Protein AF-A0A9P8BA34-F1 (afdb_monomer)

Structure (mmCIF, N/CA/C/O backbone):
data_AF-A0A9P8BA34-F1
#
_entry.id   AF-A0A9P8BA34-F1
#
loop_
_atom_site.group_PDB
_atom_site.id
_atom_site.type_symbol
_atom_site.label_atom_id
_atom_site.label_alt_id
_atom_site.label_comp_id
_atom_site.label_asym_id
_atom_site.label_entity_id
_atom_site.label_seq_id
_atom_site.pdbx_PDB_ins_code
_atom_site.Cartn_x
_atom_site.Cartn_y
_atom_site.Cartn_z
_atom_site.occupancy
_atom_site.B_iso_or_equiv
_atom_site.auth_seq_id
_atom_site.auth_comp_id
_atom_site.auth_asym_id
_atom_site.auth_atom_id
_atom_site.pdbx_PDB_model_num
ATOM 1 N N . MET A 1 1 ? 40.219 -26.437 -14.413 1.00 28.77 1 MET A N 1
ATOM 2 C CA . MET A 1 1 ? 39.783 -26.658 -15.810 1.00 28.77 1 MET A CA 1
ATOM 3 C C . MET A 1 1 ? 39.386 -25.316 -16.398 1.00 28.77 1 MET A C 1
ATOM 5 O O . MET A 1 1 ? 38.330 -24.797 -16.066 1.00 28.77 1 MET A O 1
ATOM 9 N N . THR A 1 2 ? 40.270 -24.716 -17.185 1.00 22.41 2 THR A N 1
ATOM 10 C CA . THR A 1 2 ? 40.034 -23.470 -17.924 1.00 22.41 2 THR A CA 1
ATOM 11 C C . THR A 1 2 ? 39.303 -23.818 -19.221 1.00 22.41 2 THR A C 1
ATOM 13 O O . THR A 1 2 ? 39.836 -24.557 -20.043 1.00 22.41 2 THR A O 1
ATOM 16 N N . LEU A 1 3 ? 38.067 -23.339 -19.385 1.00 23.92 3 LEU A N 1
ATOM 17 C CA . LEU A 1 3 ? 37.293 -23.471 -20.624 1.00 23.92 3 LEU A CA 1
ATOM 18 C C . LEU A 1 3 ? 37.468 -22.195 -21.455 1.00 23.92 3 LEU A C 1
ATOM 20 O O . LEU A 1 3 ? 37.139 -21.105 -20.991 1.00 23.92 3 LEU A O 1
ATOM 24 N N . SER A 1 4 ? 37.991 -22.342 -22.673 1.00 23.08 4 SER A N 1
ATOM 25 C CA . SER A 1 4 ? 38.065 -21.284 -23.682 1.00 23.08 4 SER A CA 1
ATOM 26 C C . SER A 1 4 ? 36.682 -21.019 -24.285 1.00 23.08 4 SER A C 1
ATOM 28 O O . SER A 1 4 ? 35.972 -21.959 -24.647 1.00 23.08 4 SER A O 1
ATOM 30 N N . ALA A 1 5 ? 36.307 -19.746 -24.416 1.00 30.08 5 ALA A N 1
ATOM 31 C CA . ALA A 1 5 ? 35.055 -19.331 -25.039 1.00 30.08 5 ALA A CA 1
ATOM 32 C C . ALA A 1 5 ? 35.103 -19.506 -26.569 1.00 30.08 5 ALA A C 1
ATOM 34 O O . ALA A 1 5 ? 36.081 -19.128 -27.211 1.00 30.08 5 ALA A O 1
ATOM 35 N N . ASN A 1 6 ? 34.038 -20.081 -27.132 1.00 36.50 6 ASN A N 1
ATOM 36 C CA . ASN A 1 6 ? 33.828 -20.249 -28.570 1.00 36.50 6 ASN A CA 1
ATOM 37 C C . ASN A 1 6 ? 33.177 -18.966 -29.152 1.00 36.50 6 ASN A C 1
ATOM 39 O O . ASN A 1 6 ? 32.099 -18.606 -28.669 1.00 36.50 6 ASN A O 1
ATOM 43 N N . PRO A 1 7 ? 33.785 -18.278 -30.141 1.00 39.78 7 PRO A N 1
ATOM 44 C CA . PRO A 1 7 ? 33.279 -17.012 -30.692 1.00 39.78 7 PRO A CA 1
ATOM 45 C C . PRO A 1 7 ? 31.996 -17.109 -31.539 1.00 39.78 7 PRO A C 1
ATOM 47 O O . PRO A 1 7 ? 31.379 -16.081 -31.798 1.00 39.78 7 PRO A O 1
ATOM 50 N N . ASP A 1 8 ? 31.560 -18.307 -31.946 1.00 39.75 8 ASP A N 1
ATOM 51 C CA . ASP A 1 8 ? 30.526 -18.462 -32.990 1.00 39.75 8 ASP A CA 1
ATOM 52 C C . ASP A 1 8 ? 29.084 -18.634 -32.471 1.00 39.75 8 ASP A C 1
ATOM 54 O O . ASP A 1 8 ? 28.143 -18.858 -33.237 1.00 39.75 8 ASP A O 1
ATOM 58 N N . LEU A 1 9 ? 28.857 -18.527 -31.160 1.00 44.12 9 LEU A N 1
ATOM 59 C CA . LEU A 1 9 ? 27.513 -18.627 -30.585 1.00 44.12 9 LEU A CA 1
ATOM 60 C C . LEU A 1 9 ? 26.846 -17.249 -30.536 1.00 44.12 9 LEU A C 1
ATOM 62 O O . LEU A 1 9 ? 27.005 -16.498 -29.577 1.00 44.12 9 LEU A O 1
ATOM 66 N N . GLY A 1 10 ? 26.046 -16.938 -31.560 1.00 50.00 10 GLY A N 1
ATOM 67 C CA . GLY A 1 10 ? 25.207 -15.738 -31.583 1.00 50.00 10 GLY A CA 1
ATOM 68 C C . GLY A 1 10 ? 24.320 -15.599 -30.334 1.00 50.00 10 GLY A C 1
ATOM 69 O O . GLY A 1 10 ? 23.872 -16.589 -29.744 1.00 50.00 10 GLY A O 1
ATOM 70 N N . TRP A 1 11 ? 24.036 -14.347 -29.959 1.00 40.38 11 TRP A N 1
ATOM 71 C CA . TRP A 1 11 ? 23.271 -13.905 -28.781 1.00 40.38 11 TRP A CA 1
ATOM 72 C C . TRP A 1 11 ? 22.073 -14.789 -28.389 1.00 40.38 11 TRP A C 1
ATOM 74 O O . TRP A 1 11 ? 21.864 -15.085 -27.209 1.00 40.38 11 TRP A O 1
ATOM 84 N N . GLY A 1 12 ? 21.306 -15.263 -29.375 1.00 39.88 12 GLY A N 1
ATOM 85 C CA . GLY A 1 12 ? 20.129 -16.106 -29.161 1.00 39.88 12 GLY A CA 1
ATOM 86 C C . GLY A 1 12 ? 20.423 -17.468 -28.517 1.00 39.88 12 GLY A C 1
ATOM 87 O O . GLY A 1 12 ? 19.627 -17.939 -27.704 1.00 39.88 12 GLY A O 1
ATOM 88 N N . ALA A 1 13 ? 21.568 -18.095 -28.810 1.00 42.22 13 ALA A N 1
ATOM 89 C CA . ALA A 1 13 ? 21.944 -19.388 -28.231 1.00 42.22 13 ALA A CA 1
ATOM 90 C C . ALA A 1 13 ? 22.461 -19.245 -26.788 1.00 42.22 13 ALA A C 1
ATOM 92 O O . ALA A 1 13 ? 22.163 -20.087 -25.935 1.00 42.22 13 ALA A O 1
ATOM 93 N N . MET A 1 14 ? 23.164 -18.146 -26.492 1.00 40.53 14 MET A N 1
ATOM 94 C CA . MET A 1 14 ? 23.692 -17.840 -25.159 1.00 40.53 14 MET A CA 1
ATOM 95 C C . MET A 1 14 ? 22.567 -17.476 -24.176 1.00 40.53 14 MET A C 1
ATOM 97 O O . MET A 1 14 ? 22.487 -18.049 -23.089 1.00 40.53 14 MET A O 1
ATOM 101 N N . ILE A 1 15 ? 21.629 -16.615 -24.593 1.00 43.31 15 ILE A N 1
ATOM 102 C CA . ILE A 1 15 ? 20.454 -16.216 -23.797 1.00 43.31 15 ILE A CA 1
ATOM 103 C C . ILE A 1 15 ? 19.488 -17.399 -23.587 1.00 43.31 15 ILE A C 1
ATOM 105 O O . ILE A 1 15 ? 18.913 -17.542 -22.505 1.00 43.31 15 ILE A O 1
ATOM 109 N N . SER A 1 16 ? 19.324 -18.276 -24.585 1.00 38.94 16 SER A N 1
ATOM 110 C CA . SER A 1 16 ? 18.448 -19.459 -24.509 1.00 38.94 16 SER A CA 1
ATOM 111 C C . SER A 1 16 ? 18.989 -20.549 -23.569 1.00 38.94 16 SER A C 1
ATOM 113 O O . SER A 1 16 ? 18.243 -21.075 -22.739 1.00 38.94 16 SER A O 1
ATOM 115 N N . ASN A 1 17 ? 20.297 -20.838 -23.608 1.00 39.16 17 ASN A N 1
ATOM 116 C CA . ASN A 1 17 ? 20.921 -21.798 -22.686 1.00 39.16 17 ASN A CA 1
ATOM 117 C C . ASN A 1 17 ? 21.010 -21.280 -21.241 1.00 39.16 17 ASN A C 1
ATOM 119 O O . ASN A 1 17 ? 20.914 -22.077 -20.307 1.00 39.16 17 ASN A O 1
ATOM 123 N N . TYR A 1 18 ? 21.118 -19.962 -21.034 1.00 38.72 18 TYR A N 1
ATOM 124 C CA . TYR A 1 18 ? 21.046 -19.365 -19.695 1.00 38.72 18 TYR A CA 1
ATOM 125 C C . TYR A 1 18 ? 19.625 -19.373 -19.123 1.00 38.72 18 TYR A C 1
ATOM 127 O O . TYR A 1 18 ? 19.435 -19.655 -17.943 1.00 38.72 18 TYR A O 1
ATOM 135 N N . ALA A 1 19 ? 18.614 -19.137 -19.963 1.00 38.69 19 ALA A N 1
ATOM 136 C CA . ALA A 1 19 ? 17.211 -19.156 -19.557 1.00 38.69 19 ALA A CA 1
ATOM 137 C C . ALA A 1 19 ? 16.714 -20.544 -19.122 1.00 38.69 19 ALA A C 1
ATOM 139 O O . ALA A 1 19 ? 15.834 -20.628 -18.273 1.00 38.69 19 ALA A O 1
ATOM 140 N N . LYS A 1 20 ? 17.288 -21.626 -19.667 1.00 40.62 20 LYS A N 1
ATOM 141 C CA . LYS A 1 20 ? 16.951 -23.012 -19.296 1.00 40.62 20 LYS A CA 1
ATOM 142 C C . LYS A 1 20 ? 17.458 -23.442 -17.912 1.00 40.62 20 LYS A C 1
ATOM 144 O O . LYS A 1 20 ? 17.040 -24.488 -17.432 1.00 40.62 20 LYS A O 1
ATOM 149 N N . ARG A 1 21 ? 18.355 -22.673 -17.281 1.00 38.53 21 ARG A N 1
ATOM 150 C CA . ARG A 1 21 ? 18.966 -22.987 -15.972 1.00 38.53 21 ARG A CA 1
ATOM 151 C C . ARG A 1 21 ? 18.446 -22.127 -14.815 1.00 38.53 21 ARG A C 1
ATOM 153 O O . ARG A 1 21 ? 18.994 -22.204 -13.719 1.00 38.53 21 ARG A O 1
ATOM 160 N N . LEU A 1 22 ? 17.435 -21.292 -15.049 1.00 38.12 22 LEU A N 1
ATOM 161 C CA . LEU A 1 22 ? 16.905 -20.391 -14.030 1.00 38.12 22 LEU A CA 1
ATOM 162 C C . LEU A 1 22 ? 15.743 -21.038 -13.285 1.00 38.12 22 LEU A C 1
ATOM 164 O O . LEU A 1 22 ? 14.713 -21.361 -13.873 1.00 38.12 22 LEU A O 1
ATOM 168 N N . ASP A 1 23 ? 15.920 -21.163 -11.975 1.00 44.59 23 ASP A N 1
ATOM 169 C CA . ASP A 1 23 ? 14.815 -21.239 -11.034 1.00 44.59 23 ASP A CA 1
ATOM 170 C C . ASP A 1 23 ? 13.947 -19.977 -11.214 1.00 44.59 23 ASP A C 1
ATOM 172 O O . ASP A 1 23 ? 14.474 -18.864 -11.303 1.00 44.59 23 ASP A O 1
ATOM 176 N N . LEU A 1 24 ? 12.628 -20.141 -11.352 1.00 50.41 24 LEU A N 1
ATOM 177 C CA . LEU A 1 24 ? 11.692 -19.157 -11.936 1.00 50.41 24 LEU A CA 1
ATOM 178 C C . LEU A 1 24 ? 11.631 -17.789 -11.216 1.00 50.41 24 LEU A C 1
ATOM 180 O O . LEU A 1 24 ? 10.987 -16.868 -11.719 1.00 50.41 24 LEU A O 1
ATOM 184 N N . LYS A 1 25 ? 12.289 -17.639 -10.061 1.00 57.78 25 LYS A N 1
ATOM 185 C CA . LYS A 1 25 ? 12.230 -16.454 -9.190 1.00 57.78 25 LYS A CA 1
ATOM 186 C C . LYS A 1 25 ? 13.231 -15.346 -9.548 1.00 57.78 25 LYS A C 1
ATOM 188 O O . LYS A 1 25 ? 12.946 -14.178 -9.294 1.00 57.78 25 LYS A O 1
ATOM 193 N N . TYR A 1 26 ? 14.361 -15.669 -10.184 1.00 55.25 26 TYR A N 1
ATOM 194 C CA . TYR A 1 26 ? 15.389 -14.681 -10.543 1.00 55.25 26 TYR A CA 1
ATOM 195 C C . TYR A 1 26 ? 15.747 -14.752 -12.022 1.00 55.25 26 TYR A C 1
ATOM 197 O O . TYR A 1 26 ? 15.998 -15.824 -12.567 1.00 55.25 26 TYR A O 1
ATOM 205 N N . LEU A 1 27 ? 15.840 -13.595 -12.675 1.00 56.25 27 LEU A N 1
ATOM 206 C CA . LEU A 1 27 ? 16.389 -13.497 -14.023 1.00 56.25 27 LEU A CA 1
ATOM 207 C C . LEU A 1 27 ? 17.848 -13.053 -13.913 1.00 56.25 27 LEU A C 1
ATOM 209 O O . LEU A 1 27 ? 18.103 -11.875 -13.674 1.00 56.25 27 LEU A O 1
ATOM 213 N N . LYS A 1 28 ? 18.804 -13.980 -14.084 1.00 53.62 28 LYS A N 1
ATOM 214 C CA . LYS A 1 28 ? 20.223 -13.606 -14.230 1.00 53.62 28 LYS A CA 1
ATOM 215 C C . LYS A 1 28 ? 20.403 -12.826 -15.526 1.00 53.62 28 LYS A C 1
ATOM 217 O O . LYS A 1 28 ? 20.089 -13.340 -16.603 1.00 53.62 28 LYS A O 1
ATOM 222 N N . VAL A 1 29 ? 20.929 -11.615 -15.419 1.00 48.66 29 VAL A N 1
ATOM 223 C CA . VAL A 1 29 ? 21.256 -10.752 -16.552 1.00 48.66 29 VAL A CA 1
ATOM 224 C C . VAL A 1 29 ? 22.764 -10.824 -16.772 1.00 48.66 29 VAL A C 1
ATOM 226 O O . VAL A 1 29 ? 23.511 -9.911 -16.452 1.00 48.66 29 VAL A O 1
ATOM 229 N N . ASN A 1 30 ? 23.239 -11.947 -17.308 1.00 39.75 30 ASN A N 1
ATOM 230 C CA . ASN A 1 30 ? 24.627 -12.045 -17.759 1.00 39.75 30 ASN A CA 1
ATOM 231 C C . ASN A 1 30 ? 24.726 -11.470 -19.172 1.00 39.75 30 ASN A C 1
ATOM 233 O O . ASN A 1 30 ? 24.734 -12.208 -20.155 1.00 39.75 30 ASN A O 1
ATOM 237 N N . ALA A 1 31 ? 24.758 -10.144 -19.270 1.00 41.72 31 ALA A N 1
ATOM 238 C CA . ALA A 1 31 ? 25.057 -9.449 -20.512 1.00 41.72 31 ALA A CA 1
ATOM 239 C C . ALA A 1 31 ? 26.551 -9.098 -20.549 1.00 41.72 31 ALA A C 1
ATOM 241 O O . ALA A 1 31 ? 26.936 -7.955 -20.335 1.00 41.72 31 ALA A O 1
ATOM 242 N N . HIS A 1 32 ? 27.416 -10.070 -20.852 1.00 39.38 32 HIS A N 1
ATOM 243 C CA . HIS A 1 32 ? 28.656 -9.702 -21.532 1.00 39.38 32 HIS A CA 1
ATOM 244 C C . HIS A 1 32 ? 28.268 -9.372 -22.970 1.00 39.38 32 HIS A C 1
ATOM 246 O O . HIS A 1 32 ? 28.111 -10.267 -23.797 1.00 39.38 32 HIS A O 1
ATOM 252 N N . LEU A 1 33 ? 28.043 -8.086 -23.241 1.00 42.47 33 LEU A N 1
ATOM 253 C CA . LEU A 1 33 ? 27.976 -7.598 -24.611 1.00 42.47 33 LEU A CA 1
ATOM 254 C C . LEU A 1 33 ? 29.324 -7.957 -25.266 1.00 42.47 33 LEU A C 1
ATOM 256 O O . LEU A 1 33 ? 30.366 -7.582 -24.715 1.00 42.47 33 LEU A O 1
ATOM 260 N N . PRO A 1 34 ? 29.354 -8.702 -26.390 1.00 39.25 34 PRO A N 1
ATOM 261 C CA . PRO A 1 34 ? 30.565 -8.805 -27.177 1.00 39.25 34 PRO A CA 1
ATOM 262 C C . PRO A 1 34 ? 31.025 -7.383 -27.523 1.00 39.25 34 PRO A C 1
ATOM 264 O O . PRO A 1 34 ? 30.183 -6.482 -27.636 1.00 39.25 34 PRO A O 1
ATOM 267 N N . PRO A 1 35 ? 32.339 -7.152 -27.673 1.00 40.66 35 PRO A N 1
ATOM 268 C CA . PRO A 1 35 ? 32.826 -5.877 -28.171 1.00 40.66 35 PRO A CA 1
ATOM 269 C C . PRO A 1 35 ? 32.077 -5.549 -29.466 1.00 40.66 35 PRO A C 1
ATOM 271 O O . PRO A 1 35 ? 32.076 -6.343 -30.405 1.00 40.66 35 PRO A O 1
ATOM 274 N N . LEU A 1 36 ? 31.377 -4.412 -29.464 1.00 43.22 36 LEU A N 1
ATOM 275 C CA . LEU A 1 36 ? 30.788 -3.847 -30.671 1.00 43.22 36 LEU A CA 1
ATOM 276 C C . LEU A 1 36 ? 31.902 -3.744 -31.716 1.00 43.22 36 LEU A C 1
ATOM 278 O O . LEU A 1 36 ? 33.016 -3.327 -31.390 1.00 43.22 36 LEU A O 1
ATOM 282 N N . ASP A 1 37 ? 31.593 -4.160 -32.941 1.00 44.62 37 ASP A N 1
ATOM 283 C CA . ASP A 1 37 ? 32.470 -4.017 -34.100 1.00 44.62 37 ASP A CA 1
ATOM 284 C C . ASP A 1 37 ? 33.029 -2.575 -34.112 1.00 44.62 37 ASP A C 1
ATOM 286 O O . ASP A 1 37 ? 32.231 -1.637 -33.999 1.00 44.62 37 ASP A O 1
ATOM 290 N N . PRO A 1 38 ? 34.359 -2.347 -34.160 1.00 39.47 38 PRO A N 1
ATOM 291 C CA . PRO A 1 38 ? 34.991 -1.044 -33.899 1.00 39.47 38 PRO A CA 1
ATOM 292 C C . PRO A 1 38 ? 34.693 0.056 -34.935 1.00 39.47 38 PRO A C 1
ATOM 294 O O . PRO A 1 38 ? 35.377 1.081 -34.972 1.00 39.47 38 PRO A O 1
ATOM 297 N N . HIS A 1 39 ? 33.670 -0.107 -35.771 1.00 42.91 39 HIS A N 1
ATOM 298 C CA . HIS A 1 39 ? 33.209 0.949 -36.654 1.00 42.91 39 HIS A CA 1
ATOM 299 C C . HIS A 1 39 ? 32.566 2.098 -35.848 1.00 42.91 39 HIS A C 1
ATOM 301 O O . HIS A 1 39 ? 31.612 1.879 -35.093 1.00 42.91 39 HIS A O 1
ATOM 307 N N . PRO A 1 40 ? 33.060 3.347 -35.987 1.00 44.66 40 PRO A N 1
ATOM 308 C CA . PRO A 1 40 ? 32.499 4.480 -35.265 1.00 44.66 40 PRO A CA 1
ATOM 309 C C . PRO A 1 40 ? 31.057 4.781 -35.708 1.00 44.66 40 PRO A C 1
ATOM 311 O O . PRO A 1 40 ? 30.747 4.609 -36.890 1.00 44.66 40 PRO A O 1
ATOM 314 N N . PRO A 1 41 ? 30.201 5.315 -34.810 1.00 46.56 41 PRO A N 1
ATOM 315 C CA . PRO A 1 41 ? 30.527 5.838 -33.485 1.00 46.56 41 PRO A CA 1
ATOM 316 C C . PRO A 1 41 ? 29.749 5.125 -32.365 1.00 46.56 41 PRO A C 1
ATOM 318 O O . PRO A 1 41 ? 29.131 5.785 -31.531 1.00 46.56 41 PRO A O 1
ATOM 321 N N . TYR A 1 42 ? 29.736 3.793 -32.312 1.00 48.28 42 TYR A N 1
ATOM 322 C CA . TYR A 1 42 ? 29.099 3.115 -31.181 1.00 48.28 42 TYR A CA 1
ATOM 323 C C . TYR A 1 42 ? 30.108 2.977 -30.037 1.00 48.28 42 TYR A C 1
ATOM 325 O O . TYR A 1 42 ? 30.928 2.062 -30.009 1.00 48.28 42 TYR A O 1
ATOM 333 N N . ARG A 1 43 ? 30.079 3.932 -29.093 1.00 51.25 43 ARG A N 1
ATOM 334 C CA . ARG A 1 43 ? 30.756 3.779 -27.794 1.00 51.25 43 ARG A CA 1
ATOM 335 C C . ARG A 1 43 ? 30.327 2.446 -27.182 1.00 51.25 43 ARG A C 1
ATOM 337 O O . ARG A 1 43 ? 29.171 2.056 -27.313 1.00 51.25 43 ARG A O 1
ATOM 344 N N . LYS A 1 44 ? 31.243 1.759 -26.499 1.00 50.81 44 LYS A N 1
ATOM 345 C CA . LYS A 1 44 ? 30.916 0.575 -25.703 1.00 50.81 44 LYS A CA 1
ATOM 346 C C . LYS A 1 44 ? 29.849 0.977 -24.678 1.00 50.81 44 LYS A C 1
ATOM 348 O O . LYS A 1 44 ? 30.141 1.710 -23.739 1.00 50.81 44 LYS A O 1
ATOM 353 N N . PHE A 1 45 ? 28.606 0.584 -24.931 1.00 54.34 45 PHE A N 1
ATOM 354 C CA . PHE A 1 45 ? 27.496 0.848 -24.030 1.00 54.34 45 PHE A CA 1
ATOM 355 C C . PHE A 1 45 ? 27.521 -0.230 -22.960 1.00 54.34 45 PHE A C 1
ATOM 357 O O . PHE A 1 45 ? 27.000 -1.319 -23.181 1.00 54.34 45 PHE A O 1
ATOM 364 N N . ASP A 1 46 ? 28.131 0.058 -21.816 1.00 59.09 46 ASP A N 1
ATOM 365 C CA . ASP A 1 46 ? 27.898 -0.756 -20.631 1.00 59.09 46 ASP A CA 1
ATOM 366 C C . ASP A 1 46 ? 26.477 -0.435 -20.155 1.00 59.09 46 ASP A C 1
ATOM 368 O O . ASP A 1 46 ? 26.200 0.562 -19.491 1.00 59.09 46 ASP A O 1
ATOM 372 N N . LEU A 1 47 ? 25.531 -1.254 -20.616 1.00 65.25 47 LEU A N 1
ATOM 373 C CA . LEU A 1 47 ? 24.243 -1.386 -19.962 1.00 65.25 47 LEU A CA 1
ATOM 374 C C . LEU A 1 47 ? 24.575 -1.883 -18.552 1.00 65.25 47 LEU A C 1
ATOM 376 O O . LEU A 1 47 ? 24.838 -3.075 -18.402 1.00 65.25 47 LEU A O 1
ATOM 380 N N . ASP A 1 48 ? 24.621 -0.983 -17.563 1.00 67.06 48 ASP A N 1
ATOM 381 C CA . ASP A 1 48 ? 24.798 -1.280 -16.130 1.00 67.06 48 ASP A CA 1
ATOM 382 C C . ASP A 1 48 ? 23.597 -2.092 -15.610 1.00 67.06 48 ASP A C 1
ATOM 384 O O . ASP A 1 48 ? 22.781 -1.662 -14.791 1.00 67.06 48 ASP A O 1
ATOM 388 N N . LEU A 1 49 ? 23.433 -3.287 -16.171 1.00 69.62 49 LEU A N 1
ATOM 389 C CA . LEU A 1 49 ? 22.376 -4.211 -15.848 1.00 69.62 49 LEU A CA 1
ATOM 390 C C . LEU A 1 49 ? 22.742 -4.872 -14.528 1.00 69.62 49 LEU A C 1
ATOM 392 O O . LEU A 1 49 ? 23.851 -5.397 -14.385 1.00 69.62 49 LEU A O 1
ATOM 396 N N . PRO A 1 50 ? 21.814 -4.900 -13.564 1.00 73.50 50 PRO A N 1
ATOM 397 C CA . PRO A 1 50 ? 22.048 -5.653 -12.349 1.00 73.50 50 PRO A CA 1
ATOM 398 C C . PRO A 1 50 ? 22.254 -7.134 -12.714 1.00 73.50 50 PRO A C 1
ATOM 400 O O . PRO A 1 50 ? 21.523 -7.658 -13.556 1.00 73.50 50 PRO A O 1
ATOM 403 N N . PRO A 1 51 ? 23.197 -7.841 -12.068 1.00 74.12 51 PRO A N 1
ATOM 404 C CA . PRO A 1 51 ? 23.565 -9.215 -12.431 1.00 74.12 51 PRO A CA 1
ATOM 405 C C . PRO A 1 51 ? 22.393 -10.200 -12.316 1.00 74.12 51 PRO A C 1
ATOM 407 O O . PRO A 1 51 ? 22.355 -11.221 -13.007 1.00 74.12 51 PRO A O 1
ATOM 410 N N . ALA A 1 52 ? 21.401 -9.890 -11.482 1.00 82.81 52 ALA A N 1
ATOM 411 C CA . ALA A 1 52 ? 20.079 -10.482 -11.576 1.00 82.81 52 ALA A CA 1
ATOM 412 C C . ALA A 1 52 ? 19.003 -9.496 -11.119 1.00 82.81 52 ALA A C 1
ATOM 414 O O . ALA A 1 52 ? 19.274 -8.553 -10.374 1.00 82.81 52 ALA A O 1
ATOM 415 N N . ILE A 1 53 ? 17.772 -9.759 -11.551 1.00 87.94 53 ILE A N 1
ATOM 416 C CA . ILE A 1 53 ? 16.569 -9.088 -11.059 1.00 87.94 53 ILE A CA 1
ATOM 417 C C . ILE A 1 53 ? 15.630 -10.113 -10.418 1.00 87.94 53 ILE A C 1
ATOM 419 O O . ILE A 1 53 ? 15.442 -11.209 -10.959 1.00 87.94 53 ILE A O 1
ATOM 423 N N . LEU A 1 54 ? 15.014 -9.747 -9.291 1.00 90.44 54 LEU A N 1
ATOM 424 C CA . LEU A 1 54 ? 13.870 -10.473 -8.742 1.00 90.44 54 LEU A CA 1
ATOM 425 C C . LEU A 1 54 ? 12.681 -10.313 -9.698 1.00 90.44 54 LEU A C 1
ATOM 427 O O . LEU A 1 54 ? 12.240 -9.194 -9.984 1.00 90.44 54 LEU A O 1
ATOM 431 N N . VAL A 1 55 ? 12.164 -11.430 -10.210 1.00 93.38 55 VAL A N 1
ATOM 432 C CA . VAL A 1 55 ? 10.992 -11.423 -11.089 1.00 93.38 55 VAL A CA 1
ATOM 433 C C . VAL A 1 55 ? 9.740 -11.450 -10.224 1.00 93.38 55 VAL A C 1
ATOM 435 O O . VAL A 1 55 ? 9.315 -12.499 -9.747 1.00 93.38 55 VAL A O 1
ATOM 438 N N . ARG A 1 56 ? 9.136 -10.276 -10.036 1.00 94.19 56 ARG A N 1
ATOM 439 C CA . ARG A 1 56 ? 7.876 -10.137 -9.299 1.00 94.19 56 ARG A CA 1
ATOM 440 C C . ARG A 1 56 ? 6.722 -10.780 -10.065 1.00 94.19 56 ARG A C 1
ATOM 442 O O . ARG A 1 56 ? 6.696 -10.736 -11.298 1.00 94.19 56 ARG A O 1
ATOM 449 N N . GLN A 1 57 ? 5.716 -11.286 -9.350 1.00 92.19 57 GLN A N 1
ATOM 450 C CA . GLN A 1 57 ? 4.534 -11.920 -9.962 1.00 92.19 57 GLN A CA 1
ATOM 451 C C . GLN A 1 57 ? 3.769 -10.980 -10.911 1.00 92.19 57 GLN A C 1
ATOM 453 O O . GLN A 1 57 ? 3.130 -11.430 -11.863 1.00 92.19 57 GLN A O 1
ATOM 458 N N . VAL A 1 58 ? 3.861 -9.667 -10.682 1.00 92.56 58 VAL A N 1
ATOM 459 C CA . VAL A 1 58 ? 3.216 -8.644 -11.513 1.00 92.56 58 VAL A CA 1
ATOM 460 C C . VAL A 1 58 ? 3.939 -8.414 -12.852 1.00 92.56 58 VAL A C 1
ATOM 462 O O . VAL A 1 58 ? 3.299 -8.023 -13.826 1.00 92.56 58 VAL A O 1
ATOM 465 N N . TYR A 1 59 ? 5.246 -8.695 -12.964 1.00 96.06 59 TYR A N 1
ATOM 466 C CA . TYR A 1 59 ? 6.009 -8.390 -14.187 1.00 96.06 59 TYR A CA 1
ATOM 467 C C . TYR A 1 59 ? 5.520 -9.163 -15.421 1.00 96.06 59 TYR A C 1
ATOM 469 O O . TYR A 1 59 ? 5.293 -8.518 -16.450 1.00 96.06 59 TYR A O 1
ATOM 477 N N . PRO A 1 60 ? 5.300 -10.497 -15.361 1.00 96.12 60 PRO A N 1
ATOM 478 C CA . PRO A 1 60 ? 4.725 -11.230 -16.485 1.00 96.12 60 PRO A CA 1
ATOM 479 C C . PRO A 1 60 ? 3.356 -10.682 -16.898 1.00 96.12 60 PRO A C 1
ATOM 481 O O . PRO A 1 60 ? 3.107 -10.519 -18.089 1.00 96.12 60 PRO A O 1
ATOM 484 N N . LYS A 1 61 ? 2.493 -10.330 -15.932 1.00 94.81 61 LYS A N 1
ATOM 485 C CA . LYS A 1 61 ? 1.147 -9.799 -16.206 1.00 94.81 61 LYS A CA 1
ATOM 486 C C . LYS A 1 61 ? 1.211 -8.489 -17.002 1.00 94.81 61 LYS A C 1
ATOM 488 O O . LYS A 1 61 ? 0.560 -8.371 -18.040 1.00 94.81 61 LYS A O 1
ATOM 493 N N . ILE A 1 62 ? 2.040 -7.537 -16.558 1.00 95.12 62 ILE A N 1
ATOM 494 C CA . ILE A 1 62 ? 2.223 -6.244 -17.241 1.00 95.12 62 ILE A CA 1
ATOM 495 C C . ILE A 1 62 ? 2.804 -6.459 -18.643 1.00 95.12 62 ILE A C 1
ATOM 497 O O . ILE A 1 62 ? 2.331 -5.862 -19.612 1.00 95.12 62 ILE A O 1
ATOM 501 N N . TYR A 1 63 ? 3.819 -7.322 -18.769 1.00 97.31 63 TYR A N 1
ATOM 502 C CA . TYR A 1 63 ? 4.468 -7.588 -20.051 1.00 97.31 63 TYR A CA 1
ATOM 503 C C . TYR A 1 63 ? 3.512 -8.229 -21.062 1.00 97.31 63 TYR A C 1
ATOM 505 O O . TYR A 1 63 ? 3.412 -7.751 -22.191 1.00 97.31 63 TYR A O 1
ATOM 513 N N . GLU A 1 64 ? 2.764 -9.261 -20.664 1.00 96.25 64 GLU A N 1
ATOM 514 C CA . GLU A 1 64 ? 1.785 -9.907 -21.543 1.00 96.25 64 GLU A CA 1
ATOM 515 C C . GLU A 1 64 ? 0.660 -8.940 -21.938 1.00 96.25 64 GLU A C 1
ATOM 517 O O . GLU A 1 64 ? 0.228 -8.938 -23.094 1.00 96.25 64 GLU A O 1
ATOM 522 N N . HIS A 1 65 ? 0.236 -8.043 -21.038 1.00 94.19 65 HIS A N 1
ATOM 523 C CA . HIS A 1 65 ? -0.698 -6.969 -21.383 1.00 94.19 65 HIS A CA 1
ATOM 524 C C . HIS A 1 65 ? -0.119 -6.019 -22.442 1.00 94.19 65 HIS A C 1
ATOM 526 O O . HIS A 1 65 ? -0.776 -5.740 -23.454 1.00 94.19 65 HIS A O 1
ATOM 532 N N . ALA A 1 66 ? 1.110 -5.536 -22.235 1.00 95.19 66 ALA A N 1
ATOM 533 C CA . ALA A 1 66 ? 1.793 -4.643 -23.167 1.00 95.19 66 ALA A CA 1
ATOM 534 C C . ALA A 1 66 ? 1.986 -5.310 -24.537 1.00 95.19 66 ALA A C 1
ATOM 536 O O . ALA A 1 66 ? 1.632 -4.727 -25.558 1.00 95.19 66 ALA A O 1
ATOM 537 N N . LYS A 1 67 ? 2.451 -6.564 -24.565 1.00 96.12 67 LYS A N 1
ATOM 538 C CA . LYS A 1 67 ? 2.650 -7.365 -25.780 1.00 96.12 67 LYS A CA 1
ATOM 539 C C . LYS A 1 67 ? 1.341 -7.614 -26.526 1.00 96.12 67 LYS A C 1
ATOM 541 O O . LYS A 1 67 ? 1.263 -7.358 -27.726 1.00 96.12 67 LYS A O 1
ATOM 546 N N . LYS A 1 68 ? 0.288 -8.068 -25.837 1.00 94.75 68 LYS A N 1
ATOM 547 C CA . LYS A 1 68 ? -1.038 -8.297 -26.439 1.00 94.75 68 LYS A CA 1
ATOM 548 C C . LYS A 1 68 ? -1.606 -7.015 -27.039 1.00 94.75 68 LYS A C 1
ATOM 550 O O . LYS A 1 68 ? -2.211 -7.065 -28.108 1.00 94.75 68 LYS A O 1
ATOM 555 N N . THR A 1 69 ? -1.418 -5.882 -26.365 1.00 91.94 69 THR A N 1
ATOM 556 C CA . THR A 1 69 ? -1.882 -4.582 -26.862 1.00 91.94 69 THR A CA 1
ATOM 557 C C . THR A 1 69 ? -1.042 -4.124 -28.050 1.00 91.94 69 THR A C 1
ATOM 559 O O . THR A 1 69 ? -1.614 -3.781 -29.074 1.00 91.94 69 THR A O 1
ATOM 562 N N . PHE A 1 70 ? 0.286 -4.234 -27.978 1.00 93.50 70 PHE A N 1
ATOM 563 C CA . PHE A 1 70 ? 1.211 -3.950 -29.079 1.00 93.50 70 PHE A CA 1
ATOM 564 C C . PHE A 1 70 ? 0.877 -4.736 -30.356 1.00 93.50 70 PHE A C 1
ATOM 566 O O . PHE A 1 70 ? 0.812 -4.154 -31.434 1.00 93.50 70 PHE A O 1
ATOM 573 N N . LEU A 1 71 ? 0.599 -6.039 -30.247 1.00 92.44 71 LEU A N 1
ATOM 574 C CA . LEU A 1 71 ? 0.254 -6.880 -31.401 1.00 92.44 71 LEU A CA 1
ATOM 575 C C . LEU A 1 71 ? -1.088 -6.499 -32.048 1.00 92.44 71 LEU A C 1
ATOM 577 O O . LEU A 1 71 ? -1.291 -6.760 -33.233 1.00 92.44 71 LEU A O 1
ATOM 581 N N . LYS A 1 72 ? -1.995 -5.886 -31.280 1.00 91.69 72 LYS A N 1
ATOM 582 C CA . LYS A 1 72 ? -3.317 -5.429 -31.737 1.00 91.69 72 LYS A CA 1
ATOM 583 C C . LYS A 1 72 ? -3.368 -3.934 -32.060 1.00 91.69 72 LYS A C 1
ATOM 585 O O . LYS A 1 72 ? -4.403 -3.462 -32.523 1.00 91.69 72 LYS A O 1
ATOM 590 N N . ALA A 1 73 ? -2.306 -3.190 -31.764 1.00 85.56 73 ALA A N 1
ATOM 591 C CA . ALA A 1 73 ? -2.310 -1.741 -31.826 1.00 85.56 73 ALA A CA 1
ATOM 592 C C . ALA A 1 73 ? -2.464 -1.251 -33.269 1.00 85.56 73 ALA A C 1
ATOM 594 O O . ALA A 1 73 ? -1.740 -1.684 -34.169 1.00 85.56 73 ALA A O 1
ATOM 595 N N . ASP A 1 74 ? -3.363 -0.287 -33.471 1.00 83.06 74 ASP A N 1
ATOM 596 C CA . ASP A 1 74 ? -3.288 0.577 -34.642 1.00 83.06 74 ASP A CA 1
ATOM 597 C C . ASP A 1 74 ? -2.212 1.631 -34.381 1.00 83.06 74 ASP A C 1
ATOM 599 O O . ASP A 1 74 ? -2.410 2.613 -33.662 1.00 83.06 74 ASP A O 1
ATOM 603 N N . PHE A 1 75 ? -1.040 1.387 -34.953 1.00 76.50 75 PHE A N 1
ATOM 604 C CA . PHE A 1 75 ? 0.145 2.226 -34.826 1.00 76.50 75 PHE A CA 1
ATOM 605 C C . PHE A 1 75 ? -0.077 3.656 -35.343 1.00 76.50 75 PHE A C 1
ATOM 607 O O . PHE A 1 75 ? 0.622 4.567 -34.905 1.00 76.50 75 PHE A O 1
ATOM 614 N N . ASN A 1 76 ? -1.087 3.890 -36.189 1.00 76.50 76 ASN A N 1
ATOM 615 C CA 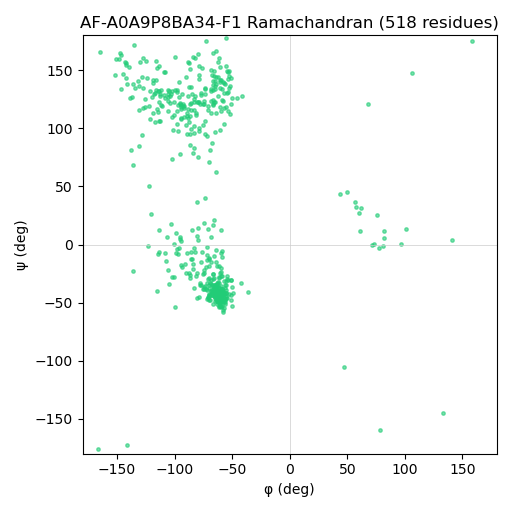. ASN A 1 76 ? -1.442 5.238 -36.634 1.00 76.50 76 ASN A CA 1
ATOM 616 C C . ASN A 1 76 ? -2.153 6.059 -35.550 1.00 76.50 76 ASN A C 1
ATOM 618 O O . ASN A 1 76 ? -2.103 7.286 -35.584 1.00 76.50 76 ASN A O 1
ATOM 622 N N . ALA A 1 77 ? -2.802 5.403 -34.584 1.00 76.94 77 ALA A N 1
ATOM 623 C CA . ALA A 1 77 ? -3.582 6.075 -33.547 1.00 76.94 77 ALA A CA 1
ATOM 624 C C . ALA A 1 77 ? -2.743 6.532 -32.341 1.00 76.94 77 ALA A C 1
ATOM 626 O O . ALA A 1 77 ? -3.245 7.305 -31.526 1.00 76.94 77 ALA A O 1
ATOM 627 N N . GLY A 1 78 ? -1.493 6.061 -32.227 1.00 79.69 78 GLY A N 1
ATOM 628 C CA . GLY A 1 78 ? -0.658 6.238 -31.039 1.00 79.69 78 GLY A CA 1
ATOM 629 C C . GLY A 1 78 ? -1.213 5.452 -29.847 1.00 79.69 78 GLY A C 1
ATOM 630 O O . GLY A 1 78 ? -2.356 5.643 -29.437 1.00 79.69 78 GLY A O 1
ATOM 631 N N . GLN A 1 79 ? -0.419 4.535 -29.296 1.00 90.12 79 GLN A N 1
ATOM 632 C CA . GLN A 1 79 ? -0.807 3.741 -28.130 1.00 90.12 79 GLN A CA 1
ATOM 633 C C . GLN A 1 79 ? 0.370 3.588 -27.169 1.00 90.12 79 GLN A C 1
ATOM 635 O O . GLN A 1 79 ? 1.533 3.600 -27.575 1.00 90.12 79 GLN A O 1
ATOM 640 N N . GLY A 1 80 ? 0.067 3.408 -25.888 1.00 92.12 80 GLY A N 1
ATOM 641 C CA . GLY A 1 80 ? 1.086 3.123 -24.892 1.00 92.12 80 GLY A CA 1
ATOM 642 C C . GLY A 1 80 ? 0.528 2.632 -23.566 1.00 92.12 80 GLY A C 1
ATOM 643 O O . GLY A 1 80 ? -0.679 2.433 -23.407 1.00 92.12 80 GLY A O 1
ATOM 644 N N . LEU A 1 81 ? 1.437 2.446 -22.621 1.00 93.88 81 LEU A N 1
ATOM 645 C CA . LEU A 1 81 ? 1.211 1.996 -21.263 1.00 93.88 81 LEU A CA 1
ATOM 646 C C . LEU A 1 81 ? 2.085 2.816 -20.312 1.00 93.88 81 LEU A C 1
ATOM 648 O O . LEU A 1 81 ? 3.303 2.878 -20.472 1.00 93.88 81 LEU A O 1
ATOM 652 N N . VAL A 1 82 ? 1.466 3.414 -19.303 1.00 93.12 82 VAL A N 1
ATOM 653 C CA . VAL A 1 82 ? 2.143 4.034 -18.167 1.00 93.12 82 VAL A CA 1
ATOM 654 C C . VAL A 1 82 ? 2.081 3.061 -16.997 1.00 93.12 82 VAL A C 1
ATOM 656 O O . VAL A 1 82 ? 1.015 2.808 -16.441 1.00 93.12 82 VAL A O 1
ATOM 659 N N . VAL A 1 83 ? 3.227 2.516 -16.615 1.00 93.88 83 VAL A N 1
ATOM 660 C CA . VAL A 1 83 ? 3.397 1.682 -15.429 1.00 93.88 83 VAL A CA 1
ATOM 661 C C . VAL A 1 83 ? 3.708 2.591 -14.243 1.00 93.88 83 VAL A C 1
ATOM 663 O O . VAL A 1 83 ? 4.779 3.186 -14.149 1.00 93.88 83 VAL A O 1
ATOM 666 N N . LEU A 1 84 ? 2.741 2.720 -13.347 1.00 91.88 84 LEU A N 1
ATOM 667 C CA . LEU A 1 84 ? 2.771 3.559 -12.158 1.00 91.88 84 LEU A CA 1
ATOM 668 C C . LEU A 1 84 ? 3.109 2.738 -10.912 1.00 91.88 84 LEU A C 1
ATOM 670 O O . LEU A 1 84 ? 2.965 1.520 -10.882 1.00 91.88 84 LEU A O 1
ATOM 674 N N . GLY A 1 85 ? 3.532 3.417 -9.849 1.00 89.06 85 GLY A N 1
ATOM 675 C CA . GLY A 1 85 ? 3.698 2.812 -8.529 1.00 89.06 85 GLY A CA 1
ATOM 676 C C . GLY A 1 85 ? 4.656 3.598 -7.642 1.00 89.06 85 GLY A C 1
ATOM 677 O O . GLY A 1 85 ? 5.310 4.546 -8.093 1.00 89.06 85 GLY A O 1
ATOM 678 N N . GLN A 1 86 ? 4.781 3.169 -6.390 1.00 87.12 86 GLN A N 1
ATOM 679 C CA . GLN A 1 86 ? 5.598 3.838 -5.376 1.00 87.12 86 GLN A CA 1
ATOM 680 C C . GLN A 1 86 ? 7.094 3.905 -5.756 1.00 87.12 86 GLN A C 1
ATOM 682 O O . GLN A 1 86 ? 7.592 3.074 -6.534 1.00 87.12 86 GLN A O 1
ATOM 687 N N . PRO A 1 87 ? 7.854 4.900 -5.267 1.00 87.81 87 PRO A N 1
ATOM 688 C CA . PRO A 1 87 ? 9.307 4.924 -5.426 1.00 87.81 87 PRO A CA 1
ATOM 689 C C . PRO A 1 87 ? 9.952 3.628 -4.910 1.00 87.81 87 PRO A C 1
ATOM 691 O O . PRO A 1 87 ? 9.671 3.180 -3.807 1.00 87.81 87 PRO A O 1
ATOM 694 N N . GLY A 1 88 ? 10.817 3.006 -5.717 1.00 89.94 88 GLY A N 1
ATOM 695 C CA . GLY A 1 88 ? 11.484 1.750 -5.347 1.00 89.94 88 GLY A CA 1
ATOM 696 C C . GLY A 1 88 ? 10.671 0.465 -5.532 1.00 89.94 88 GLY A C 1
ATOM 697 O O . GLY A 1 88 ? 11.228 -0.605 -5.351 1.00 89.94 88 GLY A O 1
ATOM 698 N N . ILE A 1 89 ? 9.410 0.527 -5.979 1.00 92.38 89 ILE A N 1
ATOM 699 C CA . ILE A 1 89 ? 8.532 -0.654 -6.149 1.00 92.38 89 ILE A CA 1
ATOM 700 C C . ILE A 1 89 ? 9.009 -1.681 -7.207 1.00 92.38 89 ILE A C 1
ATOM 702 O O . ILE A 1 89 ? 8.387 -2.729 -7.375 1.00 92.38 89 ILE A O 1
ATOM 706 N N . GLY A 1 90 ? 10.096 -1.403 -7.937 1.00 93.62 90 GLY A N 1
ATOM 707 C CA . GLY A 1 90 ? 10.634 -2.281 -8.988 1.00 93.62 90 GLY A CA 1
ATOM 708 C C . GLY A 1 90 ? 10.281 -1.880 -10.426 1.00 93.62 90 GLY A C 1
ATOM 709 O O . GLY A 1 90 ? 10.498 -2.653 -11.347 1.00 93.62 90 GLY A O 1
ATOM 710 N N . LYS A 1 91 ? 9.778 -0.663 -10.653 1.00 94.06 91 LYS A N 1
ATOM 711 C CA . LYS A 1 91 ? 9.445 -0.123 -11.989 1.00 94.06 91 LYS A CA 1
ATOM 712 C C . LYS A 1 91 ? 10.572 -0.256 -13.025 1.00 94.06 91 LYS A C 1
ATOM 714 O O . LYS A 1 91 ? 10.367 -0.826 -14.091 1.00 94.06 91 LYS A O 1
ATOM 719 N N . THR A 1 92 ? 11.774 0.211 -12.699 1.00 92.81 92 THR A N 1
ATOM 720 C CA . THR A 1 92 ? 12.940 0.106 -13.592 1.00 92.81 92 THR A CA 1
ATOM 721 C C . THR A 1 92 ? 13.361 -1.358 -13.794 1.00 92.81 92 THR A C 1
ATOM 723 O O . THR A 1 92 ? 13.675 -1.766 -14.908 1.00 92.81 92 THR A O 1
ATOM 726 N N . ALA A 1 93 ? 13.269 -2.195 -12.751 1.00 93.38 93 ALA A N 1
ATOM 727 C CA . ALA A 1 93 ? 13.517 -3.636 -12.861 1.00 93.38 93 ALA A CA 1
ATOM 728 C C . ALA A 1 93 ? 12.501 -4.339 -13.782 1.00 93.38 93 ALA A C 1
ATOM 730 O O . ALA A 1 93 ? 12.879 -5.225 -14.549 1.00 93.38 93 ALA A O 1
ATOM 731 N N . PHE A 1 94 ? 11.236 -3.905 -13.775 1.00 95.44 94 PHE A N 1
ATOM 732 C CA . PHE A 1 94 ? 10.237 -4.346 -14.745 1.00 95.44 94 PHE A CA 1
ATOM 733 C C . PHE A 1 94 ? 10.639 -3.988 -16.183 1.00 95.44 94 PHE A C 1
ATOM 735 O O . PHE A 1 94 ? 10.491 -4.828 -17.067 1.00 95.44 94 PHE A O 1
ATOM 742 N N . LEU A 1 95 ? 11.182 -2.792 -16.439 1.00 95.00 95 LEU A N 1
ATOM 743 C CA . LEU A 1 95 ? 11.645 -2.428 -17.785 1.00 95.00 95 LEU A CA 1
ATOM 744 C C . LEU A 1 95 ? 12.774 -3.353 -18.263 1.00 95.00 95 LEU A C 1
ATOM 746 O O . LEU A 1 95 ? 12.727 -3.822 -19.399 1.00 95.00 95 LEU A O 1
ATOM 750 N N . TYR A 1 96 ? 13.732 -3.698 -17.396 1.00 93.56 96 TYR A N 1
ATOM 751 C CA . TYR A 1 96 ? 14.769 -4.685 -17.724 1.00 93.56 96 TYR A CA 1
ATOM 752 C C . TYR A 1 96 ? 14.185 -6.072 -18.013 1.00 93.56 96 TYR A C 1
ATOM 754 O O . TYR A 1 96 ? 14.555 -6.712 -19.000 1.00 93.56 96 TYR A O 1
ATOM 762 N N . TYR A 1 97 ? 13.232 -6.523 -17.194 1.00 95.06 97 TYR A N 1
ATOM 763 C CA . TYR A 1 97 ? 12.492 -7.758 -17.450 1.00 95.06 97 TYR A CA 1
ATOM 764 C C . TYR A 1 97 ? 11.805 -7.722 -18.826 1.00 95.06 97 TYR A C 1
ATOM 766 O O . TYR A 1 97 ? 11.958 -8.652 -19.621 1.00 95.06 97 TYR A O 1
ATOM 774 N N . ALA A 1 98 ? 11.087 -6.638 -19.128 1.00 96.06 98 ALA A N 1
ATOM 775 C CA . ALA A 1 98 ? 10.341 -6.460 -20.368 1.00 96.06 98 ALA A CA 1
ATOM 776 C C . ALA A 1 98 ? 11.257 -6.410 -21.600 1.00 96.06 98 ALA A C 1
ATOM 778 O O . ALA A 1 98 ? 10.929 -7.025 -22.615 1.00 96.06 98 ALA A O 1
ATOM 779 N N . LEU A 1 99 ? 12.422 -5.758 -21.495 1.00 94.19 99 LEU A N 1
ATOM 780 C CA . LEU A 1 99 ?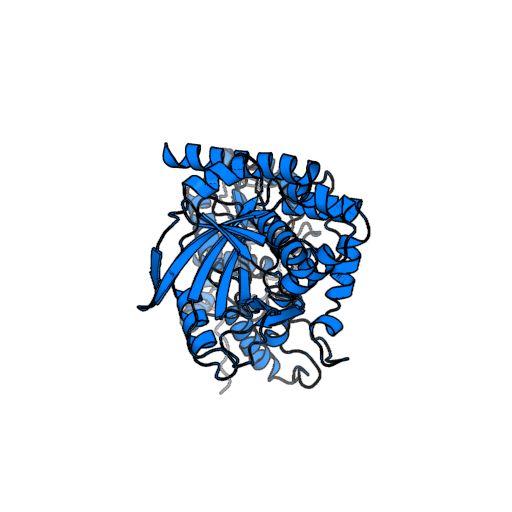 13.460 -5.762 -22.526 1.00 94.19 99 LEU A CA 1
ATOM 781 C C . LEU A 1 99 ? 13.905 -7.195 -22.836 1.00 94.19 99 LEU A C 1
ATOM 783 O O . LEU A 1 99 ? 13.787 -7.640 -23.975 1.00 94.19 99 LEU A O 1
ATOM 787 N N . VAL A 1 100 ? 14.348 -7.953 -21.826 1.00 92.88 100 VAL A N 1
ATOM 788 C CA . VAL A 1 100 ? 14.832 -9.331 -22.030 1.00 92.88 100 VAL A CA 1
ATOM 789 C C . VAL A 1 100 ? 13.740 -10.231 -22.614 1.00 92.88 100 VAL A C 1
ATOM 791 O O . VAL A 1 100 ? 14.019 -11.063 -23.480 1.00 92.88 100 VAL A O 1
ATOM 794 N N . ARG A 1 101 ? 12.488 -10.080 -22.166 1.00 95.31 101 ARG A N 1
ATOM 795 C CA . ARG A 1 101 ? 11.348 -10.834 -22.706 1.00 95.31 101 ARG A CA 1
ATOM 796 C C . ARG A 1 101 ? 11.054 -10.473 -24.161 1.00 95.31 101 ARG A C 1
ATOM 798 O O . ARG A 1 101 ? 10.902 -11.380 -24.970 1.00 95.31 101 ARG A O 1
ATOM 805 N N . ALA A 1 102 ? 11.059 -9.190 -24.513 1.00 95.50 102 ALA A N 1
ATOM 806 C CA . ALA A 1 102 ? 10.842 -8.740 -25.887 1.00 95.50 102 ALA A CA 1
ATOM 807 C C . ALA A 1 102 ? 11.922 -9.242 -26.852 1.00 95.50 102 ALA A C 1
ATOM 809 O O . ALA A 1 102 ? 11.580 -9.713 -27.935 1.00 95.50 102 ALA A O 1
ATOM 810 N N . LEU A 1 103 ? 13.191 -9.243 -26.435 1.00 93.12 103 LEU A N 1
ATOM 811 C CA . LEU A 1 103 ? 14.283 -9.811 -27.232 1.00 93.12 103 LEU A CA 1
ATOM 812 C C . LEU A 1 103 ? 14.114 -11.326 -27.437 1.00 93.12 103 LEU A C 1
ATOM 814 O O . LEU A 1 103 ? 14.301 -11.825 -28.545 1.00 93.12 103 LEU A O 1
ATOM 818 N N . LYS A 1 104 ? 13.699 -12.068 -26.399 1.00 92.25 104 LYS A N 1
ATOM 819 C CA . LYS A 1 104 ? 13.384 -13.507 -26.518 1.00 92.25 104 LYS A CA 1
ATOM 820 C C . LYS A 1 104 ? 12.217 -13.773 -27.465 1.00 92.25 104 LYS A C 1
ATOM 822 O O . LYS A 1 104 ? 12.266 -14.724 -28.241 1.00 92.25 104 LYS A O 1
ATOM 827 N N . ASP A 1 105 ? 11.208 -12.914 -27.419 1.00 94.88 105 ASP A N 1
ATOM 828 C CA . ASP A 1 105 ? 10.023 -12.984 -28.270 1.00 94.88 105 ASP A CA 1
ATOM 829 C C . ASP A 1 105 ? 10.260 -12.414 -29.678 1.00 94.88 105 ASP A C 1
ATOM 831 O O . ASP A 1 105 ? 9.328 -12.361 -30.481 1.00 94.88 105 ASP A O 1
ATOM 835 N N . ARG A 1 106 ? 11.500 -12.010 -29.992 1.00 95.06 106 ARG A N 1
ATOM 836 C CA . ARG A 1 106 ? 11.906 -11.441 -31.282 1.00 95.06 106 ARG A CA 1
ATOM 837 C C . ARG A 1 106 ? 11.121 -10.189 -31.683 1.00 95.06 106 ARG A C 1
ATOM 839 O O . ARG A 1 106 ? 10.880 -9.931 -32.862 1.00 95.06 106 ARG A O 1
ATOM 846 N N . ILE A 1 107 ? 10.708 -9.402 -30.694 1.00 94.94 107 ILE A N 1
ATOM 847 C CA . ILE A 1 107 ? 10.017 -8.131 -30.901 1.00 94.94 107 ILE A CA 1
ATOM 848 C C . ILE A 1 107 ? 11.080 -7.033 -31.020 1.00 94.94 107 ILE A C 1
ATOM 850 O O . ILE A 1 107 ? 11.912 -6.932 -30.122 1.00 94.94 107 ILE A O 1
ATOM 854 N N . PRO A 1 108 ? 11.067 -6.190 -32.070 1.00 94.38 108 PRO A N 1
ATOM 855 C CA . PRO A 1 108 ? 11.946 -5.027 -32.137 1.00 94.38 108 PRO A CA 1
ATOM 856 C C . PRO A 1 108 ? 11.711 -4.092 -30.947 1.00 94.38 108 PRO A C 1
ATOM 858 O O . PRO A 1 108 ? 10.564 -3.759 -30.624 1.00 94.38 108 PRO A O 1
ATOM 861 N N . VAL A 1 109 ? 12.795 -3.647 -30.312 1.00 94.00 109 VAL A N 1
ATOM 862 C CA . VAL A 1 109 ? 12.741 -2.825 -29.097 1.00 94.00 109 VAL A CA 1
ATOM 863 C C . VAL A 1 109 ? 13.504 -1.527 -29.279 1.00 94.00 109 VAL A C 1
ATOM 865 O O . VAL A 1 109 ? 14.564 -1.485 -29.890 1.00 94.00 109 VAL A O 1
ATOM 868 N N . MET A 1 110 ? 12.984 -0.459 -28.694 1.00 92.75 110 MET A N 1
ATOM 869 C CA . MET A 1 110 ? 13.727 0.749 -28.391 1.00 92.75 110 MET A CA 1
ATOM 870 C C . MET A 1 110 ? 13.921 0.865 -26.884 1.00 92.75 110 MET A C 1
ATOM 872 O O . MET A 1 110 ? 12.960 0.783 -26.122 1.00 92.75 110 MET A O 1
ATOM 876 N N . TRP A 1 111 ? 15.159 1.070 -26.462 1.00 91.12 111 TRP A N 1
ATOM 877 C CA . TRP A 1 111 ? 15.543 1.219 -25.067 1.00 91.12 111 TRP A CA 1
ATOM 878 C C . TRP A 1 111 ? 16.180 2.588 -24.847 1.00 91.12 111 TRP A C 1
ATOM 880 O O . TRP A 1 111 ? 17.121 2.944 -25.553 1.00 91.12 111 TRP A O 1
ATOM 890 N N . CYS A 1 112 ? 15.688 3.352 -23.876 1.00 86.94 112 CYS A N 1
ATOM 891 C CA . CYS A 1 112 ? 16.302 4.616 -23.476 1.00 86.94 112 CYS A CA 1
ATOM 892 C C . CYS A 1 112 ? 17.229 4.391 -22.278 1.00 86.94 112 CYS A C 1
ATOM 894 O O . CYS A 1 112 ? 16.789 3.888 -21.247 1.00 86.94 112 CYS A O 1
ATOM 896 N N . LEU A 1 113 ? 18.509 4.744 -22.429 1.00 70.62 113 LEU A N 1
ATOM 897 C CA . LEU A 1 113 ? 19.544 4.478 -21.424 1.00 70.62 113 LEU A CA 1
ATOM 898 C C . LEU A 1 113 ? 19.458 5.421 -20.221 1.00 70.62 113 LEU A C 1
ATOM 900 O O . LEU A 1 113 ? 19.663 4.989 -19.090 1.00 70.62 113 LEU A O 1
ATOM 904 N N . ALA A 1 114 ? 19.135 6.693 -20.453 1.00 72.50 114 ALA A N 1
ATOM 905 C CA . ALA A 1 114 ? 18.950 7.670 -19.392 1.00 72.50 114 ALA A CA 1
ATOM 906 C C . ALA A 1 114 ? 17.960 8.764 -19.802 1.00 72.50 114 ALA A C 1
ATOM 908 O O . ALA A 1 114 ? 17.931 9.209 -20.948 1.00 72.50 114 ALA A O 1
ATOM 909 N N . ALA A 1 115 ? 17.205 9.249 -18.814 1.00 64.19 115 ALA A N 1
ATOM 910 C CA . ALA A 1 115 ? 16.176 10.282 -18.941 1.00 64.19 115 ALA A CA 1
ATOM 911 C C . ALA A 1 115 ? 16.632 11.566 -19.662 1.00 64.19 115 ALA A C 1
ATOM 913 O O . ALA A 1 115 ? 15.832 12.250 -20.299 1.00 64.19 115 ALA A O 1
ATOM 914 N N . HIS A 1 116 ? 17.917 11.908 -19.547 1.00 65.94 116 HIS A N 1
ATOM 915 C CA . HIS A 1 116 ? 18.468 13.183 -20.016 1.00 65.94 116 HIS A CA 1
ATOM 916 C C . HIS A 1 116 ? 19.351 13.053 -21.257 1.00 65.94 116 HIS A C 1
ATOM 918 O O . HIS A 1 116 ? 19.750 14.061 -21.840 1.00 65.94 116 HIS A O 1
ATOM 924 N N . THR A 1 117 ? 19.649 11.829 -21.684 1.00 68.19 117 THR A N 1
ATOM 925 C CA . THR A 1 117 ? 20.456 11.583 -22.876 1.00 68.19 117 THR A CA 1
ATOM 926 C C . THR A 1 117 ? 19.538 11.341 -24.063 1.00 68.19 117 THR A C 1
ATOM 928 O O . THR A 1 117 ? 18.557 10.611 -23.954 1.00 68.19 117 THR A O 1
ATOM 931 N N . SER A 1 118 ? 19.883 11.879 -25.232 1.00 68.00 118 SER A N 1
ATOM 932 C CA . SER A 1 118 ? 19.250 11.465 -26.498 1.00 68.00 118 SER A CA 1
ATOM 933 C C . SER A 1 118 ? 19.744 10.082 -26.963 1.00 68.00 118 SER A C 1
ATOM 935 O O . SER A 1 118 ? 19.600 9.733 -28.131 1.00 68.00 118 SER A O 1
ATOM 937 N N . ASP A 1 119 ? 20.333 9.307 -26.049 1.00 78.25 119 ASP A N 1
ATOM 938 C CA . ASP A 1 119 ? 20.939 8.014 -26.313 1.00 78.25 119 ASP A CA 1
ATOM 939 C C . ASP A 1 119 ? 19.875 6.929 -26.136 1.00 78.25 119 ASP A C 1
ATOM 941 O O . ASP A 1 119 ? 19.484 6.545 -25.026 1.00 78.25 119 ASP A O 1
ATOM 945 N N . TRP A 1 120 ? 19.373 6.448 -27.269 1.00 84.12 120 TRP A N 1
ATOM 946 C CA . TRP A 1 120 ? 18.511 5.279 -27.343 1.00 84.12 120 TRP A CA 1
ATOM 947 C C . TRP A 1 120 ? 19.196 4.171 -28.133 1.00 84.12 120 TRP A C 1
ATOM 949 O O . TRP A 1 120 ? 19.833 4.402 -29.161 1.00 84.12 120 TRP A O 1
ATOM 959 N N . LEU A 1 121 ? 19.010 2.943 -27.667 1.00 88.50 121 LEU A N 1
ATOM 960 C CA . LEU A 1 121 ? 19.404 1.740 -28.379 1.00 88.50 121 LEU A CA 1
ATOM 961 C C . LEU A 1 121 ? 18.183 1.177 -29.092 1.00 88.50 121 LEU A C 1
ATOM 963 O O . LEU A 1 121 ? 17.105 1.059 -28.506 1.00 88.50 121 LEU A O 1
ATOM 967 N N . GLN A 1 122 ? 18.348 0.827 -30.361 1.00 90.81 122 GLN A N 1
ATOM 968 C CA . GLN A 1 122 ? 17.347 0.078 -31.102 1.00 90.81 122 GLN A CA 1
ATOM 969 C C . GLN A 1 122 ? 17.844 -1.354 -31.256 1.00 90.81 122 GLN A C 1
ATOM 971 O O . GLN A 1 122 ? 18.945 -1.573 -31.743 1.00 90.81 122 GLN A O 1
ATOM 976 N N . PHE A 1 123 ? 17.020 -2.314 -30.863 1.00 91.94 123 PHE A N 1
ATOM 977 C CA . PHE A 1 123 ? 17.235 -3.730 -31.103 1.00 91.94 123 PHE A CA 1
ATOM 978 C C . PHE A 1 123 ? 16.290 -4.191 -32.210 1.00 91.94 123 PHE A C 1
ATOM 980 O O . PHE A 1 123 ? 15.093 -3.881 -32.184 1.00 91.94 123 PHE A O 1
ATOM 987 N N . ASP A 1 124 ? 16.817 -4.913 -33.194 1.00 89.56 124 ASP A N 1
ATOM 988 C CA . ASP A 1 124 ? 15.984 -5.606 -34.174 1.00 89.56 124 ASP A CA 1
ATOM 989 C C . ASP A 1 124 ? 15.289 -6.833 -33.543 1.00 89.56 124 ASP A C 1
ATOM 991 O O . ASP A 1 124 ? 15.516 -7.187 -32.384 1.00 89.56 124 ASP A O 1
ATOM 995 N N . GLY A 1 125 ? 14.422 -7.505 -34.303 1.00 87.50 125 GLY A N 1
ATOM 996 C CA . GLY A 1 125 ? 13.764 -8.732 -33.835 1.00 87.50 125 GLY A CA 1
ATOM 997 C C . GLY A 1 125 ? 14.725 -9.909 -33.608 1.00 87.50 125 GLY A C 1
ATOM 998 O O . GLY A 1 125 ? 14.332 -10.919 -33.042 1.00 87.50 125 GLY A O 1
ATOM 999 N N . ASN A 1 126 ? 15.988 -9.808 -34.017 1.00 89.25 126 ASN A N 1
ATOM 1000 C CA . ASN A 1 126 ? 17.010 -10.820 -33.751 1.00 89.25 126 ASN A CA 1
ATOM 1001 C C . ASN A 1 126 ? 17.853 -10.480 -32.510 1.00 89.25 126 ASN A C 1
ATOM 1003 O O . ASN A 1 126 ? 18.697 -11.279 -32.108 1.00 89.25 126 ASN A O 1
ATOM 1007 N N . GLY A 1 127 ? 17.606 -9.322 -31.891 1.00 86.50 127 GLY A N 1
ATOM 1008 C CA . GLY A 1 127 ? 18.334 -8.812 -30.738 1.00 86.50 127 GLY A CA 1
ATOM 1009 C C . GLY A 1 127 ? 19.651 -8.116 -31.075 1.00 86.50 127 GLY A C 1
ATOM 1010 O O . GLY A 1 127 ? 20.416 -7.818 -30.161 1.00 86.50 127 GLY A O 1
ATOM 1011 N N . ASN A 1 128 ? 19.917 -7.824 -32.350 1.00 88.88 128 ASN A N 1
ATOM 1012 C CA . ASN A 1 128 ? 21.082 -7.041 -32.744 1.00 88.88 128 ASN A CA 1
ATOM 1013 C C . ASN A 1 128 ? 20.819 -5.557 -32.510 1.00 88.88 128 ASN A C 1
ATOM 1015 O O . ASN A 1 128 ? 19.720 -5.065 -32.780 1.00 88.88 128 ASN A O 1
ATOM 1019 N N . VAL A 1 129 ? 21.848 -4.830 -32.075 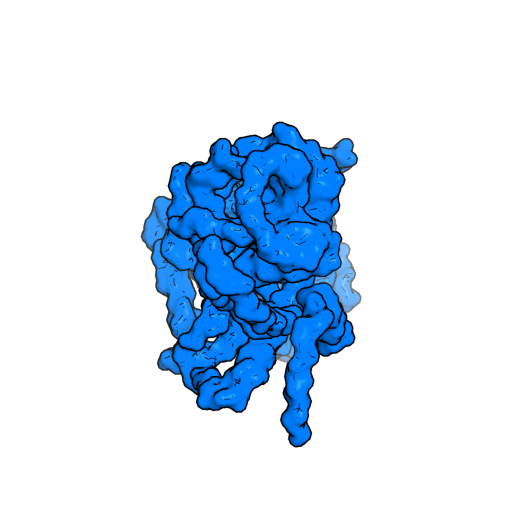1.00 88.12 129 VAL A N 1
ATOM 1020 C CA . VAL A 1 129 ? 21.805 -3.367 -32.050 1.00 88.12 129 VAL A CA 1
ATOM 1021 C C . VAL A 1 129 ? 21.754 -2.870 -33.494 1.00 88.12 129 VAL A C 1
ATOM 1023 O O . VAL A 1 129 ? 22.647 -3.148 -34.290 1.00 88.12 129 VAL A O 1
ATOM 1026 N N . ALA A 1 130 ? 20.693 -2.150 -33.831 1.00 86.31 130 ALA A N 1
ATOM 1027 C CA . ALA A 1 130 ? 20.462 -1.573 -35.142 1.00 86.31 130 ALA A CA 1
ATOM 1028 C C . ALA A 1 130 ? 20.617 -0.045 -35.084 1.00 86.31 130 ALA A C 1
ATOM 1030 O O . ALA A 1 130 ? 20.267 0.572 -34.070 1.00 86.31 130 ALA A O 1
ATOM 1031 N N . PRO A 1 131 ? 21.081 0.599 -36.172 1.00 83.50 131 PRO A N 1
ATOM 1032 C CA . PRO A 1 131 ? 21.035 2.049 -36.274 1.00 83.50 131 PRO A CA 1
ATOM 1033 C C . PRO A 1 131 ? 19.593 2.531 -36.122 1.00 83.50 131 PRO A C 1
ATOM 1035 O O . PRO A 1 131 ? 18.649 1.942 -36.667 1.00 83.50 131 PRO A O 1
ATOM 1038 N N . TYR A 1 132 ? 19.417 3.632 -35.391 1.00 81.56 132 TYR A N 1
ATOM 1039 C CA . TYR A 1 132 ? 18.108 4.253 -35.273 1.00 81.56 132 TYR A CA 1
ATOM 1040 C C . TYR A 1 132 ? 17.587 4.605 -36.665 1.00 81.56 132 TYR A C 1
ATOM 1042 O O . TYR A 1 132 ? 18.169 5.419 -37.379 1.00 81.56 132 TYR A O 1
ATOM 1050 N N . THR A 1 133 ? 16.468 3.993 -37.039 1.00 77.19 133 THR A N 1
ATOM 1051 C CA . THR A 1 133 ? 15.799 4.291 -38.302 1.00 77.19 133 THR A CA 1
ATOM 1052 C C . THR A 1 133 ? 14.451 4.925 -37.968 1.00 77.19 133 THR A C 1
ATOM 1054 O O . THR A 1 133 ? 13.596 4.241 -37.394 1.00 77.19 133 THR A O 1
ATOM 1057 N N . PRO A 1 134 ? 14.211 6.209 -38.299 1.00 70.88 134 PRO A N 1
ATOM 1058 C CA . PRO A 1 134 ? 12.927 6.883 -38.086 1.00 70.88 134 PRO A CA 1
ATOM 1059 C C . PRO A 1 134 ? 11.856 6.400 -39.084 1.00 70.88 134 PRO A C 1
ATOM 1061 O O . PRO A 1 134 ? 11.076 7.185 -39.619 1.00 70.88 134 PRO A O 1
ATOM 1064 N N . SER A 1 135 ? 11.818 5.098 -39.373 1.00 73.62 135 SER A N 1
ATOM 1065 C CA . SER A 1 135 ? 10.836 4.531 -40.284 1.00 73.62 135 SER A CA 1
ATOM 1066 C C . SER A 1 135 ? 9.486 4.409 -39.593 1.00 73.62 135 SER A C 1
ATOM 1068 O O . SER A 1 135 ? 9.368 3.788 -38.535 1.00 73.62 135 SER A O 1
ATOM 1070 N N . ARG A 1 136 ? 8.443 4.937 -40.242 1.00 69.62 136 ARG A N 1
ATOM 1071 C CA . ARG A 1 136 ? 7.061 4.759 -39.790 1.00 69.62 136 ARG A CA 1
ATOM 1072 C C . ARG A 1 136 ? 6.555 3.319 -39.921 1.00 69.62 136 ARG A C 1
ATOM 1074 O O . ARG A 1 136 ? 5.540 2.984 -39.325 1.00 69.62 136 ARG A O 1
ATOM 1081 N N . SER A 1 137 ? 7.244 2.472 -40.686 1.00 75.19 137 SER A N 1
ATOM 1082 C CA . SER A 1 137 ? 6.839 1.078 -40.892 1.00 75.19 137 SER A CA 1
ATOM 1083 C C . SER A 1 137 ? 7.312 0.130 -39.789 1.00 75.19 137 SER A C 1
ATOM 1085 O O . SER A 1 137 ? 6.783 -0.977 -39.677 1.00 75.19 137 SER A O 1
ATOM 1087 N N . LEU A 1 138 ? 8.287 0.535 -38.967 1.00 79.56 138 LEU A N 1
ATOM 1088 C CA . LEU A 1 138 ? 8.861 -0.352 -37.962 1.00 79.56 138 LEU A CA 1
ATOM 1089 C C . LEU A 1 138 ? 8.001 -0.368 -36.694 1.00 79.56 138 LEU A C 1
ATOM 1091 O O . LEU A 1 138 ? 8.087 0.523 -35.851 1.00 79.56 138 LEU A O 1
ATOM 1095 N N . ARG A 1 139 ? 7.212 -1.432 -36.535 1.00 88.75 139 ARG A N 1
ATOM 1096 C CA . ARG A 1 139 ? 6.487 -1.718 -35.293 1.00 88.75 139 ARG A CA 1
ATOM 1097 C C . ARG A 1 139 ? 7.478 -2.147 -34.216 1.00 88.75 139 ARG A C 1
ATOM 1099 O O . ARG A 1 139 ? 8.148 -3.167 -34.369 1.00 88.75 139 ARG A O 1
ATOM 1106 N N . ARG A 1 140 ? 7.546 -1.392 -33.122 1.00 91.94 140 ARG A N 1
ATOM 1107 C CA . ARG A 1 140 ? 8.431 -1.688 -31.988 1.00 91.94 140 ARG A CA 1
ATOM 1108 C C . ARG A 1 140 ? 7.794 -1.381 -30.639 1.00 91.94 140 ARG A C 1
ATOM 1110 O O . ARG A 1 140 ? 6.909 -0.524 -30.544 1.00 91.94 140 ARG A O 1
ATOM 1117 N N . LEU A 1 141 ? 8.279 -2.077 -29.616 1.00 94.69 141 LEU A N 1
ATOM 1118 C CA . LEU A 1 141 ? 8.067 -1.725 -28.215 1.00 94.69 141 LEU A CA 1
ATOM 1119 C C . LEU A 1 141 ? 9.129 -0.714 -27.796 1.00 94.69 141 LEU A C 1
ATOM 1121 O O . LEU A 1 141 ? 10.303 -0.908 -28.094 1.00 94.69 141 LEU A O 1
ATOM 1125 N N . SER A 1 142 ? 8.737 0.337 -27.090 1.00 93.75 142 SER A N 1
ATOM 1126 C CA . SER A 1 142 ? 9.682 1.348 -26.620 1.00 93.75 142 SER A CA 1
ATOM 1127 C C . SER A 1 142 ? 9.609 1.478 -25.102 1.00 93.75 142 SER A C 1
ATOM 1129 O O . SER A 1 142 ? 8.549 1.810 -24.581 1.00 93.75 142 SER A O 1
ATOM 1131 N N . PHE A 1 143 ? 10.710 1.218 -24.399 1.00 94.31 143 PHE A N 1
ATOM 1132 C CA . PHE A 1 143 ? 10.777 1.218 -22.934 1.00 94.31 143 PHE A CA 1
ATOM 1133 C C . PHE A 1 143 ? 11.457 2.487 -22.403 1.00 94.31 143 PHE A C 1
ATOM 1135 O O . PHE A 1 143 ? 12.574 2.808 -22.818 1.00 94.31 143 PHE A O 1
ATOM 1142 N N . PHE A 1 144 ? 10.798 3.182 -21.468 1.00 92.19 144 PHE A N 1
ATOM 1143 C CA . PHE A 1 144 ? 11.285 4.433 -20.868 1.00 92.19 144 PHE A CA 1
ATOM 1144 C C . PHE A 1 144 ? 11.093 4.457 -19.357 1.00 92.19 144 PHE A C 1
ATOM 1146 O O . PHE A 1 144 ? 10.017 4.125 -18.872 1.00 92.19 144 PHE A O 1
ATOM 1153 N N . ASP A 1 145 ? 12.086 4.944 -18.619 1.00 89.69 145 ASP A N 1
ATOM 1154 C CA . ASP A 1 145 ? 11.863 5.442 -17.251 1.00 89.69 145 ASP A CA 1
ATOM 1155 C C . ASP A 1 145 ? 11.304 6.882 -17.326 1.00 89.69 145 ASP A C 1
ATOM 1157 O O . ASP A 1 145 ? 10.253 7.233 -16.787 1.00 89.69 145 ASP A O 1
ATOM 1161 N N . GLU A 1 146 ? 11.920 7.711 -18.170 1.00 87.69 146 GLU A N 1
ATOM 1162 C CA . GLU A 1 146 ? 11.469 9.067 -18.475 1.00 87.69 146 GLU A CA 1
ATOM 1163 C C . GLU A 1 146 ? 11.433 9.271 -19.988 1.00 87.69 146 GLU A C 1
ATOM 1165 O O . GLU A 1 146 ? 12.338 8.833 -20.698 1.00 87.69 146 GLU A O 1
ATOM 1170 N N . ILE A 1 147 ? 10.369 9.899 -20.493 1.00 83.38 147 ILE A N 1
ATOM 1171 C CA . ILE A 1 147 ? 10.239 10.160 -21.927 1.00 83.38 147 ILE A CA 1
ATOM 1172 C C . ILE A 1 147 ? 10.941 11.476 -22.259 1.00 83.38 147 ILE A C 1
ATOM 1174 O O . ILE A 1 147 ? 10.525 12.519 -21.748 1.00 83.38 147 ILE A O 1
ATOM 1178 N N . PRO A 1 148 ? 11.946 11.473 -23.154 1.00 79.88 148 PRO A N 1
ATOM 1179 C CA . PRO A 1 148 ? 12.577 12.706 -23.597 1.00 79.88 148 PRO A CA 1
ATOM 1180 C C . PRO A 1 148 ? 11.544 13.656 -24.229 1.00 79.88 148 PRO A C 1
ATOM 1182 O O . PRO A 1 148 ? 10.731 13.202 -25.041 1.00 79.88 148 PRO A O 1
ATOM 1185 N N . PRO A 1 149 ? 11.598 14.979 -23.980 1.00 74.06 149 PRO A N 1
ATOM 1186 C CA . PRO A 1 149 ? 10.630 15.937 -24.532 1.00 74.06 149 PRO A CA 1
ATOM 1187 C C . PRO A 1 149 ? 10.487 15.891 -26.062 1.00 74.06 149 PRO A C 1
ATOM 1189 O O . PRO A 1 149 ? 9.437 16.217 -26.607 1.00 74.06 149 PRO A O 1
ATOM 1192 N N . ARG A 1 150 ? 11.546 15.475 -26.771 1.00 73.12 150 ARG A N 1
ATOM 1193 C CA . ARG A 1 150 ? 11.582 15.367 -28.240 1.00 73.12 150 ARG A CA 1
ATOM 1194 C C . ARG A 1 150 ? 11.111 14.015 -28.778 1.00 73.12 150 ARG A C 1
ATOM 1196 O O . ARG A 1 150 ? 10.976 13.869 -29.990 1.00 73.12 150 ARG A O 1
ATOM 1203 N N . TYR A 1 151 ? 10.858 13.035 -27.912 1.00 73.69 151 TYR A N 1
ATOM 1204 C CA . TYR A 1 151 ? 10.499 11.679 -28.321 1.00 73.69 151 TYR A CA 1
ATOM 1205 C C . TYR A 1 151 ? 9.179 11.651 -29.096 1.00 73.69 151 TYR A C 1
ATOM 1207 O O . TYR A 1 151 ? 9.092 11.075 -30.176 1.00 73.69 151 TYR A O 1
ATOM 1215 N N . THR A 1 152 ? 8.162 12.342 -28.579 1.00 68.62 152 THR A N 1
ATOM 1216 C CA . THR A 1 152 ? 6.796 12.304 -29.121 1.00 68.62 152 THR A CA 1
ATOM 1217 C C . THR A 1 152 ? 6.643 12.986 -30.477 1.00 68.62 152 THR A C 1
ATOM 1219 O O . THR A 1 152 ? 5.658 12.735 -31.169 1.00 68.62 152 THR A O 1
ATOM 1222 N N . SER A 1 153 ? 7.589 13.847 -30.864 1.00 69.75 153 SER A N 1
ATOM 1223 C CA . SER A 1 153 ? 7.557 14.582 -32.131 1.00 69.75 153 SER A CA 1
ATOM 1224 C C . SER A 1 153 ? 8.444 13.974 -33.217 1.00 69.75 153 SER A C 1
ATOM 1226 O O . SER A 1 153 ? 8.143 14.137 -34.398 1.00 69.75 153 SER A O 1
ATOM 1228 N N . THR A 1 154 ? 9.522 13.274 -32.848 1.00 66.19 154 THR A N 1
ATOM 1229 C CA . THR A 1 154 ? 10.521 12.772 -33.812 1.00 66.19 154 THR A CA 1
ATOM 1230 C C . THR A 1 154 ? 10.449 11.273 -34.067 1.00 66.19 154 THR A C 1
ATOM 1232 O O . THR A 1 154 ? 10.930 10.808 -35.103 1.00 66.19 154 THR A O 1
ATOM 1235 N N . ILE A 1 155 ? 9.866 10.501 -33.151 1.00 62.16 155 ILE A N 1
ATOM 1236 C CA . ILE A 1 155 ? 9.974 9.048 -33.194 1.00 62.16 155 ILE A CA 1
ATOM 1237 C C . ILE A 1 155 ? 8.663 8.453 -33.705 1.00 62.16 155 ILE A C 1
ATOM 1239 O O . ILE A 1 155 ? 7.588 8.725 -33.179 1.00 62.16 155 ILE A O 1
ATOM 1243 N N . GLY A 1 156 ? 8.776 7.694 -34.804 1.00 67.69 156 GLY A N 1
ATOM 1244 C CA . GLY A 1 156 ? 7.667 7.058 -35.517 1.00 67.69 156 GLY A CA 1
ATOM 1245 C C . GLY A 1 156 ? 6.796 6.150 -34.637 1.00 67.69 156 GLY A C 1
ATOM 1246 O O . GLY A 1 156 ? 7.071 5.954 -33.454 1.00 67.69 156 GLY A O 1
ATOM 1247 N N . PRO A 1 157 ? 5.737 5.571 -35.212 1.00 69.81 157 PRO A N 1
ATOM 1248 C CA . PRO A 1 157 ? 4.708 4.902 -34.453 1.00 69.81 157 PRO A CA 1
ATOM 1249 C C . PRO A 1 157 ? 5.273 3.661 -33.748 1.00 69.81 157 PRO A C 1
ATOM 1251 O O . PRO A 1 157 ? 5.827 2.752 -34.363 1.00 69.81 157 PRO A O 1
ATOM 1254 N N . GLY A 1 158 ? 5.131 3.634 -32.431 1.00 85.62 158 GLY A N 1
ATOM 1255 C CA . GLY A 1 158 ? 5.545 2.536 -31.569 1.00 85.62 158 GLY A CA 1
ATOM 1256 C C . GLY A 1 158 ? 4.603 2.436 -30.379 1.00 85.62 158 GLY A C 1
ATOM 1257 O O . GLY A 1 158 ? 3.832 3.360 -30.115 1.00 85.62 158 GLY A O 1
ATOM 1258 N N . TYR A 1 159 ? 4.656 1.310 -29.674 1.00 92.94 159 TYR A N 1
ATOM 1259 C CA . TYR A 1 159 ? 3.916 1.150 -28.427 1.00 92.94 159 TYR A CA 1
ATOM 1260 C C . TYR A 1 159 ? 4.839 1.496 -27.262 1.00 92.94 159 TYR A C 1
ATOM 1262 O O . TYR A 1 159 ? 5.802 0.779 -26.976 1.00 92.94 159 TYR A O 1
ATOM 1270 N N . ILE A 1 160 ? 4.566 2.636 -26.635 1.00 93.56 160 ILE A N 1
ATOM 1271 C CA . ILE A 1 160 ? 5.393 3.195 -25.566 1.00 93.56 160 ILE A CA 1
ATOM 1272 C C . ILE A 1 160 ? 5.021 2.521 -24.249 1.00 93.56 160 ILE A C 1
ATOM 1274 O O . ILE A 1 160 ? 3.859 2.532 -23.866 1.00 93.56 160 ILE A O 1
ATOM 1278 N N . VAL A 1 161 ? 5.998 1.988 -23.529 1.00 95.44 161 VAL A N 1
ATOM 1279 C CA . VAL A 1 161 ? 5.855 1.509 -22.155 1.00 95.44 161 VAL A CA 1
ATOM 1280 C C . VAL A 1 161 ? 6.759 2.367 -21.279 1.00 95.44 161 VAL A C 1
ATOM 1282 O O . VAL A 1 161 ? 7.981 2.223 -21.307 1.00 95.44 161 VAL A O 1
ATOM 1285 N N . GLN A 1 162 ? 6.161 3.277 -20.515 1.00 94.88 162 GLN A N 1
ATOM 1286 C CA . GLN A 1 162 ? 6.893 4.108 -19.565 1.00 94.88 162 GLN A CA 1
ATOM 1287 C C . GLN A 1 162 ? 6.691 3.582 -18.151 1.00 94.88 162 GLN A C 1
ATOM 1289 O O . GLN A 1 162 ? 5.550 3.398 -17.740 1.00 94.88 162 GLN A O 1
ATOM 1294 N N . ALA A 1 163 ? 7.756 3.421 -17.376 1.00 94.56 163 ALA A N 1
ATOM 1295 C CA . ALA A 1 163 ? 7.646 3.252 -15.938 1.00 94.56 163 ALA A CA 1
ATOM 1296 C C . ALA A 1 163 ? 7.813 4.615 -15.258 1.00 94.56 163 ALA A C 1
ATOM 1298 O O . ALA A 1 163 ? 8.901 5.161 -15.236 1.00 94.56 163 ALA A O 1
ATOM 1299 N N . ALA A 1 164 ? 6.737 5.184 -14.717 1.00 91.00 164 ALA A N 1
ATOM 1300 C CA . ALA A 1 164 ? 6.742 6.538 -14.170 1.00 91.00 164 ALA A CA 1
ATOM 1301 C C . ALA A 1 164 ? 6.481 6.549 -12.658 1.00 91.00 164 ALA A C 1
ATOM 1303 O O . ALA A 1 164 ? 5.803 5.679 -12.102 1.00 91.00 164 ALA A O 1
ATOM 1304 N N . SER A 1 165 ? 7.007 7.559 -11.958 1.00 87.06 165 SER A N 1
ATOM 1305 C CA . SER A 1 165 ? 6.517 7.878 -10.613 1.00 87.06 165 SER A CA 1
ATOM 1306 C C . SER A 1 165 ? 5.054 8.334 -10.681 1.00 87.06 165 SER A C 1
ATOM 1308 O O . SER A 1 165 ? 4.536 8.670 -11.743 1.00 87.06 165 SER A O 1
ATOM 1310 N N . LEU A 1 166 ? 4.380 8.393 -9.533 1.00 82.06 166 LEU A N 1
ATOM 1311 C CA . LEU A 1 166 ? 2.988 8.854 -9.434 1.00 82.06 166 LEU A CA 1
ATOM 1312 C C . LEU A 1 166 ? 2.814 10.362 -9.716 1.00 82.06 166 LEU A C 1
ATOM 1314 O O . LEU A 1 166 ? 1.720 10.891 -9.548 1.00 82.06 166 LEU A O 1
ATOM 1318 N N . GLN A 1 167 ? 3.875 11.057 -10.139 1.00 82.81 167 GLN A N 1
ATOM 1319 C CA . GLN A 1 167 ? 3.858 12.476 -10.495 1.00 82.81 167 GLN A CA 1
ATOM 1320 C C . GLN A 1 167 ? 3.323 12.644 -11.915 1.00 82.81 167 GLN A C 1
ATOM 1322 O O . GLN A 1 167 ? 3.964 12.244 -12.892 1.00 82.81 167 GLN A O 1
ATOM 1327 N N . ARG A 1 168 ? 2.135 13.236 -12.029 1.00 80.44 168 ARG A N 1
ATOM 1328 C CA . ARG A 1 168 ? 1.362 13.279 -13.269 1.00 80.44 168 ARG A CA 1
ATOM 1329 C C . ARG A 1 168 ? 2.069 14.054 -14.380 1.00 80.44 168 ARG A C 1
ATOM 1331 O O . ARG A 1 168 ? 2.020 13.632 -15.539 1.00 80.44 168 ARG A O 1
ATOM 1338 N N . GLN A 1 169 ? 2.781 15.125 -14.037 1.00 83.00 169 GLN A N 1
ATOM 1339 C CA . GLN A 1 169 ? 3.557 15.944 -14.975 1.00 83.00 169 GLN A CA 1
ATOM 1340 C C . GLN A 1 169 ? 4.549 15.135 -15.826 1.00 83.00 169 GLN A C 1
ATOM 1342 O O . GLN A 1 169 ? 4.778 15.481 -16.984 1.00 83.00 169 GLN A O 1
ATOM 1347 N N . LYS A 1 170 ? 5.088 14.026 -15.299 1.00 84.88 170 LYS A N 1
ATOM 1348 C CA . LYS A 1 170 ? 6.092 13.210 -16.002 1.00 84.88 170 LYS A CA 1
ATOM 1349 C C . LYS A 1 170 ? 5.541 12.386 -17.163 1.00 84.88 170 LYS A C 1
ATOM 1351 O O . LYS A 1 170 ? 6.316 11.925 -17.998 1.00 84.88 170 LYS A O 1
ATOM 1356 N N . TYR A 1 171 ? 4.229 12.157 -17.208 1.00 87.81 171 TYR A N 1
ATOM 1357 C CA . TYR A 1 171 ? 3.636 11.265 -18.206 1.00 87.81 171 TYR A CA 1
ATOM 1358 C C . TYR A 1 171 ? 2.361 11.797 -18.858 1.00 87.81 171 TYR A C 1
ATOM 1360 O O . TYR A 1 171 ? 2.040 11.390 -19.969 1.00 87.81 171 TYR A O 1
ATOM 1368 N N . GLN A 1 172 ? 1.624 12.721 -18.234 1.00 87.25 172 GLN A N 1
ATOM 1369 C CA . GLN A 1 172 ? 0.296 13.125 -18.711 1.00 87.25 172 GLN A CA 1
ATOM 1370 C C . GLN A 1 172 ? 0.292 13.686 -20.133 1.00 87.25 172 GLN A C 1
ATOM 1372 O O . GLN A 1 172 ? -0.639 13.396 -20.884 1.00 87.25 172 GLN A O 1
ATOM 1377 N N . GLY A 1 173 ? 1.303 14.479 -20.502 1.00 88.75 173 GLY A N 1
ATOM 1378 C CA . GLY A 1 173 ? 1.366 15.118 -21.818 1.00 88.75 173 GLY A CA 1
ATOM 1379 C C . GLY A 1 173 ? 1.335 14.092 -22.950 1.00 88.75 173 GLY A C 1
ATOM 1380 O O . GLY A 1 173 ? 0.416 14.090 -23.772 1.00 88.75 173 GLY A O 1
ATOM 1381 N N . TRP A 1 174 ? 2.295 13.166 -22.947 1.00 89.25 174 TRP A N 1
ATOM 1382 C CA . TRP A 1 174 ? 2.358 12.124 -23.968 1.00 89.25 174 TRP A CA 1
ATOM 1383 C C . TRP A 1 174 ? 1.279 11.055 -23.755 1.00 89.25 174 TRP A C 1
ATOM 1385 O O . TRP A 1 174 ? 0.698 10.592 -24.729 1.00 89.25 174 TRP A O 1
ATOM 1395 N N . ALA A 1 175 ? 0.944 10.695 -22.511 1.00 89.62 175 ALA A N 1
ATOM 1396 C CA . ALA A 1 175 ? -0.078 9.688 -22.241 1.00 89.62 175 ALA A CA 1
ATOM 1397 C C . ALA A 1 175 ? -1.432 10.109 -22.829 1.00 89.62 175 ALA A C 1
ATOM 1399 O O . ALA A 1 175 ? -2.121 9.299 -23.445 1.00 89.62 175 ALA A O 1
ATOM 1400 N N . LYS A 1 176 ? -1.778 11.400 -22.736 1.00 88.06 176 LYS A N 1
ATOM 1401 C CA . LYS A 1 176 ? -2.965 11.965 -23.389 1.00 88.06 176 LYS A CA 1
ATOM 1402 C C . LYS A 1 176 ? -2.861 11.902 -24.915 1.00 88.06 176 LYS A C 1
ATOM 1404 O O . LYS A 1 176 ? -3.828 11.505 -25.563 1.00 88.06 176 LYS A O 1
ATOM 1409 N N . GLN A 1 177 ? -1.713 12.283 -25.478 1.00 87.00 177 GLN A N 1
ATOM 1410 C CA . GLN A 1 177 ? -1.473 12.289 -26.926 1.00 87.00 177 GLN A CA 1
ATOM 1411 C C . GLN A 1 177 ? -1.549 10.880 -27.538 1.00 87.00 177 GLN A C 1
ATOM 1413 O O . GLN A 1 177 ? -2.127 10.710 -28.605 1.00 87.00 177 GLN A O 1
ATOM 1418 N N . PHE A 1 178 ? -1.017 9.874 -26.843 1.00 87.12 178 PHE A N 1
ATOM 1419 C CA . PHE A 1 178 ? -0.920 8.483 -27.297 1.00 87.12 178 PHE A CA 1
ATOM 1420 C C . PHE A 1 178 ? -1.972 7.571 -26.656 1.00 87.12 178 PHE A C 1
ATOM 1422 O O . PHE A 1 178 ? -1.784 6.358 -26.630 1.00 87.12 178 PHE A O 1
ATOM 1429 N N . ARG A 1 179 ? -3.049 8.137 -26.087 1.00 88.62 179 ARG A N 1
ATOM 1430 C CA . ARG A 1 179 ? -4.149 7.389 -25.441 1.00 88.62 179 ARG A CA 1
ATOM 1431 C C . ARG A 1 179 ? -3.634 6.249 -24.551 1.00 88.62 179 ARG A C 1
ATOM 1433 O O . ARG A 1 179 ? -4.120 5.118 -24.625 1.00 88.62 179 ARG A O 1
ATOM 1440 N N . ALA A 1 180 ? -2.588 6.534 -23.779 1.00 89.44 180 ALA A N 1
ATOM 1441 C CA . ALA A 1 180 ? -1.887 5.517 -23.026 1.00 89.44 180 ALA A CA 1
ATOM 1442 C C . ALA A 1 180 ? -2.808 4.929 -21.958 1.00 89.44 180 ALA A C 1
ATOM 1444 O O . ALA A 1 180 ? -3.592 5.631 -21.317 1.00 89.44 180 ALA A O 1
ATOM 1445 N N . ARG A 1 181 ? -2.701 3.618 -21.779 1.00 90.38 181 ARG A N 1
ATOM 1446 C CA . ARG A 1 181 ? -3.316 2.908 -20.662 1.00 90.38 181 ARG A CA 1
ATOM 1447 C C . ARG A 1 181 ? -2.455 3.079 -19.424 1.00 90.38 181 ARG A C 1
ATOM 1449 O O . ARG A 1 181 ? -1.282 3.428 -19.525 1.00 90.38 181 ARG A O 1
ATOM 1456 N N . TYR A 1 182 ? -3.020 2.783 -18.267 1.00 89.56 182 TYR A N 1
ATOM 1457 C CA . TYR A 1 182 ? -2.313 2.850 -16.999 1.00 89.56 182 TYR A CA 1
ATOM 1458 C C . TYR A 1 182 ? -2.284 1.472 -16.362 1.00 89.56 182 TYR A C 1
ATOM 1460 O O . TYR A 1 182 ? -3.265 0.737 -16.430 1.00 89.56 182 TYR A O 1
ATOM 1468 N N . TRP A 1 183 ? -1.162 1.140 -15.738 1.00 91.12 183 TRP A N 1
ATOM 1469 C CA . TRP A 1 183 ? -1.025 -0.033 -14.892 1.00 91.12 183 TRP A CA 1
ATOM 1470 C C . TRP A 1 183 ? -0.393 0.390 -13.577 1.00 91.12 183 TRP A C 1
ATOM 1472 O O . TRP A 1 183 ? 0.757 0.820 -13.560 1.00 91.12 183 TRP A O 1
ATOM 1482 N N . VAL A 1 184 ? -1.114 0.266 -12.470 1.00 89.62 184 VAL A N 1
ATOM 1483 C CA . VAL A 1 184 ? -0.558 0.527 -11.140 1.00 89.62 184 VAL A CA 1
ATOM 1484 C C . VAL A 1 184 ? 0.065 -0.765 -10.621 1.00 89.62 184 VAL A C 1
ATOM 1486 O O . VAL A 1 184 ? -0.619 -1.771 -10.470 1.00 89.62 184 VAL A O 1
ATOM 1489 N N . MET A 1 185 ? 1.379 -0.768 -10.398 1.00 90.69 185 MET A N 1
ATOM 1490 C CA . MET A 1 185 ? 2.077 -1.931 -9.856 1.00 90.69 185 MET A CA 1
ATOM 1491 C C . MET A 1 185 ? 1.616 -2.233 -8.433 1.00 90.69 185 MET A C 1
ATOM 1493 O O . MET A 1 185 ? 1.553 -1.336 -7.594 1.00 90.69 185 MET A O 1
ATOM 1497 N N . GLU A 1 186 ? 1.390 -3.515 -8.162 1.00 89.50 186 GLU A N 1
ATOM 1498 C CA . GLU A 1 186 ? 1.122 -4.030 -6.823 1.00 89.50 186 GLU A CA 1
ATOM 1499 C C . GLU A 1 186 ? 2.306 -3.735 -5.878 1.00 89.50 186 GLU A C 1
ATOM 1501 O O . GLU A 1 186 ? 3.486 -3.814 -6.266 1.00 89.50 186 GLU A O 1
ATOM 1506 N N . ASN A 1 187 ? 1.985 -3.398 -4.627 1.00 90.50 187 ASN A N 1
ATOM 1507 C CA . ASN A 1 187 ? 2.957 -3.213 -3.548 1.00 90.50 187 ASN A CA 1
ATOM 1508 C C . ASN A 1 187 ? 3.733 -4.509 -3.273 1.00 90.50 187 ASN A C 1
ATOM 1510 O O . ASN A 1 187 ? 3.309 -5.588 -3.678 1.00 90.50 187 ASN A O 1
ATOM 1514 N N . TRP A 1 188 ? 4.897 -4.400 -2.630 1.00 92.56 188 TRP A N 1
ATOM 1515 C CA . TRP A 1 188 ? 5.678 -5.579 -2.252 1.00 92.56 188 TRP A CA 1
ATOM 1516 C C . TRP A 1 188 ? 4.942 -6.406 -1.198 1.00 92.56 188 TRP A C 1
ATOM 1518 O O . TRP A 1 188 ? 4.388 -5.848 -0.252 1.00 92.56 188 TRP A O 1
ATOM 1528 N N . SER A 1 189 ? 4.959 -7.726 -1.350 1.00 91.94 189 SER A N 1
ATOM 1529 C CA . SER A 1 189 ? 4.549 -8.652 -0.287 1.00 91.94 189 SER A CA 1
ATOM 1530 C C . SER A 1 189 ? 5.703 -8.929 0.684 1.00 91.94 189 SER A C 1
ATOM 1532 O O . SER A 1 189 ? 6.869 -8.715 0.342 1.00 91.94 189 SER A O 1
ATOM 1534 N N . ALA A 1 190 ? 5.387 -9.433 1.880 1.00 91.00 190 ALA A N 1
ATOM 1535 C CA . ALA A 1 190 ? 6.401 -9.881 2.837 1.00 91.00 190 ALA A CA 1
ATOM 1536 C C . ALA A 1 190 ? 7.305 -10.969 2.223 1.00 91.00 190 ALA A C 1
ATOM 1538 O O . ALA A 1 190 ? 8.526 -10.859 2.285 1.00 91.00 190 ALA A O 1
ATOM 1539 N N . ASP A 1 191 ? 6.717 -11.928 1.501 1.00 92.12 191 ASP A N 1
ATOM 1540 C CA . ASP A 1 191 ? 7.451 -12.981 0.790 1.00 92.12 191 ASP A CA 1
ATOM 1541 C C . ASP A 1 191 ? 8.432 -12.420 -0.256 1.00 92.12 191 ASP A C 1
ATOM 1543 O O . ASP A 1 191 ? 9.538 -12.933 -0.426 1.00 92.12 191 ASP A O 1
ATOM 1547 N N . GLU A 1 192 ? 8.054 -11.358 -0.979 1.00 93.56 192 GLU A N 1
ATOM 1548 C CA . GLU A 1 192 ? 8.959 -10.691 -1.926 1.00 93.56 192 GLU A CA 1
ATOM 1549 C C . GLU A 1 192 ? 10.136 -10.018 -1.208 1.00 93.56 192 GLU A C 1
ATOM 1551 O O . GLU A 1 192 ? 11.263 -10.063 -1.710 1.00 93.56 192 GLU A O 1
ATOM 1556 N N . VAL A 1 193 ? 9.897 -9.427 -0.031 1.00 94.00 193 VAL A N 1
ATOM 1557 C CA . VAL A 1 193 ? 10.959 -8.851 0.809 1.00 94.00 193 VAL A CA 1
ATOM 1558 C C . VAL A 1 193 ? 11.903 -9.940 1.317 1.00 94.00 193 VAL A C 1
ATOM 1560 O O . VAL A 1 193 ? 13.123 -9.767 1.246 1.00 94.00 193 VAL A O 1
ATOM 1563 N N . ASP A 1 194 ? 11.372 -11.080 1.755 1.00 91.62 194 ASP A N 1
ATOM 1564 C CA . ASP A 1 194 ? 12.156 -12.244 2.177 1.00 91.62 194 ASP A CA 1
ATOM 1565 C C . ASP A 1 194 ? 13.052 -12.771 1.065 1.00 91.62 194 ASP A C 1
ATOM 1567 O O . ASP A 1 194 ? 14.255 -12.962 1.266 1.00 91.62 194 ASP A O 1
ATOM 1571 N N . LEU A 1 195 ? 12.486 -12.952 -0.128 1.00 90.06 195 LEU A N 1
ATOM 1572 C CA . LEU A 1 195 ? 13.227 -13.432 -1.286 1.00 90.06 195 LEU A CA 1
ATOM 1573 C C . LEU A 1 195 ? 14.375 -12.482 -1.644 1.00 90.06 195 LEU A C 1
ATOM 1575 O O . LEU A 1 195 ? 15.526 -12.918 -1.705 1.00 90.06 195 LEU A O 1
ATOM 1579 N N . GLU A 1 196 ? 14.096 -11.190 -1.819 1.00 90.44 196 GLU A N 1
ATOM 1580 C CA . GLU A 1 196 ? 15.127 -10.193 -2.143 1.00 90.44 196 GLU A CA 1
ATOM 1581 C C . GLU A 1 196 ? 16.215 -10.117 -1.057 1.00 90.44 196 GLU A C 1
ATOM 1583 O O . GLU A 1 196 ? 17.396 -9.954 -1.371 1.00 90.44 196 GLU A O 1
ATOM 1588 N N . THR A 1 197 ? 15.846 -10.291 0.217 1.00 89.81 197 THR A N 1
ATOM 1589 C CA . THR A 1 197 ? 16.800 -10.334 1.338 1.00 89.81 197 THR A CA 1
ATOM 1590 C C . THR A 1 197 ? 17.763 -11.513 1.197 1.00 89.81 197 THR A C 1
ATOM 1592 O O . THR A 1 197 ? 18.980 -11.321 1.252 1.00 89.81 197 THR A O 1
ATOM 1595 N N . GLN A 1 198 ? 17.238 -12.719 0.955 1.00 87.94 198 GLN A N 1
ATOM 1596 C CA . GLN A 1 198 ? 18.049 -13.922 0.730 1.00 87.94 198 GLN A CA 1
ATOM 1597 C C . GLN A 1 198 ? 18.975 -13.748 -0.478 1.00 87.94 198 GLN A C 1
ATOM 1599 O O . GLN A 1 198 ? 20.157 -14.090 -0.421 1.00 87.94 198 GLN A O 1
ATOM 1604 N N . TYR A 1 199 ? 18.469 -13.161 -1.565 1.00 85.25 199 TYR A N 1
ATOM 1605 C CA . TYR A 1 199 ? 19.271 -12.898 -2.756 1.00 85.25 199 TYR A CA 1
ATOM 1606 C C . TYR A 1 199 ? 20.430 -11.939 -2.482 1.00 85.25 199 TYR A C 1
ATOM 1608 O O . TYR A 1 199 ? 21.562 -12.216 -2.883 1.00 85.25 199 TYR A O 1
ATOM 1616 N N . ARG A 1 200 ? 20.182 -10.840 -1.759 1.00 86.06 200 ARG A N 1
ATOM 1617 C CA . ARG A 1 200 ? 21.234 -9.884 -1.384 1.00 86.06 200 ARG A CA 1
ATOM 1618 C C . ARG A 1 200 ? 22.309 -10.536 -0.528 1.00 86.06 200 ARG A C 1
ATOM 1620 O O . ARG A 1 200 ? 23.479 -10.332 -0.820 1.00 86.06 200 ARG A O 1
ATOM 1627 N N . GLN A 1 201 ? 21.927 -11.364 0.446 1.00 83.94 201 GLN A N 1
ATOM 1628 C CA . GLN A 1 201 ? 22.875 -12.097 1.295 1.00 83.94 201 GLN A CA 1
ATOM 1629 C C . GLN A 1 201 ? 23.797 -13.017 0.479 1.00 83.94 201 GLN A C 1
ATOM 1631 O O . GLN A 1 201 ? 25.009 -13.037 0.712 1.00 83.94 201 GLN A O 1
ATOM 1636 N N . ILE A 1 202 ? 23.242 -13.726 -0.513 1.00 80.69 202 ILE A N 1
ATOM 1637 C CA . ILE A 1 202 ? 24.004 -14.581 -1.439 1.00 80.69 202 ILE A CA 1
ATOM 1638 C C . ILE A 1 202 ? 24.920 -13.737 -2.340 1.00 80.69 202 ILE A C 1
ATOM 1640 O O . ILE A 1 202 ? 26.065 -14.104 -2.592 1.00 80.69 202 ILE A O 1
ATOM 1644 N N . ALA A 1 203 ? 24.444 -12.588 -2.828 1.00 79.31 203 ALA A N 1
ATOM 1645 C CA . ALA A 1 203 ? 25.237 -11.706 -3.683 1.00 79.31 203 ALA A CA 1
ATOM 1646 C C . ALA A 1 203 ? 26.417 -11.063 -2.930 1.00 79.31 203 ALA A C 1
ATOM 1648 O O . ALA A 1 203 ? 27.492 -10.882 -3.503 1.00 79.31 203 ALA A O 1
ATOM 1649 N N . THR A 1 204 ? 26.243 -10.754 -1.641 1.00 75.94 204 THR A N 1
ATOM 1650 C CA . THR A 1 204 ? 27.273 -10.133 -0.795 1.00 75.94 204 THR A CA 1
ATOM 1651 C C . THR A 1 204 ? 28.242 -11.115 -0.143 1.00 75.94 204 THR A C 1
ATOM 1653 O O . THR A 1 204 ? 29.244 -10.682 0.427 1.00 75.94 204 THR A O 1
ATOM 1656 N N . SER A 1 205 ? 28.013 -12.430 -0.266 1.00 62.94 205 SER A N 1
ATOM 1657 C CA . SER A 1 205 ? 28.919 -13.470 0.262 1.00 62.94 205 SER A CA 1
ATOM 1658 C C . SER A 1 205 ? 30.344 -13.389 -0.316 1.00 62.94 205 SER A C 1
ATOM 1660 O O . SER A 1 205 ? 31.255 -14.029 0.196 1.00 62.94 205 SER A O 1
ATOM 1662 N N . ASN A 1 206 ? 30.548 -12.568 -1.352 1.00 63.50 206 ASN A N 1
ATOM 1663 C CA . ASN A 1 206 ? 31.842 -12.260 -1.955 1.00 63.50 206 ASN A CA 1
ATOM 1664 C C . ASN A 1 206 ? 32.635 -11.129 -1.258 1.00 63.50 206 ASN A C 1
ATOM 1666 O O . ASN A 1 206 ? 33.627 -10.679 -1.826 1.00 63.50 206 ASN A O 1
ATOM 1670 N N . GLY A 1 207 ? 32.261 -10.680 -0.048 1.00 53.00 207 GLY A N 1
ATOM 1671 C CA . GLY A 1 207 ? 33.215 -9.972 0.828 1.00 53.00 207 GLY A CA 1
ATOM 1672 C C . GLY A 1 207 ? 32.721 -8.775 1.644 1.00 53.00 207 GLY A C 1
ATOM 1673 O O . GLY A 1 207 ? 33.536 -8.168 2.331 1.00 53.00 207 GLY A O 1
ATOM 1674 N N . SER A 1 208 ? 31.434 -8.429 1.626 1.00 58.59 208 SER A N 1
ATOM 1675 C CA . SER A 1 208 ? 30.893 -7.389 2.515 1.00 58.59 208 SER A CA 1
ATOM 1676 C C . SER A 1 208 ? 29.677 -7.939 3.248 1.00 58.59 208 SER A C 1
ATOM 1678 O O . SER A 1 208 ? 28.573 -7.931 2.706 1.00 58.59 208 SER A O 1
ATOM 1680 N N . GLU A 1 209 ? 29.872 -8.463 4.459 1.00 65.44 209 GLU A N 1
ATOM 1681 C CA . GLU A 1 209 ? 28.758 -8.792 5.350 1.00 65.44 209 GLU A CA 1
ATOM 1682 C C . GLU A 1 209 ? 27.905 -7.521 5.481 1.00 65.44 209 GLU A C 1
ATOM 1684 O O . GLU A 1 209 ? 28.397 -6.488 5.932 1.00 65.44 209 GLU A O 1
ATOM 1689 N N . ILE A 1 210 ? 26.661 -7.544 4.991 1.00 65.44 210 ILE A N 1
ATOM 1690 C CA . ILE A 1 210 ? 25.762 -6.412 5.207 1.00 65.44 210 ILE A CA 1
ATOM 1691 C C . ILE A 1 210 ? 25.547 -6.360 6.719 1.00 65.44 210 ILE A C 1
ATOM 1693 O O . ILE A 1 210 ? 24.984 -7.301 7.282 1.00 65.44 210 ILE A O 1
ATOM 1697 N N . GLU A 1 211 ? 26.041 -5.310 7.377 1.00 69.69 211 GLU A N 1
ATOM 1698 C CA . GLU A 1 211 ? 25.989 -5.153 8.833 1.00 69.69 211 GLU A CA 1
ATOM 1699 C C . GLU A 1 211 ? 24.554 -4.887 9.317 1.00 69.69 211 GLU A C 1
ATOM 1701 O O . GLU A 1 211 ? 24.205 -3.811 9.793 1.00 69.69 211 GLU A O 1
ATOM 1706 N N . TRP A 1 212 ? 23.698 -5.906 9.246 1.00 79.31 212 TRP A N 1
ATOM 1707 C CA . TRP A 1 212 ? 22.382 -5.897 9.881 1.00 79.31 212 TRP A CA 1
ATOM 1708 C C . TRP A 1 212 ? 22.467 -6.121 11.395 1.00 79.31 212 TRP A C 1
ATOM 1710 O O . TRP A 1 212 ? 21.461 -6.001 12.082 1.00 79.31 212 TRP A O 1
ATOM 1720 N N . ARG A 1 213 ? 23.652 -6.420 11.954 1.00 83.00 213 ARG A N 1
ATOM 1721 C CA . ARG A 1 213 ? 23.817 -6.705 13.394 1.00 83.00 213 ARG A CA 1
ATOM 1722 C C . ARG A 1 213 ? 23.315 -5.565 14.285 1.00 83.00 213 ARG A C 1
ATOM 1724 O O . ARG A 1 213 ? 22.746 -5.832 15.336 1.00 83.00 213 ARG A O 1
ATOM 1731 N N . ASN A 1 214 ? 23.480 -4.322 13.833 1.00 89.75 214 ASN A N 1
ATOM 1732 C CA . ASN A 1 214 ? 23.051 -3.120 14.552 1.00 89.75 214 ASN A CA 1
ATOM 1733 C C . ASN A 1 214 ? 21.919 -2.366 13.834 1.00 89.75 214 ASN A C 1
ATOM 1735 O O . ASN A 1 214 ? 21.634 -1.222 14.185 1.00 89.75 214 ASN A O 1
ATOM 1739 N N . ALA A 1 215 ? 21.285 -2.973 12.826 1.00 94.00 215 ALA A N 1
ATOM 1740 C CA . ALA A 1 215 ? 20.250 -2.348 12.008 1.00 94.00 215 ALA A CA 1
ATOM 1741 C C . ALA A 1 215 ? 18.979 -3.205 11.946 1.00 94.00 215 ALA A C 1
ATOM 1743 O O . ALA A 1 215 ? 19.004 -4.398 12.241 1.00 94.00 215 ALA A O 1
ATOM 1744 N N . TYR A 1 216 ? 17.850 -2.599 11.586 1.00 94.62 216 TYR A N 1
ATOM 1745 C CA . TYR A 1 216 ? 16.620 -3.346 11.323 1.00 94.62 216 TYR A CA 1
ATOM 1746 C C . TYR A 1 216 ? 16.768 -4.185 10.058 1.00 94.62 216 TYR A C 1
ATOM 1748 O O . TYR A 1 216 ? 17.185 -3.671 9.022 1.00 94.62 216 TYR A O 1
ATOM 1756 N N . THR A 1 217 ? 16.397 -5.458 10.134 1.00 94.12 217 THR A N 1
ATOM 1757 C CA . THR A 1 217 ? 16.260 -6.320 8.956 1.00 94.12 217 THR A CA 1
ATOM 1758 C C . THR A 1 217 ? 15.172 -5.780 8.018 1.00 94.12 217 THR A C 1
ATOM 1760 O O . THR A 1 217 ? 14.253 -5.089 8.475 1.00 94.12 217 THR A O 1
ATOM 1763 N N . PRO A 1 218 ? 15.203 -6.114 6.715 1.0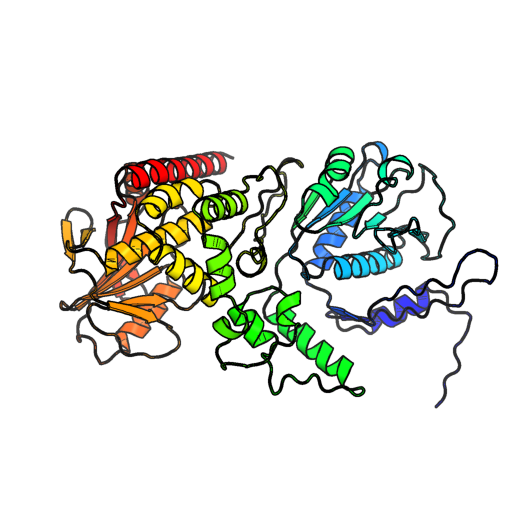0 94.56 218 PRO A N 1
ATOM 1764 C CA . PRO A 1 218 ? 14.144 -5.713 5.791 1.00 94.56 218 PRO A CA 1
ATOM 1765 C C . PRO A 1 218 ? 12.735 -6.135 6.225 1.00 94.56 218 PRO A C 1
ATOM 1767 O O . PRO A 1 218 ? 11.779 -5.410 5.966 1.00 94.56 218 PRO A O 1
ATOM 1770 N N . GLN A 1 219 ? 12.605 -7.261 6.926 1.00 94.06 219 GLN A N 1
ATOM 1771 C CA . GLN A 1 219 ? 11.352 -7.777 7.477 1.00 94.06 219 GLN A CA 1
ATOM 1772 C C . GLN A 1 219 ? 10.860 -6.942 8.660 1.00 94.06 219 GLN A C 1
ATOM 1774 O O . GLN A 1 219 ? 9.693 -6.551 8.694 1.00 94.06 219 GLN A O 1
ATOM 1779 N N . GLU A 1 220 ? 11.751 -6.628 9.609 1.00 94.06 220 GLU A N 1
ATOM 1780 C CA . GLU A 1 220 ? 11.439 -5.727 10.727 1.00 94.06 220 GLU A CA 1
ATOM 1781 C C . GLU A 1 220 ? 11.024 -4.344 10.204 1.00 94.06 220 GLU A C 1
ATOM 1783 O O . GLU A 1 220 ? 10.048 -3.765 10.681 1.00 94.06 220 GLU A O 1
ATOM 1788 N N . ALA A 1 221 ? 11.721 -3.836 9.183 1.00 94.44 221 ALA A N 1
ATOM 1789 C CA . ALA A 1 221 ? 11.353 -2.597 8.513 1.00 94.44 221 ALA A CA 1
ATOM 1790 C C . ALA A 1 221 ? 9.962 -2.715 7.866 1.00 94.44 221 ALA A C 1
ATOM 1792 O O . ALA A 1 221 ? 9.082 -1.909 8.163 1.00 94.44 221 ALA A O 1
ATOM 1793 N N . PHE A 1 222 ? 9.722 -3.739 7.043 1.00 93.56 222 PHE A N 1
ATOM 1794 C CA . PHE A 1 222 ? 8.447 -3.949 6.349 1.00 93.56 222 PHE A CA 1
ATOM 1795 C C . PHE A 1 222 ? 7.250 -4.004 7.305 1.00 93.56 222 PHE A C 1
ATOM 1797 O O . PHE A 1 222 ? 6.218 -3.389 7.034 1.00 93.56 222 PHE A O 1
ATOM 1804 N N . ALA A 1 223 ? 7.390 -4.673 8.453 1.00 90.31 223 ALA A N 1
ATOM 1805 C CA . ALA A 1 223 ? 6.338 -4.751 9.467 1.00 90.31 223 ALA A CA 1
ATOM 1806 C C . ALA A 1 223 ? 5.926 -3.370 10.018 1.00 90.31 223 ALA A C 1
ATOM 1808 O O . ALA A 1 223 ? 4.784 -3.174 10.436 1.00 90.31 223 ALA A O 1
ATOM 1809 N N . VAL A 1 224 ? 6.843 -2.400 9.997 1.00 90.88 224 VAL A N 1
ATOM 1810 C CA . VAL A 1 224 ? 6.665 -1.073 10.598 1.00 90.88 224 VAL A CA 1
ATOM 1811 C C . VAL A 1 224 ? 6.279 -0.040 9.545 1.00 90.88 224 VAL A C 1
ATOM 1813 O O . VAL A 1 224 ? 5.252 0.627 9.679 1.00 90.88 224 VAL A O 1
ATOM 1816 N N . ILE A 1 225 ? 7.068 0.072 8.476 1.00 90.62 225 ILE A N 1
ATOM 1817 C CA . ILE A 1 225 ? 6.915 1.096 7.432 1.00 90.62 225 ILE A CA 1
ATOM 1818 C C . ILE A 1 225 ? 6.158 0.603 6.190 1.00 90.62 225 ILE A C 1
ATOM 1820 O O . ILE A 1 225 ? 5.920 1.376 5.262 1.00 90.62 225 ILE A O 1
ATOM 1824 N N . GLY A 1 226 ? 5.787 -0.673 6.140 1.00 89.88 226 GLY A N 1
ATOM 1825 C CA . GLY A 1 226 ? 5.022 -1.251 5.043 1.00 89.88 226 GLY A CA 1
ATOM 1826 C C . GLY A 1 226 ? 5.862 -1.569 3.801 1.00 89.88 226 GLY A C 1
ATOM 1827 O O . GLY A 1 226 ? 7.086 -1.670 3.868 1.00 89.88 226 GLY A O 1
ATOM 1828 N N . PRO A 1 227 ? 5.226 -1.705 2.626 1.00 90.81 227 PRO A N 1
ATOM 1829 C CA . PRO A 1 227 ? 5.801 -2.237 1.400 1.00 90.81 227 PRO A CA 1
ATOM 1830 C C . PRO A 1 227 ? 6.638 -1.213 0.624 1.00 90.81 227 PRO A C 1
ATOM 1832 O O . PRO A 1 227 ? 6.654 -1.187 -0.610 1.00 90.81 227 PRO A O 1
ATOM 1835 N N . SER A 1 228 ? 7.362 -0.359 1.345 1.00 90.19 228 SER A N 1
ATOM 1836 C CA . SER A 1 228 ? 8.340 0.561 0.778 1.00 90.19 228 SER A CA 1
ATOM 1837 C C . SER A 1 228 ? 9.664 -0.169 0.583 1.00 90.19 228 SER A C 1
ATOM 1839 O O . SER A 1 228 ? 10.562 -0.071 1.417 1.00 90.19 228 SER A O 1
ATOM 1841 N N . ALA A 1 229 ? 9.808 -0.901 -0.526 1.00 88.88 229 ALA A N 1
ATOM 1842 C CA . ALA A 1 229 ? 11.021 -1.676 -0.810 1.00 88.88 229 ALA A CA 1
ATOM 1843 C C . ALA A 1 229 ? 12.300 -0.832 -0.671 1.00 88.88 229 ALA A C 1
ATOM 1845 O O . ALA A 1 229 ? 13.252 -1.245 -0.017 1.00 88.88 229 ALA A O 1
ATOM 1846 N N . ARG A 1 230 ? 12.293 0.407 -1.189 1.00 89.62 230 ARG A N 1
ATOM 1847 C CA . ARG A 1 230 ? 13.428 1.336 -1.052 1.00 89.62 230 ARG A CA 1
ATOM 1848 C C . ARG A 1 230 ? 13.861 1.516 0.402 1.00 89.62 230 ARG A C 1
ATOM 1850 O O . ARG A 1 230 ? 15.055 1.567 0.654 1.00 89.62 230 ARG A O 1
ATOM 1857 N N . ARG A 1 231 ? 12.909 1.654 1.324 1.00 90.50 231 ARG A N 1
ATOM 1858 C CA . ARG A 1 231 ? 13.199 1.886 2.740 1.00 90.50 231 ARG A CA 1
ATOM 1859 C C . ARG A 1 231 ? 13.418 0.594 3.524 1.00 90.50 231 ARG A C 1
ATOM 1861 O O . ARG A 1 231 ? 14.174 0.622 4.480 1.00 90.50 231 ARG A O 1
ATOM 1868 N N . CYS A 1 232 ? 12.802 -0.518 3.122 1.00 93.06 232 CYS A N 1
ATOM 1869 C CA . CYS A 1 232 ? 13.042 -1.820 3.751 1.00 93.06 232 CYS A CA 1
ATOM 1870 C C . CYS A 1 232 ? 14.486 -2.287 3.529 1.00 93.06 232 CYS A C 1
ATOM 1872 O O . CYS A 1 232 ? 15.083 -2.887 4.412 1.00 93.06 232 CYS A O 1
ATOM 1874 N N . PHE A 1 233 ? 15.070 -1.978 2.368 1.00 91.50 233 PHE A N 1
ATOM 1875 C CA . PHE A 1 233 ? 16.456 -2.329 2.043 1.00 91.50 233 PHE A CA 1
ATOM 1876 C C . PHE A 1 233 ? 17.472 -1.211 2.326 1.00 91.50 233 PHE A C 1
ATOM 1878 O O . PHE A 1 233 ? 18.636 -1.362 1.961 1.00 91.50 233 PHE A O 1
ATOM 1885 N N . ASP A 1 234 ? 17.050 -0.107 2.951 1.00 90.94 234 ASP A N 1
ATOM 1886 C CA . ASP A 1 234 ? 17.928 0.964 3.437 1.00 90.94 234 ASP A CA 1
ATOM 1887 C C . ASP A 1 234 ? 18.348 0.630 4.88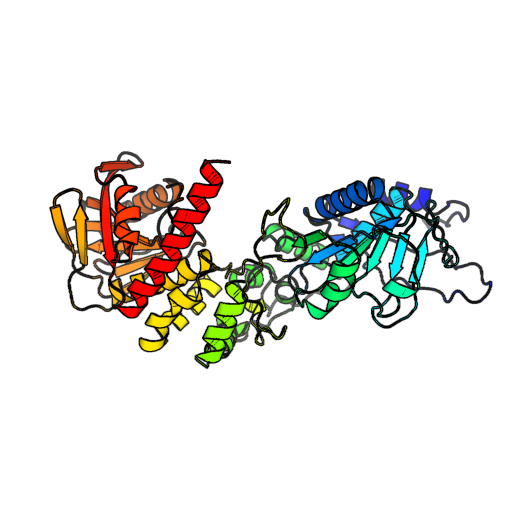0 1.00 90.94 234 ASP A C 1
ATOM 1889 O O . ASP A 1 234 ? 17.482 0.646 5.759 1.00 90.94 234 ASP A O 1
ATOM 1893 N N . PRO A 1 235 ? 19.621 0.281 5.158 1.00 89.81 235 PRO A N 1
ATOM 1894 C CA . PRO A 1 235 ? 20.044 -0.105 6.499 1.00 89.81 235 PRO A CA 1
ATOM 1895 C C . PRO A 1 235 ? 19.801 1.013 7.513 1.00 89.81 235 PRO A C 1
ATOM 1897 O O . PRO A 1 235 ? 20.409 2.082 7.447 1.00 89.81 235 PRO A O 1
ATOM 1900 N N . ARG A 1 236 ? 18.906 0.763 8.476 1.00 92.75 236 ARG A N 1
ATOM 1901 C CA . ARG A 1 236 ? 18.572 1.719 9.538 1.00 92.75 236 ARG A CA 1
ATOM 1902 C C . ARG A 1 236 ? 19.074 1.233 10.890 1.00 92.75 236 ARG A C 1
ATOM 1904 O O . ARG A 1 236 ? 18.622 0.173 11.321 1.00 92.75 236 ARG A O 1
ATOM 1911 N N . PRO A 1 237 ? 19.969 1.976 11.564 1.00 93.62 237 PRO A N 1
ATOM 1912 C CA . PRO A 1 237 ? 20.497 1.565 12.856 1.00 93.62 237 PRO A CA 1
ATOM 1913 C C . PRO A 1 237 ? 19.405 1.548 13.934 1.00 93.62 237 PRO A C 1
ATOM 1915 O O . PRO A 1 237 ? 18.517 2.401 13.940 1.00 93.62 237 PRO A O 1
ATOM 1918 N N . LYS A 1 238 ? 19.500 0.594 14.865 1.00 95.62 238 LYS A N 1
ATOM 1919 C CA . LYS A 1 238 ? 18.628 0.478 16.044 1.00 95.62 238 LYS A CA 1
ATOM 1920 C C . LYS A 1 238 ? 19.082 1.470 17.126 1.00 95.62 238 LYS A C 1
ATOM 1922 O O . LYS A 1 238 ? 19.744 1.077 18.081 1.00 95.62 238 LYS A O 1
ATOM 1927 N N . LEU A 1 239 ? 18.791 2.762 16.950 1.00 94.50 239 LEU A N 1
ATOM 1928 C CA . LEU A 1 239 ? 19.247 3.825 17.862 1.00 94.50 239 LEU A CA 1
ATOM 1929 C C . LEU A 1 239 ? 18.546 3.755 19.223 1.00 94.50 239 LEU A C 1
ATOM 1931 O O . LEU A 1 239 ? 19.192 3.877 20.260 1.00 94.50 239 LEU A O 1
ATOM 1935 N N . THR A 1 240 ? 17.228 3.554 19.211 1.00 94.12 240 THR A N 1
ATOM 1936 C CA . THR A 1 240 ? 16.402 3.438 20.424 1.00 94.12 240 THR A CA 1
ATOM 1937 C C . THR A 1 240 ? 15.922 2.010 20.674 1.00 94.12 240 THR A C 1
ATOM 1939 O O . THR A 1 240 ? 15.424 1.705 21.755 1.00 94.12 240 THR A O 1
ATOM 1942 N N . GLY A 1 241 ? 16.032 1.138 19.665 1.00 92.69 241 GLY A N 1
ATOM 1943 C CA . GLY A 1 241 ? 15.417 -0.192 19.663 1.00 92.69 241 GLY A CA 1
ATOM 1944 C C . GLY A 1 241 ? 13.912 -0.171 19.366 1.00 92.69 241 GLY A C 1
ATOM 1945 O O . GLY A 1 241 ? 13.302 -1.233 19.254 1.00 92.69 241 GLY A O 1
ATOM 1946 N N . ASN A 1 242 ? 13.309 1.013 19.203 1.00 92.69 242 ASN A N 1
ATOM 1947 C CA . ASN A 1 242 ? 11.937 1.185 18.748 1.00 92.69 242 ASN A CA 1
ATOM 1948 C C . ASN A 1 242 ? 11.934 1.587 17.268 1.00 92.69 242 ASN A C 1
ATOM 1950 O O . ASN A 1 242 ? 12.259 2.720 16.914 1.00 92.69 242 ASN A O 1
ATOM 1954 N N . ALA A 1 243 ? 11.499 0.672 16.403 1.00 91.62 243 ALA A N 1
ATOM 1955 C CA . ALA A 1 243 ? 11.488 0.900 14.964 1.00 91.62 243 ALA A CA 1
ATOM 1956 C C . ALA A 1 243 ? 10.626 2.107 14.560 1.00 91.62 243 ALA A C 1
ATOM 1958 O O . ALA A 1 243 ? 11.015 2.880 13.693 1.00 91.62 243 ALA A O 1
ATOM 1959 N N . VAL A 1 244 ? 9.475 2.328 15.199 1.00 90.06 244 VAL A N 1
ATOM 1960 C CA . VAL A 1 244 ? 8.609 3.475 14.877 1.00 90.06 244 VAL A CA 1
ATOM 1961 C C . VAL A 1 244 ? 9.351 4.801 15.079 1.00 90.06 244 VAL A C 1
ATOM 1963 O O . VAL A 1 244 ? 9.285 5.677 14.209 1.00 90.06 244 VAL A O 1
ATOM 1966 N N . ALA A 1 245 ? 10.092 4.912 16.185 1.00 91.56 245 ALA A N 1
ATOM 1967 C CA . ALA A 1 245 ? 10.911 6.077 16.501 1.00 91.56 245 ALA A CA 1
ATOM 1968 C C . ALA A 1 245 ? 12.128 6.184 15.566 1.00 91.56 245 ALA A C 1
ATOM 1970 O O . ALA A 1 245 ? 12.351 7.232 14.963 1.00 91.56 245 ALA A O 1
ATOM 1971 N N . ASP A 1 246 ? 12.867 5.090 15.368 1.00 93.38 246 ASP A N 1
ATOM 1972 C CA . ASP A 1 246 ? 14.096 5.073 14.563 1.00 93.38 246 ASP A CA 1
ATOM 1973 C C . ASP A 1 246 ? 13.834 5.333 13.062 1.00 93.38 246 ASP A C 1
ATOM 1975 O O . ASP A 1 246 ? 14.667 5.919 12.365 1.00 93.38 246 ASP A O 1
ATOM 1979 N N . PHE A 1 247 ? 12.658 4.951 12.546 1.00 90.38 247 PHE A N 1
ATOM 1980 C CA . PHE A 1 247 ? 12.214 5.287 11.186 1.00 90.38 247 PHE A CA 1
ATOM 1981 C C . PHE A 1 247 ? 11.583 6.689 11.075 1.00 90.38 247 PHE A C 1
ATOM 1983 O O . PHE A 1 247 ? 11.229 7.100 9.961 1.00 90.38 247 PHE A O 1
ATOM 1990 N N . GLY A 1 248 ? 11.447 7.420 12.188 1.00 89.56 248 GLY A N 1
ATOM 1991 C CA . GLY A 1 248 ? 10.893 8.774 12.240 1.00 89.56 248 GLY A CA 1
ATOM 1992 C C . GLY A 1 248 ? 9.435 8.851 11.785 1.00 89.56 248 GLY A C 1
ATOM 1993 O O . GLY A 1 248 ? 9.032 9.844 11.172 1.00 89.56 248 GLY A O 1
ATOM 1994 N N . LEU A 1 249 ? 8.647 7.791 11.999 1.00 85.56 249 LEU A N 1
ATOM 1995 C CA . LEU A 1 249 ? 7.266 7.740 11.512 1.00 85.56 249 LEU A CA 1
ATOM 1996 C C . LEU A 1 249 ? 6.364 8.745 12.233 1.00 85.56 249 LEU A C 1
ATOM 1998 O O . LEU A 1 249 ? 5.533 9.383 11.588 1.00 85.56 249 LEU A O 1
ATOM 2002 N N . GLU A 1 250 ? 6.552 8.920 13.541 1.00 84.38 250 GLU A N 1
ATOM 2003 C CA . GLU A 1 250 ? 5.805 9.902 14.336 1.00 84.38 250 GLU A CA 1
ATOM 2004 C C . GLU A 1 250 ? 6.075 11.328 13.854 1.00 84.38 250 GLU A C 1
ATOM 2006 O O . GLU A 1 250 ? 5.130 12.050 13.546 1.00 84.38 250 GLU A O 1
ATOM 2011 N N . ASP A 1 251 ? 7.345 11.696 13.668 1.00 85.38 251 ASP A N 1
ATOM 2012 C CA . ASP A 1 251 ? 7.749 12.993 13.111 1.00 85.38 251 ASP A CA 1
ATOM 2013 C C . ASP A 1 251 ? 7.205 13.215 11.698 1.00 85.38 251 ASP A C 1
ATOM 2015 O O . ASP A 1 251 ? 6.830 14.330 11.326 1.00 85.38 251 ASP A O 1
ATOM 2019 N N . THR A 1 252 ? 7.196 12.161 10.880 1.00 83.19 252 THR A N 1
ATOM 2020 C CA . THR A 1 252 ? 6.682 12.216 9.509 1.00 83.19 252 THR A CA 1
ATOM 2021 C C . THR A 1 252 ? 5.187 12.498 9.519 1.00 83.19 252 THR A C 1
ATOM 2023 O O . THR A 1 252 ? 4.734 13.430 8.859 1.00 83.19 252 THR A O 1
ATOM 2026 N N . ILE A 1 253 ? 4.420 11.762 10.324 1.00 79.12 253 ILE A N 1
ATOM 2027 C CA . ILE A 1 253 ? 2.984 11.997 10.487 1.00 79.12 253 ILE A CA 1
ATOM 2028 C C . ILE A 1 253 ? 2.730 13.357 11.125 1.00 79.12 253 ILE A C 1
ATOM 2030 O O . ILE A 1 253 ? 1.837 14.077 10.692 1.00 79.12 253 ILE A O 1
ATOM 2034 N N . GLU A 1 254 ? 3.526 13.777 12.102 1.00 79.56 254 GLU A N 1
ATOM 2035 C CA . GLU A 1 254 ? 3.384 15.110 12.658 1.00 79.56 254 GLU A CA 1
ATOM 2036 C C . GLU A 1 254 ? 3.517 16.165 11.561 1.00 79.56 254 GLU A C 1
ATOM 2038 O O . GLU A 1 254 ? 2.627 17.000 11.438 1.00 79.56 254 GLU A O 1
ATOM 2043 N N . LYS A 1 255 ? 4.559 16.086 10.723 1.00 79.50 255 LYS A N 1
ATOM 2044 C CA . LYS A 1 255 ? 4.757 16.988 9.577 1.00 79.50 255 LYS A CA 1
ATOM 2045 C C . LYS A 1 255 ? 3.601 16.937 8.577 1.00 79.50 255 LYS A C 1
ATOM 2047 O O . LYS A 1 255 ? 3.212 17.989 8.086 1.00 79.50 255 LYS A O 1
ATOM 2052 N N . LEU A 1 256 ? 3.032 15.757 8.320 1.00 72.75 256 LEU A N 1
ATOM 2053 C CA . LEU A 1 256 ? 1.872 15.581 7.435 1.00 72.75 256 LEU A CA 1
ATOM 2054 C C . LEU A 1 256 ? 0.582 16.213 7.978 1.00 72.75 256 LEU A C 1
ATOM 2056 O O . LEU A 1 256 ? -0.303 16.541 7.198 1.00 72.75 256 LEU A O 1
ATOM 2060 N N . PHE A 1 257 ? 0.462 16.375 9.296 1.00 72.31 257 PHE A N 1
ATOM 2061 C CA . PHE A 1 257 ? -0.745 16.871 9.965 1.00 72.31 257 PHE A CA 1
ATOM 2062 C C . PHE A 1 257 ? -0.468 18.155 10.777 1.00 72.31 257 PHE A C 1
ATOM 2064 O O . PHE A 1 257 ? -1.152 18.422 11.766 1.00 72.31 257 PHE A O 1
ATOM 2071 N N . ARG A 1 258 ? 0.553 18.946 10.401 1.00 70.00 258 ARG A N 1
ATOM 2072 C CA . ARG A 1 258 ? 0.963 20.170 11.123 1.00 70.00 258 ARG A CA 1
ATOM 2073 C C . ARG A 1 258 ? -0.064 21.290 11.017 1.00 70.00 258 ARG A C 1
ATOM 2075 O O . ARG A 1 258 ? -0.297 21.990 11.999 1.00 70.00 258 ARG A O 1
ATOM 2082 N N . THR A 1 259 ? -0.670 21.469 9.848 1.00 62.66 259 THR A N 1
ATOM 2083 C CA . THR A 1 259 ? -1.662 22.521 9.605 1.00 62.66 259 THR A CA 1
ATOM 2084 C C . THR A 1 259 ? -2.970 21.952 9.066 1.00 62.66 259 THR A C 1
ATOM 2086 O O . THR A 1 259 ? -3.009 20.883 8.462 1.00 62.66 259 THR A O 1
ATOM 2089 N N . VAL A 1 260 ? -4.067 22.698 9.230 1.00 56.53 260 VAL A N 1
ATOM 2090 C CA . VAL A 1 260 ? -5.364 22.362 8.610 1.00 56.53 260 VAL A CA 1
ATOM 2091 C C . VAL A 1 260 ? -5.241 22.257 7.083 1.00 56.53 260 VAL A C 1
ATOM 2093 O O . VAL A 1 260 ? -5.929 21.443 6.472 1.00 56.53 260 VAL A O 1
ATOM 2096 N N . LEU A 1 261 ? -4.339 23.034 6.472 1.00 60.94 261 LEU A N 1
ATOM 2097 C CA . LEU A 1 261 ? -4.022 22.952 5.045 1.00 60.94 261 LEU A CA 1
ATOM 2098 C C . LEU A 1 261 ? -3.303 21.645 4.693 1.00 60.94 261 LEU A C 1
ATOM 2100 O O . LEU A 1 261 ? -3.643 21.044 3.680 1.00 60.94 261 LEU A O 1
ATOM 2104 N N . ASP A 1 262 ? -2.379 21.166 5.531 1.00 66.00 262 ASP A N 1
ATOM 2105 C CA . ASP A 1 262 ? -1.707 19.875 5.320 1.00 66.00 262 ASP A CA 1
ATOM 2106 C C . ASP A 1 262 ? -2.703 18.723 5.428 1.00 66.00 262 ASP A C 1
ATOM 2108 O O . ASP A 1 262 ? -2.715 17.831 4.586 1.00 66.00 262 ASP A O 1
ATOM 2112 N N . VAL A 1 263 ? -3.621 18.802 6.395 1.00 62.38 263 VAL A N 1
ATOM 2113 C CA . VAL A 1 263 ? -4.731 17.857 6.532 1.00 62.38 263 VAL A CA 1
ATOM 2114 C C . VAL A 1 263 ? -5.606 17.890 5.279 1.00 62.38 263 VAL A C 1
ATOM 2116 O O . VAL A 1 263 ? -5.833 16.851 4.672 1.00 62.38 263 VAL A O 1
ATOM 2119 N N . GLN A 1 264 ? -6.034 19.067 4.815 1.00 61.06 264 GLN A N 1
ATOM 2120 C CA . GLN A 1 264 ? -6.807 19.198 3.574 1.00 61.06 264 GLN A CA 1
ATOM 2121 C C . GLN A 1 264 ? -6.058 18.684 2.340 1.00 61.06 264 GLN A C 1
ATOM 2123 O O . GLN A 1 264 ? -6.683 18.054 1.491 1.00 61.06 264 GLN A O 1
ATOM 2128 N N . LEU A 1 265 ? -4.748 18.914 2.233 1.00 64.94 265 LEU A N 1
ATOM 2129 C CA . LEU A 1 265 ? -3.915 18.447 1.125 1.00 64.94 265 LEU A CA 1
ATOM 2130 C C . LEU A 1 265 ? -3.746 16.927 1.153 1.00 64.94 265 LEU A C 1
ATOM 2132 O O . LEU A 1 265 ? -3.956 16.275 0.134 1.00 64.94 265 LEU A O 1
ATOM 2136 N N . VAL A 1 266 ? -3.424 16.351 2.315 1.00 64.06 266 VAL A N 1
ATOM 2137 C CA . VAL A 1 266 ? -3.394 14.897 2.528 1.00 64.06 266 VAL A CA 1
ATOM 2138 C C . VAL A 1 266 ? -4.743 14.313 2.143 1.00 64.06 266 VAL A C 1
ATOM 2140 O O . VAL A 1 266 ? -4.806 13.345 1.398 1.00 64.06 266 VAL A O 1
ATOM 2143 N N . ILE A 1 267 ? -5.836 14.948 2.546 1.00 59.72 267 ILE A N 1
ATOM 2144 C CA . ILE A 1 267 ? -7.165 14.474 2.205 1.00 59.72 267 ILE A CA 1
ATOM 2145 C C . ILE A 1 267 ? -7.461 14.597 0.702 1.00 59.72 267 ILE A C 1
ATOM 2147 O O . ILE A 1 267 ? -7.977 13.647 0.115 1.00 59.72 267 ILE A O 1
ATOM 2151 N N . GLN A 1 268 ? -7.113 15.707 0.047 1.00 62.00 268 GLN A N 1
ATOM 2152 C CA . GLN A 1 268 ? -7.231 15.847 -1.410 1.00 62.00 268 GLN A CA 1
ATOM 2153 C C . GLN A 1 268 ? -6.459 14.735 -2.127 1.00 62.00 268 GLN A C 1
ATOM 2155 O O . GLN A 1 268 ? -7.024 14.068 -2.988 1.00 62.00 268 GLN A O 1
ATOM 2160 N N . LEU A 1 269 ? -5.214 14.484 -1.714 1.00 59.06 269 LEU A N 1
ATOM 2161 C CA . LEU A 1 269 ? -4.357 13.438 -2.272 1.00 59.06 269 LEU A CA 1
ATOM 2162 C C . LEU A 1 269 ? -4.940 12.043 -2.087 1.00 59.06 269 LEU A C 1
ATOM 2164 O O . LEU A 1 269 ? -4.939 11.254 -3.031 1.00 59.06 269 LEU A O 1
ATOM 2168 N N . LEU A 1 270 ? -5.441 11.747 -0.887 1.00 55.09 270 LEU A N 1
ATOM 2169 C CA . LEU A 1 270 ? -6.072 10.470 -0.602 1.00 55.09 270 LEU A CA 1
ATOM 2170 C C . LEU A 1 270 ? -7.284 10.303 -1.504 1.00 55.09 270 LEU A C 1
ATOM 2172 O O . LEU A 1 270 ? -7.324 9.368 -2.284 1.00 55.09 270 LEU A O 1
ATOM 2176 N N . THR A 1 271 ? -8.194 11.271 -1.509 1.00 51.47 271 THR A N 1
ATOM 2177 C CA . THR A 1 271 ? -9.484 11.221 -2.207 1.00 51.47 271 THR A CA 1
ATOM 2178 C C . THR A 1 271 ? -9.431 11.295 -3.734 1.00 51.47 271 THR A C 1
ATOM 2180 O O . THR A 1 271 ? -10.454 11.543 -4.379 1.00 51.47 271 THR A O 1
ATOM 2183 N N . GLY A 1 272 ? -8.257 11.126 -4.343 1.00 51.56 272 GLY A N 1
ATOM 2184 C CA . GLY A 1 272 ? -8.068 11.286 -5.782 1.00 51.56 272 GLY A CA 1
ATOM 2185 C C . GLY A 1 272 ? -8.392 12.698 -6.280 1.00 51.56 272 GLY A C 1
ATOM 2186 O O . GLY A 1 272 ? -8.489 12.912 -7.490 1.00 51.56 272 GLY A O 1
ATOM 2187 N N . GLY A 1 273 ? -8.564 13.660 -5.366 1.00 51.25 273 GLY A N 1
ATOM 2188 C CA . GLY A 1 273 ? -8.491 15.066 -5.696 1.00 51.25 273 GLY A CA 1
ATOM 2189 C C . GLY A 1 273 ? -7.104 15.300 -6.266 1.00 51.25 273 GLY A C 1
ATOM 2190 O O . GLY A 1 273 ? -6.103 14.929 -5.665 1.00 51.25 273 GLY A O 1
ATOM 2191 N N . HIS A 1 274 ? -7.035 15.848 -7.470 1.00 52.38 274 HIS A N 1
ATOM 2192 C CA . HIS A 1 274 ? -5.771 16.314 -8.007 1.00 52.38 274 HIS A CA 1
ATOM 2193 C C . HIS A 1 274 ? -5.514 17.669 -7.348 1.00 52.38 274 HIS A C 1
ATOM 2195 O O . HIS A 1 274 ? -6.102 18.648 -7.824 1.00 52.38 274 HIS A O 1
ATOM 2201 N N . PRO A 1 275 ? -4.704 17.791 -6.270 1.00 48.19 275 PRO A N 1
ATOM 2202 C CA . PRO A 1 275 ? -4.184 19.108 -5.958 1.00 48.19 275 PRO A CA 1
ATOM 2203 C C . PRO A 1 275 ? -3.562 19.629 -7.250 1.00 48.19 275 PRO A C 1
ATOM 2205 O O . PRO A 1 275 ? -2.922 18.881 -7.994 1.00 48.19 275 PRO A O 1
ATOM 2208 N N . ALA A 1 276 ? -3.814 20.897 -7.561 1.00 46.12 276 ALA A N 1
ATOM 2209 C CA . ALA A 1 276 ? -3.395 21.497 -8.824 1.00 46.12 276 ALA A CA 1
ATOM 2210 C C . ALA A 1 276 ? -1.866 21.440 -9.043 1.00 46.12 276 ALA A C 1
ATOM 2212 O O . ALA A 1 276 ? -1.405 21.770 -10.129 1.00 46.12 276 ALA A O 1
ATOM 2213 N N . ASN A 1 277 ? -1.098 20.973 -8.048 1.00 48.53 277 ASN A N 1
ATOM 2214 C CA . ASN A 1 277 ? 0.328 20.703 -8.102 1.00 48.53 277 ASN A CA 1
ATOM 2215 C C . ASN A 1 277 ? 0.672 19.337 -7.470 1.00 48.53 277 ASN A C 1
ATOM 2217 O O . ASN A 1 277 ? 0.225 19.021 -6.370 1.00 48.53 277 ASN A O 1
ATOM 2221 N N . ASP A 1 278 ? 1.528 18.573 -8.160 1.00 54.06 278 ASP A N 1
ATOM 2222 C CA . ASP A 1 278 ? 2.053 17.229 -7.838 1.00 54.06 278 ASP A CA 1
ATOM 2223 C C . ASP A 1 278 ? 2.954 17.158 -6.574 1.00 54.06 278 ASP A C 1
ATOM 2225 O O . ASP A 1 278 ? 3.775 16.247 -6.424 1.00 54.06 278 ASP A O 1
ATOM 2229 N N . THR A 1 279 ? 2.862 18.114 -5.650 1.00 62.78 279 THR A N 1
ATOM 2230 C CA . THR A 1 279 ? 3.653 18.106 -4.415 1.00 62.78 279 THR A CA 1
ATOM 2231 C C . THR A 1 279 ? 2.939 17.294 -3.347 1.00 62.78 279 THR A C 1
ATOM 2233 O O . THR A 1 279 ? 2.223 17.839 -2.508 1.00 62.78 279 THR A O 1
ATOM 2236 N N . TYR A 1 280 ? 3.157 15.978 -3.368 1.00 68.25 280 TYR A N 1
ATOM 2237 C CA . TYR A 1 280 ? 2.973 15.176 -2.162 1.00 68.25 280 TYR A CA 1
ATOM 2238 C C . TYR A 1 280 ? 3.809 15.813 -1.041 1.00 68.25 280 TYR A C 1
ATOM 2240 O O . TYR A 1 280 ? 4.989 16.108 -1.274 1.00 68.25 280 TYR A O 1
ATOM 2248 N N . PRO A 1 281 ? 3.243 16.039 0.156 1.00 72.44 281 PRO A N 1
ATOM 2249 C CA . PRO A 1 281 ? 4.027 16.485 1.291 1.00 72.44 281 PRO A CA 1
ATOM 2250 C C . PRO A 1 281 ? 5.227 15.552 1.517 1.00 72.44 281 PRO A C 1
ATOM 2252 O O . PRO A 1 281 ? 5.107 14.336 1.301 1.00 72.44 281 PRO A O 1
ATOM 2255 N N . PRO A 1 282 ? 6.380 16.076 1.961 1.00 76.00 282 PRO A N 1
ATOM 2256 C CA . PRO A 1 282 ? 7.510 15.242 2.344 1.00 76.00 282 PRO A CA 1
ATOM 2257 C C . PRO A 1 282 ? 7.071 14.134 3.309 1.00 76.00 282 PRO A C 1
ATOM 2259 O O . PRO A 1 282 ? 6.431 14.399 4.323 1.00 76.00 282 PRO A O 1
ATOM 2262 N N . GLY A 1 283 ? 7.396 12.890 2.961 1.00 79.50 283 GLY A N 1
ATOM 2263 C CA . GLY A 1 283 ? 7.053 11.705 3.746 1.00 79.50 283 GLY A CA 1
ATOM 2264 C C . GLY A 1 283 ? 5.636 11.151 3.554 1.00 79.50 283 GLY A C 1
ATOM 2265 O O . GLY A 1 283 ? 5.273 10.171 4.192 1.00 79.50 283 GLY A O 1
ATOM 2266 N N . PHE A 1 284 ? 4.831 11.684 2.629 1.00 80.75 284 PHE A N 1
ATOM 2267 C CA . PHE A 1 284 ? 3.510 11.113 2.322 1.00 80.75 284 PHE A CA 1
ATOM 2268 C C . PHE A 1 284 ? 3.587 9.625 1.928 1.00 80.75 284 PHE A C 1
ATOM 2270 O O . PHE A 1 284 ? 2.854 8.794 2.460 1.00 80.75 284 PHE A O 1
ATOM 2277 N N . HIS A 1 285 ? 4.532 9.275 1.051 1.00 81.00 285 HIS A N 1
ATOM 2278 C CA . HIS A 1 285 ? 4.767 7.898 0.596 1.00 81.00 285 HIS A CA 1
ATOM 2279 C C . HIS A 1 285 ? 5.405 6.983 1.657 1.00 81.00 285 HIS A C 1
ATOM 2281 O O . HIS A 1 285 ? 5.612 5.801 1.393 1.00 81.00 285 HIS A O 1
ATOM 2287 N N . ASP A 1 286 ? 5.719 7.514 2.840 1.00 81.62 286 ASP A N 1
ATOM 2288 C CA . ASP A 1 286 ? 6.177 6.716 3.979 1.00 81.62 286 ASP A CA 1
ATOM 2289 C C . ASP A 1 286 ? 5.016 6.122 4.775 1.00 81.62 286 ASP A C 1
ATOM 2291 O O . ASP A 1 286 ? 5.201 5.159 5.518 1.00 81.62 286 ASP A O 1
ATOM 2295 N N . ILE A 1 287 ? 3.828 6.713 4.630 1.00 80.88 287 ILE A N 1
ATOM 2296 C CA . ILE A 1 287 ? 2.625 6.350 5.377 1.00 80.88 287 ILE A CA 1
ATOM 2297 C C . ILE A 1 287 ? 1.552 5.803 4.442 1.00 80.88 287 ILE A C 1
ATOM 2299 O O . ILE A 1 287 ? 0.880 4.838 4.788 1.00 80.88 287 ILE A O 1
ATOM 2303 N N . PHE A 1 288 ? 1.394 6.404 3.262 1.00 81.31 288 PHE A N 1
ATOM 2304 C CA . PHE A 1 288 ? 0.298 6.108 2.351 1.00 81.31 288 PHE A CA 1
ATOM 2305 C C . PHE A 1 288 ? 0.784 5.418 1.077 1.00 81.31 288 PHE A C 1
ATOM 2307 O O . PHE A 1 288 ? 1.555 5.967 0.279 1.00 81.31 288 PHE A O 1
ATOM 2314 N N . PHE A 1 289 ? 0.265 4.214 0.855 1.00 81.44 289 PHE A N 1
ATOM 2315 C CA . PHE A 1 289 ? 0.615 3.356 -0.270 1.00 81.44 289 PHE A CA 1
ATOM 2316 C C . PHE A 1 289 ? -0.522 3.298 -1.267 1.00 81.44 289 PHE A C 1
ATOM 2318 O O . PHE A 1 289 ? -1.681 3.386 -0.883 1.00 81.44 289 PHE A O 1
ATOM 2325 N N . VAL A 1 290 ? -0.188 3.150 -2.551 1.00 79.06 290 VAL A N 1
ATOM 2326 C CA . VAL A 1 290 ? -1.227 3.047 -3.576 1.00 79.06 290 VAL A CA 1
ATOM 2327 C C . VAL A 1 290 ? -1.748 1.615 -3.580 1.00 79.06 290 VAL A C 1
ATOM 2329 O O . VAL A 1 290 ? -0.961 0.688 -3.765 1.00 79.06 290 VAL A O 1
ATOM 2332 N N . GLY A 1 291 ? -3.048 1.446 -3.370 1.00 69.06 291 GLY A N 1
ATOM 2333 C CA . GLY A 1 291 ? -3.773 0.198 -3.555 1.00 69.06 291 GLY A CA 1
ATOM 2334 C C . GLY A 1 291 ? -4.084 -0.058 -5.030 1.00 69.06 291 GLY A C 1
ATOM 2335 O O . GLY A 1 291 ? -4.181 0.867 -5.842 1.00 69.06 291 GLY A O 1
ATOM 2336 N N . HIS A 1 292 ? -4.228 -1.332 -5.388 1.00 62.50 292 HIS A N 1
ATOM 2337 C CA . HIS A 1 292 ? -4.602 -1.717 -6.743 1.00 62.50 292 HIS A CA 1
ATOM 2338 C C . HIS A 1 292 ? -6.033 -1.248 -7.035 1.00 62.50 292 HIS A C 1
ATOM 2340 O O . HIS A 1 292 ? -6.964 -1.599 -6.314 1.00 62.50 292 HIS A O 1
ATOM 2346 N N . VAL A 1 293 ? -6.217 -0.470 -8.102 1.00 58.50 293 VAL A N 1
ATOM 2347 C CA . VAL A 1 293 ? -7.550 -0.149 -8.616 1.00 58.50 293 VAL A CA 1
ATOM 2348 C C . VAL A 1 293 ? -7.780 -1.040 -9.823 1.00 58.50 293 VAL A C 1
ATOM 2350 O O . VAL A 1 293 ? -7.268 -0.772 -10.910 1.00 58.50 293 VAL A O 1
ATOM 2353 N N . GLU A 1 294 ? -8.502 -2.143 -9.613 1.00 48.88 294 GLU A N 1
ATOM 2354 C CA . GLU A 1 294 ? -9.035 -2.942 -10.716 1.00 48.88 294 GLU A CA 1
ATOM 2355 C C . GLU A 1 294 ? -10.045 -2.082 -11.467 1.00 48.88 294 GLU A C 1
ATOM 2357 O O . GLU A 1 294 ? -11.192 -1.917 -11.068 1.00 48.88 294 GLU A O 1
ATOM 2362 N N . ALA A 1 295 ? -9.582 -1.468 -12.543 1.00 49.69 295 ALA A N 1
ATOM 2363 C CA . ALA A 1 295 ? -10.422 -0.686 -13.419 1.00 49.69 295 ALA A CA 1
ATOM 2364 C C . ALA A 1 295 ? -10.075 -1.023 -14.864 1.00 49.69 295 ALA A C 1
ATOM 2366 O O . ALA A 1 295 ? -9.522 -0.211 -15.611 1.00 49.69 295 ALA A O 1
ATOM 2367 N N . GLU A 1 296 ? -10.404 -2.246 -15.275 1.00 47.47 296 GLU A N 1
ATOM 2368 C CA . GLU A 1 296 ? -10.575 -2.502 -16.699 1.00 47.47 296 GLU A CA 1
ATOM 2369 C C . GLU A 1 296 ? -11.713 -1.602 -17.209 1.00 47.47 296 GLU A C 1
ATOM 2371 O O . GLU A 1 296 ? -12.845 -1.683 -16.745 1.00 47.47 296 GLU A O 1
ATOM 2376 N N . GLY A 1 297 ? -11.410 -0.697 -18.144 1.00 49.25 297 GLY A N 1
ATOM 2377 C CA . GLY A 1 297 ? -12.428 0.102 -18.836 1.00 49.25 297 GLY A CA 1
ATOM 2378 C C . GLY A 1 297 ? -12.698 1.510 -18.297 1.00 49.25 297 GLY A C 1
ATOM 2379 O O . GLY A 1 297 ? -13.502 2.214 -18.909 1.00 49.25 297 GLY A O 1
ATOM 2380 N N . LEU A 1 298 ? -12.016 1.986 -17.244 1.00 50.03 298 LEU A N 1
ATOM 2381 C CA . LEU A 1 298 ? -12.101 3.415 -16.916 1.00 50.03 298 LEU A CA 1
ATOM 2382 C C . LEU A 1 298 ? -11.496 4.258 -18.058 1.00 50.03 298 LEU A C 1
ATOM 2384 O O . LEU A 1 298 ? -10.452 3.894 -18.614 1.00 50.03 298 LEU A O 1
ATOM 2388 N N . PRO A 1 299 ? -12.128 5.387 -18.434 1.00 52.66 299 PRO A N 1
ATOM 2389 C CA . PRO A 1 299 ? -11.585 6.273 -19.453 1.00 52.66 299 PRO A CA 1
ATOM 2390 C C . PRO A 1 299 ? -10.173 6.716 -19.057 1.00 52.66 299 PRO A C 1
ATOM 2392 O O . PRO A 1 299 ? -9.922 7.061 -17.902 1.00 52.66 299 PRO A O 1
ATOM 2395 N N . ALA A 1 300 ? -9.261 6.740 -20.036 1.00 52.41 300 ALA A N 1
ATOM 2396 C CA . ALA A 1 300 ? -7.817 6.980 -19.894 1.00 52.41 300 ALA A CA 1
ATOM 2397 C C . ALA A 1 300 ? -7.416 8.338 -19.268 1.00 52.41 300 ALA A C 1
ATOM 2399 O O . ALA A 1 300 ? -6.265 8.748 -19.347 1.00 52.41 300 ALA A O 1
ATOM 2400 N N . TYR A 1 301 ? -8.340 9.085 -18.670 1.00 53.03 301 TYR A N 1
ATOM 2401 C CA . TYR A 1 301 ? -8.092 10.419 -18.135 1.00 53.03 301 TYR A CA 1
ATOM 2402 C C . TYR A 1 301 ? -8.220 10.506 -16.606 1.00 53.03 301 TYR A C 1
ATOM 2404 O O . TYR A 1 301 ? -7.795 11.519 -16.043 1.00 53.03 301 TYR A O 1
ATOM 2412 N N . HIS A 1 302 ? -8.702 9.448 -15.934 1.00 56.31 302 HIS A N 1
ATOM 2413 C CA . HIS A 1 302 ? -8.904 9.423 -14.480 1.00 56.31 302 HIS A CA 1
ATOM 2414 C C . HIS A 1 302 ? -8.448 8.097 -13.859 1.00 56.31 302 HIS A C 1
ATOM 2416 O O . HIS A 1 302 ? -9.249 7.209 -13.581 1.00 56.31 302 HIS A O 1
ATOM 2422 N N . VAL A 1 303 ? -7.142 7.965 -13.616 1.00 57.31 303 VAL A N 1
ATOM 2423 C CA . VAL A 1 303 ? -6.659 6.947 -12.675 1.00 57.31 303 VAL A CA 1
ATOM 2424 C C . VAL A 1 303 ? -6.967 7.462 -11.277 1.00 57.31 303 VAL A C 1
ATOM 2426 O O . VAL A 1 303 ? -6.288 8.361 -10.781 1.00 57.31 303 VAL A O 1
ATOM 2429 N N . HIS A 1 304 ? -8.011 6.924 -10.656 1.00 61.50 304 HIS A N 1
ATOM 2430 C CA . HIS A 1 304 ? -8.204 7.090 -9.223 1.00 61.50 304 HIS A CA 1
ATOM 2431 C C . HIS A 1 304 ? -7.132 6.249 -8.532 1.00 61.50 304 HIS A C 1
ATOM 2433 O O . HIS A 1 304 ? -7.086 5.039 -8.716 1.00 61.50 304 HIS A O 1
ATOM 2439 N N . LEU A 1 305 ? -6.218 6.894 -7.811 1.00 67.00 305 LEU A N 1
ATOM 2440 C CA . LEU A 1 305 ? -5.246 6.202 -6.973 1.00 67.00 305 LEU A CA 1
ATOM 2441 C C . LEU A 1 305 ? -5.864 6.098 -5.583 1.00 67.00 305 LEU A C 1
ATOM 2443 O O . LEU A 1 305 ? -6.151 7.122 -4.970 1.00 67.00 305 LEU A O 1
ATOM 2447 N N . LEU A 1 306 ? -6.096 4.877 -5.108 1.00 65.75 306 LEU A N 1
ATOM 2448 C CA . LEU A 1 306 ? -6.499 4.656 -3.725 1.00 65.75 306 LEU A CA 1
ATOM 2449 C C . LEU A 1 306 ? -5.244 4.639 -2.871 1.00 65.75 306 LEU A C 1
ATOM 2451 O O . LEU A 1 306 ? -4.330 3.877 -3.160 1.00 65.75 306 LEU A O 1
ATOM 2455 N N . TYR A 1 307 ? -5.195 5.476 -1.845 1.00 74.19 307 TYR A N 1
ATOM 2456 C CA . TYR A 1 307 ? -4.075 5.530 -0.919 1.00 74.19 307 TYR A CA 1
ATOM 2457 C C . TYR A 1 307 ? -4.495 5.024 0.459 1.00 74.19 307 TYR A C 1
ATOM 2459 O O . TYR A 1 307 ? -5.525 5.452 0.981 1.00 74.19 307 TYR A O 1
ATOM 2467 N N . GLU A 1 308 ? -3.691 4.156 1.068 1.00 71.50 308 GLU A N 1
ATOM 2468 C CA . GLU A 1 308 ? -3.991 3.599 2.389 1.00 71.50 308 GLU A CA 1
ATOM 2469 C C . GLU A 1 308 ? -2.738 3.373 3.252 1.00 71.50 308 GLU A C 1
ATOM 2471 O O . GLU A 1 308 ? -1.665 3.069 2.718 1.00 71.50 308 GLU A O 1
ATOM 2476 N N . PRO A 1 309 ? -2.852 3.534 4.586 1.00 74.38 309 PRO A N 1
ATOM 2477 C CA . PRO A 1 309 ? -1.868 3.025 5.528 1.00 74.38 309 PRO A CA 1
ATOM 2478 C C . PRO A 1 309 ? -2.003 1.507 5.624 1.00 74.38 309 PRO A C 1
ATOM 2480 O O . PRO A 1 309 ? -3.091 0.970 5.832 1.00 74.38 309 PRO A O 1
ATOM 2483 N N . VAL A 1 310 ? -0.887 0.808 5.486 1.00 77.44 310 VAL A N 1
ATOM 2484 C CA . VAL A 1 310 ? -0.891 -0.648 5.295 1.00 77.44 310 VAL A CA 1
ATOM 2485 C C . VAL A 1 310 ? -0.483 -1.395 6.558 1.00 77.44 310 VAL A C 1
ATOM 2487 O O . VAL A 1 310 ? -1.075 -2.435 6.854 1.00 77.44 310 VAL A O 1
ATOM 2490 N N . THR A 1 311 ? 0.423 -0.846 7.374 1.00 82.62 311 THR A N 1
ATOM 2491 C CA . THR A 1 311 ? 0.831 -1.479 8.640 1.00 82.62 311 THR A CA 1
ATOM 2492 C C . THR A 1 311 ? -0.050 -1.066 9.816 1.00 82.62 311 THR A C 1
ATOM 2494 O O . THR A 1 311 ? -0.690 -0.009 9.814 1.00 82.62 311 THR A O 1
ATOM 2497 N N . SER A 1 312 ? -0.082 -1.904 10.853 1.00 75.25 312 SER A N 1
ATOM 2498 C CA . SER A 1 312 ? -0.730 -1.580 12.128 1.00 75.25 312 SER A CA 1
ATOM 2499 C C . SER A 1 312 ? -0.052 -0.403 12.822 1.00 75.25 312 SER A C 1
ATOM 2501 O O . SER A 1 312 ? -0.738 0.468 13.347 1.00 75.25 312 SER A O 1
ATOM 2503 N N . ALA A 1 313 ? 1.280 -0.312 12.741 1.00 82.19 313 ALA A N 1
ATOM 2504 C CA . ALA A 1 313 ? 2.040 0.826 13.244 1.00 82.19 313 ALA A CA 1
ATOM 2505 C C . ALA A 1 313 ? 1.609 2.140 12.570 1.00 82.1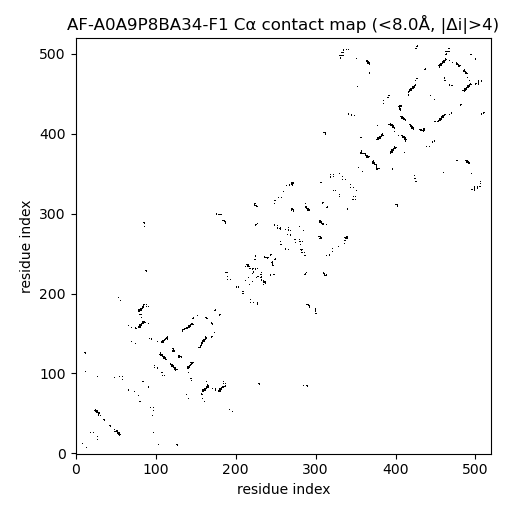9 313 ALA A C 1
ATOM 2507 O O . ALA A 1 313 ? 1.265 3.094 13.263 1.00 82.19 313 ALA A O 1
ATOM 2508 N N . GLN A 1 314 ? 1.535 2.184 11.235 1.00 82.69 314 GLN A N 1
ATOM 2509 C CA . GLN A 1 314 ? 1.062 3.366 10.501 1.00 82.69 314 GLN A CA 1
ATOM 2510 C C . GLN A 1 314 ? -0.371 3.730 10.876 1.00 82.69 314 GLN A C 1
ATOM 2512 O O . GLN A 1 314 ? -0.645 4.890 11.180 1.00 82.69 314 GLN A O 1
ATOM 2517 N N . ARG A 1 315 ? -1.278 2.745 10.900 1.00 79.06 315 ARG A N 1
ATOM 2518 C CA . ARG A 1 315 ? -2.673 2.957 11.307 1.00 79.06 315 ARG A CA 1
ATOM 2519 C C . ARG A 1 315 ? -2.769 3.524 12.715 1.00 79.06 315 ARG A C 1
ATOM 2521 O O . ARG A 1 315 ? -3.467 4.515 12.904 1.00 79.06 315 ARG A O 1
ATOM 2528 N N . ARG A 1 316 ? -2.040 2.948 13.675 1.00 81.12 316 ARG A N 1
ATOM 2529 C CA . ARG A 1 316 ? -1.992 3.416 15.065 1.00 81.12 316 ARG A CA 1
ATOM 2530 C C . ARG A 1 316 ? -1.511 4.861 15.144 1.00 81.12 316 ARG A C 1
ATOM 2532 O O . ARG A 1 316 ? -2.187 5.670 15.763 1.00 81.12 316 ARG A O 1
ATOM 2539 N N . ILE A 1 317 ? -0.410 5.215 14.481 1.00 79.94 317 ILE A N 1
ATOM 2540 C CA . ILE A 1 317 ? 0.138 6.579 14.559 1.00 79.94 317 ILE A CA 1
ATOM 2541 C C . ILE A 1 317 ? -0.797 7.593 13.880 1.00 79.94 317 ILE A C 1
ATOM 2543 O O . ILE A 1 317 ? -1.065 8.653 14.446 1.00 79.94 317 ILE A O 1
ATOM 2547 N N . VAL A 1 318 ? -1.344 7.272 12.697 1.00 77.81 318 VAL A N 1
ATOM 2548 C CA . VAL A 1 318 ? -2.335 8.127 12.012 1.00 77.81 318 VAL A CA 1
ATOM 2549 C C . VAL A 1 318 ? -3.548 8.343 12.914 1.00 77.81 318 VAL A C 1
ATOM 2551 O O . VAL A 1 318 ? -3.982 9.475 13.121 1.00 77.81 318 VAL A O 1
ATOM 2554 N N . ARG A 1 319 ? -4.057 7.264 13.506 1.00 76.00 319 ARG A N 1
ATOM 2555 C CA . ARG A 1 319 ? -5.177 7.283 14.443 1.00 76.00 319 ARG A CA 1
ATOM 2556 C C . ARG A 1 319 ? -4.882 8.134 15.675 1.00 76.00 319 ARG A C 1
ATOM 2558 O O . ARG A 1 319 ? -5.661 9.028 15.982 1.00 76.00 319 ARG A O 1
ATOM 2565 N N . GLU A 1 320 ? -3.769 7.901 16.366 1.00 77.69 320 GLU A N 1
ATOM 2566 C CA . GLU A 1 320 ? -3.363 8.691 17.533 1.00 77.69 320 GLU A CA 1
ATOM 2567 C C . GLU A 1 320 ? -3.252 10.180 17.195 1.00 77.69 320 GLU A C 1
ATOM 2569 O O . GLU A 1 320 ? -3.636 11.030 18.001 1.00 77.69 320 GLU A O 1
ATOM 2574 N N . LYS A 1 321 ? -2.765 10.518 15.995 1.00 77.56 321 LYS A N 1
ATOM 2575 C CA . LYS A 1 321 ? -2.686 11.909 15.549 1.00 77.56 321 LYS A CA 1
ATOM 2576 C C . LYS A 1 321 ? -4.069 12.507 15.296 1.00 77.56 321 LYS A C 1
ATOM 2578 O O . LYS A 1 321 ? -4.314 13.628 15.741 1.00 77.56 321 LYS A O 1
ATOM 2583 N N . ILE A 1 322 ? -4.977 11.769 14.654 1.00 72.38 322 ILE A N 1
ATOM 2584 C CA . ILE A 1 322 ? -6.379 12.187 14.482 1.00 72.38 322 ILE A CA 1
ATOM 2585 C C . ILE A 1 322 ? -7.015 12.445 15.855 1.00 72.38 322 ILE A C 1
ATOM 2587 O O . ILE A 1 322 ? -7.549 13.527 16.073 1.00 72.38 322 ILE A O 1
ATOM 2591 N N . LEU A 1 323 ? -6.851 11.521 16.811 1.00 70.94 323 LEU A N 1
ATOM 2592 C CA . LEU A 1 323 ? -7.366 11.639 18.183 1.00 70.94 323 LEU A CA 1
ATOM 2593 C C . LEU A 1 323 ? -6.794 12.836 18.961 1.00 70.94 323 LEU A C 1
ATOM 2595 O O . LEU A 1 323 ? -7.445 13.363 19.860 1.00 70.94 323 LEU A O 1
ATOM 2599 N N . LYS A 1 324 ? -5.571 13.274 18.648 1.00 73.25 324 LYS A N 1
ATOM 2600 C CA . LYS A 1 324 ? -4.934 14.446 19.274 1.00 73.25 324 LYS A CA 1
ATOM 2601 C C . LYS A 1 324 ? -5.309 15.769 18.593 1.00 73.25 324 LYS A C 1
ATOM 2603 O O . LYS A 1 324 ? -5.025 16.828 19.146 1.00 73.25 324 LYS A O 1
ATOM 2608 N N . THR A 1 325 ? -5.920 15.739 17.409 1.00 69.12 325 THR A N 1
ATOM 2609 C CA . THR A 1 325 ? -6.272 16.950 16.652 1.00 69.12 325 THR A CA 1
ATOM 2610 C C . THR A 1 325 ? -7.550 17.592 17.223 1.00 69.12 325 THR A C 1
ATOM 2612 O O . THR A 1 325 ? -8.429 16.902 17.733 1.00 69.12 325 THR A O 1
ATOM 2615 N N . HIS A 1 326 ? -7.649 18.928 17.200 1.00 63.59 326 HIS A N 1
ATOM 2616 C CA . HIS A 1 326 ? -8.787 19.669 17.765 1.00 63.59 326 HIS A CA 1
ATOM 2617 C C . HIS A 1 326 ? -10.126 19.350 17.073 1.00 63.59 326 HIS A C 1
ATOM 2619 O O . HIS A 1 326 ? -10.197 19.247 15.848 1.00 63.59 326 HIS A O 1
ATOM 2625 N N . MET A 1 327 ? -11.198 19.321 17.874 1.00 55.06 327 MET A N 1
ATOM 2626 C CA . MET A 1 327 ? -12.582 18.962 17.514 1.00 55.06 327 MET A CA 1
ATOM 2627 C C . MET A 1 327 ? -13.151 19.690 16.282 1.00 55.06 327 MET A C 1
ATOM 2629 O O . MET A 1 327 ? -13.949 19.141 15.527 1.00 55.06 327 MET A O 1
ATOM 2633 N N . GLU A 1 328 ? -12.709 20.919 16.017 1.00 54.53 328 GLU A N 1
ATOM 2634 C CA . GLU A 1 328 ? -13.147 21.691 14.846 1.00 54.53 328 GLU A CA 1
ATOM 2635 C C . GLU A 1 328 ? -12.625 21.115 13.518 1.00 54.53 328 GLU A C 1
ATOM 2637 O O . GLU A 1 328 ? -13.328 21.141 12.505 1.00 54.53 328 GLU A O 1
ATOM 2642 N N . VAL A 1 329 ? -11.420 20.535 13.527 1.00 57.50 329 VAL A N 1
ATOM 2643 C CA . VAL A 1 329 ? -10.861 19.798 12.385 1.00 57.50 329 VAL A CA 1
ATOM 2644 C C . VAL A 1 329 ? -11.549 18.438 12.269 1.00 57.50 329 VAL A C 1
ATOM 2646 O O . VAL A 1 329 ? -11.893 18.030 11.159 1.00 57.50 329 VAL A O 1
ATOM 2649 N N . GLU A 1 330 ? -11.844 17.775 13.393 1.00 56.88 330 GLU A N 1
ATOM 2650 C CA . GLU A 1 330 ? -12.548 16.481 13.449 1.00 56.88 330 GLU A CA 1
ATOM 2651 C C . GLU A 1 330 ? -13.898 16.523 12.722 1.00 56.88 330 GLU A C 1
ATOM 2653 O O . GLU A 1 330 ? -14.220 15.634 11.938 1.00 56.88 330 GLU A O 1
ATOM 2658 N N . ILE A 1 331 ? -14.648 17.612 12.890 1.00 53.00 331 ILE A N 1
ATOM 2659 C CA . ILE A 1 331 ? -15.962 17.801 12.269 1.00 53.00 331 ILE A CA 1
ATOM 2660 C C . ILE A 1 331 ? -15.875 17.974 10.741 1.00 53.00 331 ILE A C 1
ATOM 2662 O O . ILE A 1 331 ? -16.759 17.530 10.003 1.00 53.00 331 ILE A O 1
ATOM 2666 N N . ALA A 1 332 ? -14.813 18.606 10.236 1.00 55.00 332 ALA A N 1
ATOM 2667 C CA . ALA A 1 332 ? -14.598 18.767 8.798 1.00 55.00 332 ALA A CA 1
ATOM 2668 C C . ALA A 1 332 ? -13.996 17.505 8.147 1.00 55.00 332 ALA A C 1
ATOM 2670 O O . ALA A 1 332 ? -14.197 17.270 6.955 1.00 55.00 332 ALA A O 1
ATOM 2671 N N . THR A 1 333 ? -13.294 16.673 8.914 1.00 57.50 333 THR A N 1
ATOM 2672 C CA . THR A 1 333 ? -12.416 15.604 8.414 1.00 57.50 333 THR A CA 1
ATOM 2673 C C . THR A 1 333 ? -13.134 14.502 7.610 1.00 57.50 333 THR A C 1
ATOM 2675 O O . THR A 1 333 ? -12.714 14.242 6.482 1.00 57.50 333 THR A O 1
ATOM 2678 N N . PRO A 1 334 ? -14.261 13.906 8.054 1.00 54.84 334 PRO A N 1
ATOM 2679 C CA . PRO A 1 334 ? -14.962 12.883 7.266 1.00 54.84 334 PRO A CA 1
ATOM 2680 C C . PRO A 1 334 ? -15.484 13.401 5.922 1.00 54.84 334 PRO A C 1
ATOM 2682 O O . PRO A 1 334 ? -15.532 12.675 4.932 1.00 54.84 334 PRO A O 1
ATOM 2685 N N . SER A 1 335 ? -15.861 14.683 5.876 1.00 52.94 335 SER A N 1
ATOM 2686 C CA . SER A 1 335 ? -16.327 15.344 4.656 1.00 52.94 335 SER A CA 1
ATOM 2687 C C . SER A 1 335 ? -15.257 15.478 3.602 1.00 52.94 335 SER A C 1
ATOM 2689 O O . SER A 1 335 ? -15.540 15.428 2.408 1.00 52.94 335 SER A O 1
ATOM 2691 N N . LEU A 1 336 ? -14.034 15.682 4.066 1.00 53.53 336 LEU A N 1
ATOM 2692 C CA . LEU A 1 336 ? -12.906 15.880 3.203 1.00 53.53 336 LEU A CA 1
ATOM 2693 C C . LEU A 1 336 ? -12.585 14.529 2.542 1.00 53.53 336 LEU A C 1
ATOM 2695 O O . LEU A 1 336 ? -12.262 14.529 1.365 1.00 53.53 336 LEU A O 1
ATOM 2699 N N . PHE A 1 337 ? -12.798 13.386 3.216 1.00 59.38 337 PHE A N 1
ATOM 2700 C CA . PHE A 1 337 ? -12.511 12.036 2.705 1.00 59.38 337 PHE A CA 1
ATOM 2701 C C . PHE A 1 337 ? -13.551 11.433 1.728 1.00 59.38 337 PHE A C 1
ATOM 2703 O O . PHE A 1 337 ? -13.499 10.237 1.441 1.00 59.38 337 PHE A O 1
ATOM 2710 N N . ARG A 1 338 ? -14.483 12.222 1.163 1.00 60.31 338 ARG A N 1
ATOM 2711 C CA . ARG A 1 338 ? -15.615 11.715 0.340 1.00 60.31 338 ARG A CA 1
ATOM 2712 C C . ARG A 1 338 ? -15.249 10.745 -0.781 1.00 60.31 338 ARG A C 1
ATOM 2714 O O . ARG A 1 338 ? -16.056 9.875 -1.094 1.00 60.31 338 ARG A O 1
ATOM 2721 N N . SER A 1 339 ? -14.111 10.930 -1.447 1.00 56.81 339 SER A N 1
ATOM 2722 C CA . SER A 1 339 ? -13.692 10.059 -2.555 1.00 56.81 339 SER A CA 1
ATOM 2723 C C . SER A 1 339 ? -12.680 8.982 -2.164 1.00 56.81 339 SER A C 1
ATOM 2725 O O . SER A 1 339 ? -12.212 8.268 -3.043 1.00 56.81 339 SER A O 1
ATOM 2727 N N . CYS A 1 340 ? -12.424 8.800 -0.863 1.00 61.44 340 CYS A N 1
ATOM 2728 C CA . CYS A 1 340 ? -11.694 7.656 -0.318 1.00 61.44 340 CYS A CA 1
ATOM 2729 C C . CYS A 1 340 ? -12.441 7.019 0.851 1.00 61.44 340 CYS A C 1
ATOM 2731 O O . CYS A 1 340 ? -12.140 7.314 2.011 1.00 61.44 340 CYS A O 1
ATOM 2733 N N . PRO A 1 341 ? -13.385 6.110 0.557 1.00 64.38 341 PRO A N 1
ATOM 2734 C CA . PRO A 1 341 ? -14.168 5.433 1.581 1.00 64.38 341 PRO A CA 1
ATOM 2735 C C . PRO A 1 341 ? -13.328 4.702 2.633 1.00 64.38 341 PRO A C 1
ATOM 2737 O O . PRO A 1 341 ? -13.692 4.725 3.803 1.00 64.38 341 PRO A O 1
ATOM 2740 N N . SER A 1 342 ? -12.181 4.122 2.255 1.00 65.56 342 SER A N 1
ATOM 2741 C CA . SER A 1 342 ? -11.274 3.445 3.196 1.00 65.56 342 SER A CA 1
ATOM 2742 C C . SER A 1 342 ? -10.732 4.401 4.260 1.00 65.56 342 SER A C 1
ATOM 2744 O O . SER A 1 342 ? -10.812 4.115 5.452 1.00 65.56 342 SER A O 1
ATOM 2746 N N . VAL A 1 343 ? -10.252 5.580 3.857 1.00 66.88 343 VAL A N 1
ATOM 2747 C CA . VAL A 1 343 ? -9.741 6.575 4.809 1.00 66.88 343 VAL A CA 1
ATOM 2748 C C . VAL A 1 343 ? -10.863 7.251 5.590 1.00 66.88 343 VAL A C 1
ATOM 2750 O O . VAL A 1 343 ? -10.708 7.501 6.784 1.00 66.88 343 VAL A O 1
ATOM 2753 N N . ALA A 1 344 ? -12.013 7.496 4.956 1.00 71.06 344 ALA A N 1
ATOM 2754 C CA . ALA A 1 344 ? -13.202 7.953 5.668 1.00 71.06 344 ALA A CA 1
ATOM 2755 C C . ALA A 1 344 ? -13.613 6.955 6.765 1.00 71.06 344 ALA A C 1
ATOM 2757 O O . ALA A 1 344 ? -13.947 7.382 7.867 1.00 71.06 344 ALA A O 1
ATOM 2758 N N . GLY A 1 345 ? -13.528 5.652 6.474 1.00 74.94 345 GLY A N 1
ATOM 2759 C CA . GLY A 1 345 ? -13.713 4.561 7.428 1.00 74.94 345 GLY A CA 1
ATOM 2760 C C . GLY A 1 345 ? -12.751 4.667 8.605 1.00 74.94 345 GLY A C 1
ATOM 2761 O O . GLY A 1 345 ? -13.215 4.806 9.729 1.00 74.94 345 GLY A O 1
ATOM 2762 N N . TYR A 1 346 ? -11.440 4.748 8.354 1.00 71.81 346 TYR A N 1
ATOM 2763 C CA . TYR A 1 346 ? -10.433 4.892 9.417 1.00 71.81 346 TYR A CA 1
ATOM 2764 C C . TYR A 1 346 ? -10.617 6.149 10.275 1.00 71.81 346 TYR A C 1
ATOM 2766 O O . TYR A 1 346 ? -10.468 6.108 11.497 1.00 71.81 346 TYR A O 1
ATOM 2774 N N . ALA A 1 347 ? -10.942 7.284 9.653 1.00 73.94 347 ALA A N 1
ATOM 2775 C CA . ALA A 1 347 ? -11.214 8.513 10.387 1.00 73.94 347 ALA A CA 1
ATOM 2776 C C . ALA A 1 347 ? -12.467 8.356 11.258 1.00 73.94 347 ALA A C 1
ATOM 2778 O O . ALA A 1 347 ? -12.458 8.715 12.433 1.00 73.94 347 ALA A O 1
ATOM 2779 N N . TYR A 1 348 ? -13.532 7.777 10.701 1.00 77.31 348 TYR A N 1
ATOM 2780 C CA . TYR A 1 348 ? -14.773 7.525 11.423 1.00 77.31 348 TYR A CA 1
ATOM 2781 C C . TYR A 1 348 ? -14.594 6.506 12.558 1.00 77.31 348 TYR A C 1
ATOM 2783 O O . TYR A 1 348 ? -15.114 6.727 13.647 1.00 77.31 348 TYR A O 1
ATOM 2791 N N . GLU A 1 349 ? -13.799 5.457 12.352 1.00 81.50 349 GLU A N 1
ATOM 2792 C CA . GLU A 1 349 ? -13.346 4.518 13.383 1.00 81.50 349 GLU A CA 1
ATOM 2793 C C . GLU A 1 349 ? -12.639 5.247 14.521 1.00 81.50 349 GLU A C 1
ATOM 2795 O O . GLU A 1 349 ? -13.035 5.094 15.675 1.00 81.50 349 GLU A O 1
ATOM 2800 N N . ALA A 1 350 ? -11.662 6.104 14.216 1.00 79.62 350 ALA A N 1
ATOM 2801 C CA . ALA A 1 350 ? -10.969 6.890 15.232 1.00 79.62 350 ALA A CA 1
ATOM 2802 C C . ALA A 1 350 ? -11.942 7.783 16.024 1.00 79.62 350 ALA A C 1
ATOM 2804 O O . ALA A 1 350 ? -11.893 7.806 17.255 1.00 79.62 350 ALA A O 1
ATOM 2805 N N . PHE A 1 351 ? -12.874 8.467 15.351 1.00 78.81 351 PHE A N 1
ATOM 2806 C CA . PHE A 1 351 ? -13.878 9.300 16.022 1.00 78.81 351 PHE A CA 1
ATOM 2807 C C . PHE A 1 351 ? -14.848 8.486 16.875 1.00 78.81 351 PHE A C 1
ATOM 2809 O O . PHE A 1 351 ? -15.169 8.888 17.995 1.00 78.81 351 PHE A O 1
ATOM 2816 N N . ALA A 1 352 ? -15.283 7.328 16.381 1.00 83.19 352 ALA A N 1
ATOM 2817 C CA . ALA A 1 352 ? -16.108 6.404 17.136 1.00 83.19 352 ALA A CA 1
ATOM 2818 C C . ALA A 1 352 ? -15.410 5.971 18.410 1.00 83.19 352 ALA A C 1
ATOM 2820 O O . ALA A 1 352 ? -15.950 6.154 19.497 1.00 83.19 352 ALA A O 1
ATOM 2821 N N . GLN A 1 353 ? -14.181 5.490 18.297 1.00 82.19 353 GLN A N 1
ATOM 2822 C CA . GLN A 1 353 ? -13.392 5.049 19.438 1.00 82.19 353 GLN A CA 1
ATOM 2823 C C . GLN A 1 353 ? -13.166 6.185 20.440 1.00 82.19 353 GLN A C 1
ATOM 2825 O O . GLN A 1 353 ? -13.365 5.980 21.635 1.00 82.19 353 GLN A O 1
ATOM 2830 N N . ARG A 1 354 ? -12.857 7.406 19.973 1.00 79.31 354 ARG A N 1
ATOM 2831 C CA . ARG A 1 354 ? -12.760 8.589 20.844 1.00 79.31 354 ARG A CA 1
ATOM 2832 C C . ARG A 1 354 ? -14.045 8.807 21.624 1.00 79.31 354 ARG A C 1
ATOM 2834 O O . ARG A 1 354 ? -14.001 9.021 22.834 1.00 79.31 354 ARG A O 1
ATOM 2841 N N . ALA A 1 355 ? -15.182 8.758 20.936 1.00 81.75 355 ALA A N 1
ATOM 2842 C CA . ALA A 1 355 ? -16.468 8.910 21.581 1.00 81.75 355 ALA A CA 1
ATOM 2843 C C . ALA A 1 355 ? -16.665 7.803 22.623 1.00 81.75 355 ALA A C 1
ATOM 2845 O O . ALA A 1 355 ? -16.977 8.112 23.770 1.00 81.75 355 ALA A O 1
ATOM 2846 N N . PHE A 1 356 ? -16.397 6.540 22.292 1.00 83.56 356 PHE A N 1
ATOM 2847 C CA . PHE A 1 356 ? -16.497 5.437 23.248 1.00 83.56 356 PHE A CA 1
ATOM 2848 C C . PHE A 1 356 ? -15.593 5.612 24.476 1.00 83.56 356 PHE A C 1
ATOM 2850 O O . PHE A 1 356 ? -16.050 5.318 25.573 1.00 83.56 356 PHE A O 1
ATOM 2857 N N . SER A 1 357 ? -14.370 6.126 24.328 1.00 81.25 357 SER A N 1
ATOM 2858 C CA . SER A 1 357 ? -13.409 6.253 25.436 1.00 81.25 357 SER A CA 1
ATOM 2859 C C . SER A 1 357 ? -13.511 7.546 26.256 1.00 81.25 357 SER A C 1
ATOM 2861 O O . SER A 1 357 ? -13.080 7.553 27.404 1.00 81.25 357 SER A O 1
ATOM 2863 N N . HIS A 1 358 ? -14.037 8.647 25.703 1.00 78.25 358 HIS A N 1
ATOM 2864 C CA . HIS A 1 358 ? -13.937 9.975 26.339 1.00 78.25 358 HIS A CA 1
ATOM 2865 C C . HIS A 1 358 ? -15.265 10.692 26.613 1.00 78.25 358 HIS A C 1
ATOM 2867 O O . HIS A 1 358 ? -15.247 11.804 27.140 1.00 78.25 358 HIS A O 1
ATOM 2873 N N . GLY A 1 359 ? -16.419 10.125 26.258 1.00 74.94 359 GLY A N 1
ATOM 2874 C CA . GLY A 1 359 ? -17.693 10.797 26.539 1.00 74.94 359 GLY A CA 1
ATOM 2875 C C . GLY A 1 359 ? -18.270 10.501 27.922 1.00 74.94 359 GLY A C 1
ATOM 2876 O O . GLY A 1 359 ? -18.075 9.425 28.478 1.00 74.94 359 GLY A O 1
ATOM 2877 N N . ALA A 1 360 ? -19.025 11.465 28.451 1.00 73.38 360 ALA A N 1
ATOM 2878 C CA . ALA A 1 360 ? -19.638 11.376 29.777 1.00 73.38 360 ALA A CA 1
ATOM 2879 C C . ALA A 1 360 ? -20.947 10.561 29.806 1.00 73.38 360 ALA A C 1
ATOM 2881 O O . ALA A 1 360 ? -21.297 9.995 30.838 1.00 73.38 360 ALA A O 1
ATOM 2882 N N . GLU A 1 361 ? -21.684 10.491 28.693 1.00 85.81 361 GLU A N 1
ATOM 2883 C CA . GLU A 1 361 ? -23.013 9.862 28.653 1.00 85.81 361 GLU A CA 1
ATOM 2884 C C . GLU A 1 361 ? -22.953 8.367 28.306 1.00 85.81 361 GLU A C 1
ATOM 2886 O O . GLU A 1 361 ? -22.160 7.991 27.451 1.00 85.81 361 GLU A O 1
ATOM 2891 N N . PRO A 1 362 ? -23.805 7.487 28.855 1.00 88.12 362 PRO A N 1
ATOM 2892 C CA . PRO A 1 362 ? -23.886 6.088 28.421 1.00 88.12 362 PRO A CA 1
ATOM 2893 C C . PRO A 1 362 ? -24.139 5.930 26.911 1.00 88.12 362 PRO A C 1
ATOM 2895 O O . PRO A 1 362 ? -24.738 6.790 26.267 1.00 88.12 362 PRO A O 1
ATOM 2898 N N . ILE A 1 363 ? -23.702 4.813 26.329 1.00 88.19 363 ILE A N 1
ATOM 2899 C CA . ILE A 1 363 ? -23.965 4.493 24.920 1.00 88.19 363 ILE A CA 1
ATOM 2900 C C . ILE A 1 363 ? -25.353 3.871 24.815 1.00 88.19 363 ILE A C 1
ATOM 2902 O O . ILE A 1 363 ? -25.611 2.830 25.418 1.00 88.19 363 ILE A O 1
ATOM 2906 N N . ALA A 1 364 ? -26.228 4.463 24.006 1.00 92.00 364 ALA A N 1
ATOM 2907 C CA . ALA A 1 364 ? -27.503 3.852 23.655 1.00 92.00 364 ALA A CA 1
ATOM 2908 C C . ALA A 1 364 ? -27.312 2.830 22.528 1.00 92.00 364 ALA A C 1
ATOM 2910 O O . ALA A 1 364 ? -26.985 3.189 21.393 1.00 92.00 364 ALA A O 1
ATOM 2911 N N . ILE A 1 365 ? -27.527 1.554 22.837 1.00 91.19 365 ILE A N 1
ATOM 2912 C CA . ILE A 1 365 ? -27.490 0.460 21.868 1.00 91.19 365 ILE A CA 1
ATOM 2913 C C . ILE A 1 365 ? -28.919 0.012 21.590 1.00 91.19 365 ILE A C 1
ATOM 2915 O O . ILE A 1 365 ? -29.670 -0.327 22.500 1.00 91.19 365 ILE A O 1
ATOM 2919 N N . SER A 1 366 ? -29.300 0.037 20.318 1.00 90.06 366 SER A N 1
ATOM 2920 C CA . SER A 1 366 ? -30.605 -0.408 19.844 1.00 90.06 366 SER A CA 1
ATOM 2921 C C . SER A 1 366 ? -30.541 -1.883 19.450 1.00 90.06 366 SER A C 1
ATOM 2923 O O . SER A 1 366 ? -29.813 -2.266 18.531 1.00 90.06 366 SER A O 1
ATOM 2925 N N . TRP A 1 367 ? -31.338 -2.698 20.132 1.00 89.62 367 TRP A N 1
ATOM 2926 C CA . TRP A 1 367 ? -31.564 -4.113 19.860 1.00 89.62 367 TRP A CA 1
ATOM 2927 C C . TRP A 1 367 ? -33.002 -4.283 19.389 1.00 89.62 367 TRP A C 1
ATOM 2929 O O . TRP A 1 367 ? -33.908 -4.195 20.210 1.00 89.62 367 TRP A O 1
ATOM 2939 N N . HIS A 1 368 ? -33.256 -4.534 18.104 1.00 83.31 368 HIS A N 1
ATOM 2940 C CA . HIS A 1 368 ? -34.633 -4.664 17.602 1.00 83.31 368 HIS A CA 1
ATOM 2941 C C . HIS A 1 368 ? -35.562 -3.526 18.098 1.00 83.31 368 HIS A C 1
ATOM 2943 O O . HIS A 1 368 ? -35.448 -2.397 17.630 1.00 83.31 368 HIS A O 1
ATOM 2949 N N . SER A 1 369 ? -36.454 -3.817 19.056 1.00 80.06 369 SER A N 1
ATOM 2950 C CA . SER A 1 369 ? -37.423 -2.907 19.678 1.00 80.06 369 SER A CA 1
ATOM 2951 C C . SER A 1 369 ? -37.013 -2.369 21.058 1.00 80.06 369 SER A C 1
ATOM 2953 O O . SER A 1 369 ? -37.779 -1.625 21.668 1.00 80.06 369 SER A O 1
ATOM 2955 N N . VAL A 1 370 ? -35.845 -2.747 21.582 1.00 86.38 370 VAL A N 1
ATOM 2956 C CA . VAL A 1 370 ? -35.365 -2.382 22.922 1.00 86.38 370 VAL A CA 1
ATOM 2957 C C . VAL A 1 370 ? -34.079 -1.570 22.811 1.00 86.38 370 VAL A C 1
ATOM 2959 O O . VAL A 1 370 ? -33.128 -1.977 22.152 1.00 86.38 370 VAL A O 1
ATOM 2962 N N . SER A 1 371 ? -34.028 -0.427 23.492 1.00 88.69 371 SER A N 1
ATOM 2963 C CA . SER A 1 371 ? -32.790 0.335 23.669 1.00 88.69 371 SER A CA 1
ATOM 2964 C C . SER A 1 371 ? -32.182 0.006 25.028 1.00 88.69 371 SER A C 1
ATOM 2966 O O . SER A 1 371 ? -32.880 0.033 26.041 1.00 88.69 371 SER A O 1
ATOM 2968 N N . GLN A 1 372 ? -30.891 -0.308 25.056 1.00 91.94 372 GLN A N 1
ATOM 2969 C CA . GLN A 1 372 ? -30.129 -0.534 26.276 1.00 91.94 372 GLN A CA 1
ATOM 2970 C C . GLN A 1 372 ? -29.038 0.524 26.397 1.00 91.94 372 GLN A C 1
ATOM 2972 O O . GLN A 1 372 ? -28.287 0.765 25.453 1.00 91.94 372 GLN A O 1
ATOM 2977 N N . LEU A 1 373 ? -28.922 1.121 27.581 1.00 91.06 373 LEU A N 1
ATOM 2978 C CA . LEU A 1 373 ? -27.790 1.975 27.913 1.00 91.06 373 LEU A CA 1
ATOM 2979 C C . LEU A 1 373 ? -26.631 1.116 28.412 1.00 91.06 373 LEU A C 1
ATOM 2981 O O . LEU A 1 373 ? -26.796 0.277 29.298 1.00 91.06 373 LEU A O 1
ATOM 2985 N N . VAL A 1 374 ? -25.458 1.343 27.839 1.00 88.19 374 VAL A N 1
ATOM 2986 C CA . VAL A 1 374 ? -24.220 0.661 28.195 1.00 88.19 374 VAL A CA 1
ATOM 2987 C C . VAL A 1 374 ? -23.223 1.680 28.728 1.00 88.19 374 VAL A C 1
ATOM 2989 O O . VAL A 1 374 ? -22.983 2.717 28.107 1.00 88.19 374 VAL A O 1
ATOM 2992 N N . THR A 1 375 ? -22.632 1.380 29.883 1.00 87.88 375 THR A N 1
ATOM 2993 C CA . THR A 1 375 ? -21.565 2.191 30.478 1.00 87.88 375 THR A CA 1
ATOM 2994 C C . THR A 1 375 ? -20.364 2.254 29.540 1.00 87.88 375 THR A C 1
ATOM 2996 O O . THR A 1 375 ? -19.946 1.232 28.994 1.00 87.88 375 THR A O 1
ATOM 2999 N N . ARG A 1 376 ? -19.801 3.452 29.351 1.00 84.88 376 ARG A N 1
ATOM 3000 C CA . ARG A 1 376 ? -18.617 3.622 28.505 1.00 84.88 376 ARG A CA 1
ATOM 3001 C C . ARG A 1 376 ? -17.386 2.947 29.121 1.00 84.88 376 ARG A C 1
ATOM 3003 O O . ARG A 1 376 ? -17.245 2.951 30.348 1.00 84.88 376 ARG A O 1
ATOM 3010 N N . PRO A 1 377 ? -16.483 2.405 28.289 1.00 87.50 377 PRO A N 1
ATOM 3011 C CA . PRO A 1 377 ? -15.165 2.002 28.751 1.00 87.50 377 PRO A CA 1
ATOM 3012 C C . PRO A 1 377 ? -14.393 3.210 29.309 1.00 87.50 377 PRO A C 1
ATOM 3014 O O . PRO A 1 377 ? -14.488 4.317 28.782 1.00 87.50 377 PRO A O 1
ATOM 3017 N N . ARG A 1 378 ? -13.641 2.997 30.394 1.00 85.50 378 ARG A N 1
ATOM 3018 C CA . ARG A 1 378 ? -12.863 4.030 31.110 1.00 85.50 378 ARG A CA 1
ATOM 3019 C C . ARG A 1 378 ? -11.412 4.116 30.646 1.00 85.50 378 ARG A C 1
ATOM 3021 O O . ARG A 1 378 ? -10.743 5.111 30.902 1.00 85.50 378 ARG A O 1
ATOM 3028 N N . ALA A 1 379 ? -10.928 3.060 30.006 1.00 85.06 379 ALA A N 1
ATOM 3029 C CA . ALA A 1 379 ? -9.572 2.947 29.499 1.00 85.06 379 ALA A CA 1
ATOM 3030 C C . ALA A 1 379 ? -9.595 2.361 28.089 1.00 85.06 379 ALA A C 1
ATOM 3032 O O . ALA A 1 379 ? -10.632 1.900 27.602 1.00 85.06 379 ALA A O 1
ATOM 3033 N N . SER A 1 380 ? -8.440 2.364 27.434 1.00 85.31 380 SER A N 1
ATOM 3034 C CA . SER A 1 380 ? -8.284 1.712 26.146 1.00 85.31 380 SER A CA 1
ATOM 3035 C C . SER A 1 380 ? -6.918 1.051 26.020 1.00 85.31 380 SER A C 1
ATOM 3037 O O . SER A 1 380 ? -5.939 1.610 26.509 1.00 85.31 380 SER A O 1
ATOM 3039 N N . SER A 1 381 ? -6.859 -0.103 25.363 1.00 87.00 381 SER A N 1
ATOM 3040 C CA . SER A 1 381 ? -5.650 -0.911 25.205 1.00 87.00 381 SER A CA 1
ATOM 3041 C C . SER A 1 381 ? -5.595 -1.543 23.818 1.00 87.00 381 SER A C 1
ATOM 3043 O O . SER A 1 381 ? -6.621 -1.776 23.180 1.00 87.00 381 SER A O 1
ATOM 3045 N N . ASP A 1 382 ? -4.393 -1.869 23.366 1.00 86.06 382 ASP A N 1
ATOM 3046 C CA . ASP A 1 382 ? -4.204 -2.722 22.198 1.00 86.06 382 ASP A CA 1
ATOM 3047 C C . ASP A 1 382 ? -4.467 -4.193 22.568 1.00 86.06 382 ASP A C 1
ATOM 3049 O O . ASP A 1 382 ? -4.325 -4.600 23.726 1.00 86.06 382 ASP A O 1
ATOM 3053 N N . PHE A 1 383 ? -4.900 -4.978 21.586 1.00 86.75 383 PHE A N 1
ATOM 3054 C CA . PHE A 1 383 ? -5.268 -6.384 21.702 1.00 86.75 383 PHE A CA 1
ATOM 3055 C C . PHE A 1 383 ? -4.709 -7.175 20.523 1.00 86.75 383 PHE A C 1
ATOM 3057 O O . PHE A 1 383 ? -4.989 -6.857 19.371 1.00 86.75 383 PHE A O 1
ATOM 3064 N N . ASP A 1 384 ? -3.988 -8.249 20.819 1.00 83.88 384 ASP A N 1
ATOM 3065 C CA . ASP A 1 384 ? -3.567 -9.228 19.827 1.00 83.88 384 ASP A CA 1
ATOM 3066 C C . ASP A 1 384 ? -4.241 -10.577 20.143 1.00 83.88 384 ASP A C 1
ATOM 3068 O O . ASP A 1 384 ? -3.993 -11.141 21.210 1.00 83.88 384 ASP A O 1
ATOM 3072 N N . PRO A 1 385 ? -5.110 -11.110 19.266 1.00 78.06 385 PRO A N 1
ATOM 3073 C CA . PRO A 1 385 ? -5.782 -12.392 19.492 1.00 78.06 385 PRO A CA 1
ATOM 3074 C C . PRO A 1 385 ? -4.817 -13.582 19.577 1.00 78.06 385 PRO A C 1
ATOM 3076 O O . PRO A 1 385 ? -5.219 -14.639 20.070 1.00 78.06 385 PRO A O 1
ATOM 3079 N N . GLU A 1 386 ? -3.587 -13.445 19.079 1.00 81.25 386 GLU A N 1
ATOM 3080 C CA . GLU A 1 386 ? -2.570 -14.499 19.091 1.00 81.25 386 GLU A CA 1
ATOM 3081 C C . GLU A 1 386 ? -1.691 -14.453 20.346 1.00 81.25 386 GLU A C 1
ATOM 3083 O O . GLU A 1 386 ? -1.051 -15.452 20.679 1.00 81.25 386 GLU A O 1
ATOM 3088 N N . ILE A 1 387 ? -1.697 -13.334 21.079 1.00 78.25 387 ILE A N 1
ATOM 3089 C CA . ILE A 1 387 ? -0.880 -13.134 22.277 1.00 78.25 387 ILE A CA 1
ATOM 3090 C C . ILE A 1 387 ? -1.806 -13.040 23.497 1.00 78.25 387 ILE A C 1
ATOM 3092 O O . ILE A 1 387 ? -2.462 -12.017 23.694 1.00 78.25 387 ILE A O 1
ATOM 3096 N N . PRO A 1 388 ? -1.870 -14.082 24.350 1.00 75.38 388 PRO A N 1
ATOM 3097 C CA . PRO A 1 388 ? -2.688 -14.059 25.557 1.00 75.38 388 PRO A CA 1
ATOM 3098 C C . PRO A 1 388 ? -2.342 -12.859 26.449 1.00 75.38 388 PRO A C 1
ATOM 3100 O O . PRO A 1 388 ? -1.222 -12.752 26.947 1.00 75.38 388 PRO A O 1
ATOM 3103 N N . SER A 1 389 ? -3.309 -11.977 26.686 1.00 85.12 389 SER A N 1
ATOM 3104 C CA . SER A 1 389 ? -3.222 -10.886 27.659 1.00 85.12 389 SER A CA 1
ATOM 3105 C C . SER A 1 389 ? -4.449 -10.877 28.571 1.00 85.12 389 SER A C 1
ATOM 3107 O O . SER A 1 389 ? -5.497 -11.445 28.255 1.00 85.12 389 SER A O 1
ATOM 3109 N N . THR A 1 390 ? -4.325 -10.288 29.757 1.00 90.62 390 THR A N 1
ATOM 3110 C CA . THR A 1 390 ? -5.452 -10.135 30.683 1.00 90.62 390 THR A CA 1
ATOM 3111 C C . THR A 1 390 ? -6.464 -9.142 30.116 1.00 90.62 390 THR A C 1
ATOM 3113 O O . THR A 1 390 ? -6.087 -8.076 29.629 1.00 90.62 390 THR A O 1
ATOM 3116 N N . ILE A 1 391 ? -7.753 -9.491 30.170 1.00 91.75 391 ILE A N 1
ATOM 3117 C CA . ILE A 1 391 ? -8.832 -8.573 29.798 1.00 91.75 391 ILE A CA 1
ATOM 3118 C C . ILE A 1 391 ? -9.327 -7.897 31.072 1.00 91.75 391 ILE A C 1
ATOM 3120 O O . ILE A 1 391 ? -9.855 -8.549 31.976 1.00 91.75 391 ILE A O 1
ATOM 3124 N N . ASP A 1 392 ? -9.190 -6.581 31.095 1.00 93.75 392 ASP A N 1
ATOM 3125 C CA . ASP A 1 392 ? -9.717 -5.695 32.111 1.00 93.75 392 ASP A CA 1
ATOM 3126 C C . ASP A 1 392 ? -11.146 -5.288 31.753 1.00 93.75 392 ASP A C 1
ATOM 3128 O O . ASP A 1 392 ? -11.484 -4.937 30.615 1.00 93.75 392 ASP A O 1
ATOM 3132 N N . VAL A 1 393 ? -12.006 -5.319 32.763 1.00 93.62 393 VAL A N 1
ATOM 3133 C CA . VAL A 1 393 ? -13.391 -4.872 32.650 1.00 93.62 393 VAL A CA 1
ATOM 3134 C C . VAL A 1 393 ? -13.430 -3.357 32.420 1.00 93.62 393 VAL A C 1
ATOM 3136 O O . VAL A 1 393 ? -12.689 -2.597 33.036 1.00 93.62 393 VAL A O 1
ATOM 3139 N N . ASN A 1 394 ? -14.337 -2.910 31.553 1.00 92.69 394 ASN A N 1
ATOM 3140 C CA . ASN A 1 394 ? -14.495 -1.529 31.095 1.00 92.69 394 ASN A CA 1
ATOM 3141 C C . ASN A 1 394 ? -13.256 -0.943 30.390 1.00 92.69 394 ASN A C 1
ATOM 3143 O O . ASN A 1 394 ? -13.090 0.279 30.370 1.00 92.69 394 ASN A O 1
ATOM 3147 N N . THR A 1 395 ? -12.421 -1.774 29.770 1.00 92.94 395 THR A N 1
ATOM 3148 C CA . THR A 1 395 ? -11.340 -1.324 28.881 1.00 92.94 395 THR A CA 1
ATOM 3149 C C . THR A 1 395 ? -11.718 -1.587 27.423 1.00 92.94 395 THR A C 1
ATOM 3151 O O . THR A 1 395 ? -12.203 -2.667 27.088 1.00 92.94 395 THR A O 1
ATOM 3154 N N . LEU A 1 396 ? -11.533 -0.587 26.554 1.00 93.06 396 LEU A N 1
ATOM 3155 C CA . LEU A 1 396 ? -11.763 -0.697 25.112 1.00 93.06 396 LEU A CA 1
ATOM 3156 C C . LEU A 1 396 ? -10.525 -1.258 24.415 1.00 93.06 396 LEU A C 1
ATOM 3158 O O . LEU A 1 396 ? -9.481 -0.612 24.394 1.00 93.06 396 LEU A O 1
ATOM 3162 N N . TYR A 1 397 ? -10.656 -2.440 23.833 1.00 92.31 397 TYR A N 1
ATOM 3163 C CA . TYR A 1 397 ? -9.578 -3.164 23.178 1.00 92.31 397 TYR A CA 1
ATOM 3164 C C . TYR A 1 397 ? -9.619 -2.999 21.658 1.00 92.31 397 TYR A C 1
ATOM 3166 O O . TYR A 1 397 ? -10.676 -3.179 21.043 1.00 92.31 397 TYR A O 1
ATOM 3174 N N . TYR A 1 398 ? -8.466 -2.701 21.054 1.00 87.88 398 TYR A N 1
ATOM 3175 C CA . TYR A 1 398 ? -8.301 -2.549 19.603 1.00 87.88 398 TYR A CA 1
ATOM 3176 C C . TYR A 1 398 ? -7.436 -3.668 19.027 1.00 87.88 398 TYR A C 1
ATOM 3178 O O . TYR A 1 398 ? -6.336 -3.875 19.534 1.00 87.88 398 TYR A O 1
ATOM 3186 N N . PRO A 1 399 ? -7.868 -4.362 17.963 1.00 86.50 399 PRO A N 1
ATOM 3187 C CA . PRO A 1 399 ? -7.032 -5.365 17.327 1.00 86.50 399 PRO A CA 1
ATOM 3188 C C . PRO A 1 399 ? -5.756 -4.728 16.750 1.00 86.50 399 PRO A C 1
ATOM 3190 O O . PRO A 1 399 ? -5.817 -3.774 15.975 1.00 86.50 399 PRO A O 1
ATOM 3193 N N . THR A 1 400 ? -4.594 -5.276 17.105 1.00 79.12 400 THR A N 1
ATOM 3194 C CA . THR A 1 400 ? -3.283 -4.910 16.543 1.00 79.12 400 THR A CA 1
ATOM 3195 C C . THR A 1 400 ? -3.093 -5.461 15.138 1.00 79.12 400 THR A C 1
ATOM 3197 O O . THR A 1 400 ? -2.282 -4.934 14.377 1.00 79.12 400 THR A O 1
ATOM 3200 N N . ILE A 1 401 ? -3.836 -6.512 14.780 1.00 75.81 401 ILE A N 1
ATOM 3201 C CA . ILE A 1 401 ? -3.738 -7.173 13.483 1.00 75.81 401 ILE A CA 1
ATOM 3202 C C . ILE A 1 401 ? -4.471 -6.333 12.422 1.00 75.81 401 ILE A C 1
ATOM 3204 O O . ILE A 1 401 ? -5.680 -6.108 12.536 1.00 75.81 401 ILE A O 1
ATOM 3208 N N . PRO A 1 402 ? -3.764 -5.893 11.362 1.00 61.75 402 PRO A N 1
ATOM 3209 C CA . PRO A 1 402 ? -4.349 -5.342 10.146 1.00 61.75 402 PRO A CA 1
ATOM 3210 C C . PRO A 1 402 ? -5.580 -6.108 9.667 1.00 61.75 402 PRO A C 1
ATOM 3212 O O . PRO A 1 402 ? -5.505 -7.312 9.444 1.00 61.75 402 PRO A O 1
ATOM 3215 N N . ASN A 1 403 ? -6.683 -5.397 9.422 1.00 62.84 403 ASN A N 1
ATOM 3216 C CA . ASN A 1 403 ? -7.900 -5.976 8.844 1.00 62.84 403 ASN A CA 1
ATOM 3217 C C . ASN A 1 403 ? -8.449 -7.159 9.657 1.00 62.84 403 ASN A C 1
ATOM 3219 O O . ASN A 1 403 ? -8.934 -8.119 9.060 1.00 62.84 403 ASN A O 1
ATOM 3223 N N . PHE A 1 404 ? -8.356 -7.109 10.994 1.00 75.81 404 PHE A N 1
ATOM 3224 C CA . PHE A 1 404 ? -8.961 -8.132 11.841 1.00 75.81 404 PHE A CA 1
ATOM 3225 C C . PHE A 1 404 ? -10.438 -8.303 11.447 1.00 75.81 404 PHE A C 1
ATOM 3227 O O . PHE A 1 404 ? -11.223 -7.358 11.573 1.00 75.81 404 PHE A O 1
ATOM 3234 N N . PRO A 1 405 ? -10.814 -9.462 10.877 1.00 68.75 405 PRO A N 1
ATOM 3235 C CA . PRO A 1 405 ? -12.048 -9.539 10.122 1.00 68.75 405 PRO A CA 1
ATOM 3236 C C . PRO A 1 405 ? -13.247 -9.312 11.042 1.00 68.75 405 PRO A C 1
ATOM 3238 O O . PRO A 1 405 ? -13.345 -9.885 12.128 1.00 68.75 405 PRO A O 1
ATOM 3241 N N . SER A 1 406 ? -14.170 -8.474 10.576 1.00 79.62 406 SER A N 1
ATOM 3242 C CA . SER A 1 406 ? -15.473 -8.216 11.196 1.00 79.62 406 SER A CA 1
ATOM 3243 C C . SER A 1 406 ? -15.494 -7.383 12.486 1.00 79.62 406 SER A C 1
ATOM 3245 O O . SER A 1 406 ? -16.588 -7.126 12.975 1.00 79.62 406 SER A O 1
ATOM 3247 N N . LEU A 1 407 ? -14.370 -6.900 13.029 1.00 88.19 407 LEU A N 1
ATOM 3248 C CA . LEU A 1 407 ? -14.383 -6.140 14.289 1.00 88.19 407 LEU A CA 1
ATOM 3249 C C . LEU A 1 407 ? -13.315 -5.043 14.357 1.00 88.19 407 LEU A C 1
ATOM 3251 O O . LEU A 1 407 ? -12.141 -5.312 14.134 1.00 88.19 407 LEU A O 1
ATOM 3255 N N . ASP A 1 408 ? -13.722 -3.849 14.795 1.00 88.94 408 ASP A N 1
ATOM 3256 C CA . ASP A 1 408 ? -12.827 -2.694 14.940 1.00 88.94 408 ASP A CA 1
ATOM 3257 C C . ASP A 1 408 ? -12.417 -2.447 16.401 1.00 88.94 408 ASP A C 1
ATOM 3259 O O . ASP A 1 408 ? -11.351 -1.895 16.667 1.00 88.94 408 ASP A O 1
ATOM 3263 N N . CYS A 1 409 ? -13.252 -2.836 17.372 1.00 92.25 409 CYS A N 1
ATOM 3264 C CA . CYS A 1 409 ? -12.902 -2.856 18.799 1.00 92.25 409 CYS A CA 1
ATOM 3265 C C . CYS A 1 409 ? -13.888 -3.687 19.629 1.00 92.25 409 CYS A C 1
ATOM 3267 O O . CYS A 1 409 ? -14.974 -4.027 19.164 1.00 92.25 409 CYS A O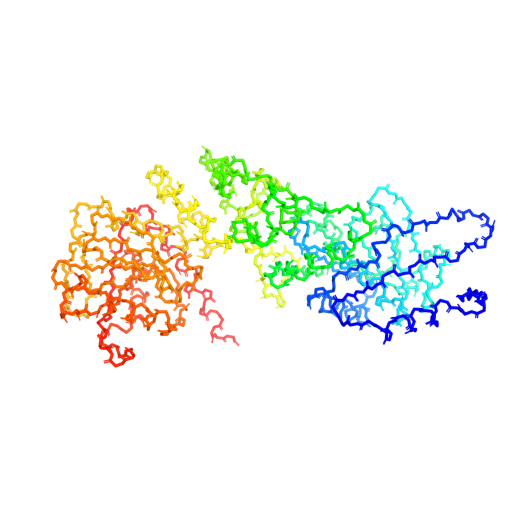 1
ATOM 3269 N N . PHE A 1 410 ? -13.536 -4.020 20.872 1.00 95.00 410 PHE A N 1
ATOM 3270 C CA . PHE A 1 410 ? -14.463 -4.648 21.820 1.00 95.00 410 PHE A CA 1
ATOM 3271 C C . PHE A 1 410 ? -14.193 -4.210 23.260 1.00 95.00 410 PHE A C 1
ATOM 3273 O O . PHE A 1 410 ? -13.120 -3.708 23.575 1.00 95.00 410 PHE A O 1
ATOM 3280 N N . PHE A 1 411 ? -15.155 -4.416 24.153 1.00 95.31 411 PHE A N 1
ATOM 3281 C CA . PHE A 1 411 ? -14.963 -4.242 25.594 1.00 95.31 411 PHE A CA 1
ATOM 3282 C C . PHE A 1 411 ? -15.885 -5.172 26.382 1.00 95.31 411 PHE A C 1
ATOM 3284 O O . PHE A 1 411 ? -16.894 -5.648 25.859 1.00 95.31 411 PHE A O 1
ATOM 3291 N N . VAL A 1 412 ? -15.544 -5.434 27.644 1.00 94.75 412 VAL A N 1
ATOM 3292 C CA . VAL A 1 412 ? -16.374 -6.229 28.562 1.00 94.75 412 VAL A CA 1
ATOM 3293 C C . VAL A 1 412 ? -16.896 -5.328 29.672 1.00 94.75 412 VAL A C 1
ATOM 3295 O O . VAL A 1 412 ? -16.116 -4.622 30.302 1.00 94.75 412 VAL A O 1
ATOM 3298 N N . THR A 1 413 ? -18.204 -5.327 29.914 1.00 94.06 413 THR A N 1
ATOM 3299 C CA . THR A 1 413 ? -18.826 -4.528 30.981 1.00 94.06 413 THR A CA 1
ATOM 3300 C C . THR A 1 413 ? -18.724 -5.214 32.344 1.00 94.06 413 THR A C 1
ATOM 3302 O O . THR A 1 413 ? -18.605 -6.436 32.425 1.00 94.06 413 THR A O 1
ATOM 3305 N N . GLU A 1 414 ? -18.878 -4.451 33.433 1.00 92.00 414 GLU A N 1
ATOM 3306 C CA . GLU A 1 414 ? -18.975 -4.988 34.812 1.00 92.00 414 GLU A CA 1
ATOM 3307 C C . GLU A 1 414 ? -20.082 -6.038 34.976 1.00 92.00 414 GLU A C 1
ATOM 3309 O O . GLU A 1 414 ? -19.959 -6.974 35.758 1.00 92.00 414 GLU A O 1
ATOM 3314 N N . SER A 1 415 ? -21.148 -5.920 34.188 1.00 92.38 415 SER A N 1
ATOM 3315 C CA . SER A 1 415 ? -22.266 -6.864 34.148 1.00 92.38 415 SER A CA 1
ATOM 3316 C C . SER A 1 415 ? -22.013 -8.125 33.309 1.00 92.38 415 SER A C 1
ATOM 3318 O O . SER A 1 415 ? -22.947 -8.890 33.080 1.00 92.38 415 SER A O 1
ATOM 3320 N N . GLY A 1 416 ? -20.789 -8.342 32.816 1.00 93.56 416 GLY A N 1
ATOM 3321 C CA . GLY A 1 416 ? -20.431 -9.524 32.028 1.00 93.56 416 GLY A CA 1
ATOM 3322 C C . GLY A 1 416 ? -20.945 -9.497 30.586 1.00 93.56 416 GLY A C 1
ATOM 3323 O O . GLY A 1 416 ? -21.145 -10.551 29.986 1.00 93.56 416 GLY A O 1
ATOM 3324 N N . ASN A 1 417 ? -21.185 -8.318 30.002 1.00 94.81 417 ASN A N 1
ATOM 3325 C CA . ASN A 1 417 ? -21.510 -8.211 28.579 1.00 94.81 417 ASN A CA 1
ATOM 3326 C C . ASN A 1 417 ? -20.233 -7.924 27.785 1.00 94.81 417 ASN A C 1
ATOM 3328 O O . ASN A 1 417 ? -19.620 -6.875 27.958 1.00 94.81 417 ASN A O 1
ATOM 3332 N N . ALA A 1 418 ? -19.847 -8.838 26.901 1.00 95.50 418 ALA A N 1
ATOM 3333 C CA . ALA A 1 418 ? -18.798 -8.631 25.916 1.00 95.50 418 ALA A CA 1
ATOM 3334 C C . ALA A 1 418 ? -19.407 -7.981 24.666 1.00 95.50 418 ALA A C 1
ATOM 3336 O O . ALA A 1 418 ? -20.189 -8.603 23.941 1.00 95.50 418 ALA A O 1
ATOM 3337 N N . ILE A 1 419 ? -19.067 -6.717 24.435 1.00 95.38 419 ILE A N 1
ATOM 3338 C CA . ILE A 1 419 ? -19.610 -5.893 23.359 1.00 95.38 419 ILE A CA 1
ATOM 3339 C C . ILE A 1 419 ? -18.547 -5.739 22.283 1.00 95.38 419 ILE A C 1
ATOM 3341 O O . ILE A 1 419 ? -17.498 -5.140 22.497 1.00 95.38 419 ILE A O 1
ATOM 3345 N N . MET A 1 420 ? -18.856 -6.293 21.122 1.00 95.12 420 MET A N 1
ATOM 3346 C CA . MET A 1 420 ? -18.062 -6.279 19.907 1.00 95.12 420 MET A CA 1
ATOM 3347 C C . MET A 1 420 ? -18.565 -5.153 19.011 1.00 95.12 420 MET A C 1
ATOM 3349 O O . MET A 1 420 ? -19.739 -5.139 18.653 1.00 95.12 420 MET A O 1
ATOM 3353 N N . LEU A 1 421 ? -17.705 -4.197 18.683 1.00 93.56 421 LEU A N 1
ATOM 3354 C CA . LEU A 1 421 ? -18.049 -3.021 17.897 1.00 93.56 421 LEU A CA 1
ATOM 3355 C C . LEU A 1 421 ? -17.481 -3.147 16.486 1.00 93.56 421 LEU A C 1
ATOM 3357 O O . LEU A 1 421 ? -16.284 -3.375 16.293 1.00 93.56 421 LEU A O 1
ATOM 3361 N N . GLN A 1 422 ? -18.349 -2.923 15.508 1.00 92.00 422 GLN A N 1
ATOM 3362 C CA . GLN A 1 422 ? -17.957 -2.762 14.120 1.00 92.00 422 GLN A CA 1
ATOM 3363 C C . GLN A 1 422 ? -18.431 -1.401 13.623 1.00 92.00 422 GLN A C 1
ATOM 3365 O O . GLN A 1 422 ? -19.622 -1.152 13.441 1.00 92.00 422 GLN A O 1
ATOM 3370 N N . VAL A 1 423 ? -17.486 -0.498 13.428 1.00 90.25 423 VAL A N 1
ATOM 3371 C CA . VAL A 1 423 ? -17.702 0.823 12.873 1.00 90.25 423 VAL A CA 1
ATOM 3372 C C . VAL A 1 423 ? -17.800 0.694 11.360 1.00 90.25 423 VAL A C 1
ATOM 3374 O O . VAL A 1 423 ? -16.908 0.177 10.691 1.00 90.25 423 VAL A O 1
ATOM 3377 N N . THR A 1 424 ? -18.915 1.141 10.788 1.00 85.94 424 THR A N 1
ATOM 3378 C CA . THR A 1 424 ? -19.118 1.014 9.346 1.00 85.94 424 THR A CA 1
ATOM 3379 C C . THR A 1 424 ? -19.801 2.229 8.741 1.00 85.94 424 THR A C 1
ATOM 3381 O O . THR A 1 424 ? -20.762 2.783 9.278 1.00 85.94 424 THR A O 1
ATOM 3384 N N . VAL A 1 425 ? -19.292 2.621 7.574 1.00 78.94 425 VAL A N 1
ATOM 3385 C CA . VAL A 1 425 ? -19.881 3.632 6.688 1.00 78.94 425 VAL A CA 1
ATOM 3386 C C . VAL A 1 425 ? -20.373 3.027 5.369 1.00 78.94 425 VAL A C 1
ATOM 3388 O O . VAL A 1 425 ? -21.027 3.732 4.603 1.00 78.94 425 VAL A O 1
ATOM 3391 N N . SER A 1 426 ? -20.104 1.738 5.118 1.00 77.62 426 SER A N 1
ATOM 3392 C CA . SER A 1 426 ? -20.392 1.063 3.849 1.00 77.62 426 SER A CA 1
ATOM 3393 C C . SER A 1 426 ? -21.465 -0.024 3.980 1.00 77.62 426 SER A C 1
ATOM 3395 O O . SER A 1 426 ? -21.671 -0.613 5.044 1.00 77.62 426 SER A O 1
ATOM 3397 N N . LYS A 1 427 ? -22.161 -0.296 2.865 1.00 69.44 427 LYS A N 1
ATOM 3398 C CA . LYS A 1 427 ? -23.213 -1.331 2.760 1.00 69.44 427 LYS A CA 1
ATOM 3399 C C . LYS A 1 427 ? -22.664 -2.752 2.650 1.00 69.44 427 LYS A C 1
ATOM 3401 O O . LYS A 1 427 ? -23.314 -3.708 3.058 1.00 69.44 427 LYS A O 1
ATOM 3406 N N . ARG A 1 428 ? -21.521 -2.904 1.979 1.00 65.06 428 ARG A N 1
ATOM 3407 C CA . ARG A 1 428 ? -20.963 -4.209 1.617 1.00 65.06 428 ARG A CA 1
ATOM 3408 C C . ARG A 1 428 ? -19.928 -4.597 2.659 1.00 65.06 428 ARG A C 1
ATOM 3410 O O . ARG A 1 428 ? -18.780 -4.174 2.566 1.00 65.06 428 ARG A O 1
ATOM 3417 N N . ARG A 1 429 ? -20.328 -5.418 3.625 1.00 61.91 429 ARG A N 1
ATOM 3418 C CA . ARG A 1 429 ? -19.377 -6.216 4.396 1.00 61.91 429 ARG A CA 1
ATOM 3419 C C . ARG A 1 429 ? -19.791 -7.675 4.333 1.00 61.91 429 ARG A C 1
ATOM 3421 O O . ARG A 1 429 ? -20.935 -8.029 4.606 1.00 61.91 429 ARG A O 1
ATOM 3428 N N . THR A 1 430 ? -18.854 -8.509 3.909 1.00 62.00 430 THR A N 1
ATOM 3429 C CA . THR A 1 430 ? -18.900 -9.938 4.177 1.00 62.00 430 THR A CA 1
ATOM 3430 C C . THR A 1 430 ? -18.553 -10.092 5.647 1.00 62.00 430 THR A C 1
ATOM 3432 O O . THR A 1 430 ? -17.411 -9.866 6.041 1.00 62.00 430 THR A O 1
ATOM 3435 N N . ASP A 1 431 ? -19.551 -10.395 6.475 1.00 66.44 431 ASP A N 1
ATOM 3436 C CA . ASP A 1 431 ? -19.321 -10.724 7.879 1.00 66.44 431 ASP A CA 1
ATOM 3437 C C . ASP A 1 431 ? -18.610 -12.080 7.951 1.00 66.44 431 ASP A C 1
ATOM 3439 O O . ASP A 1 431 ? -19.239 -13.128 8.137 1.00 66.44 431 ASP A O 1
ATOM 3443 N N . GLU A 1 432 ? -17.297 -12.079 7.753 1.00 78.88 432 GLU A N 1
ATOM 3444 C CA . GLU A 1 432 ? -16.485 -13.263 7.961 1.00 78.88 432 GLU A CA 1
ATOM 3445 C C . GLU A 1 432 ? -16.457 -13.573 9.457 1.00 78.88 432 GLU A C 1
ATOM 3447 O O . GLU A 1 432 ? -15.912 -12.821 10.268 1.00 78.88 432 GLU A O 1
ATOM 3452 N N . ASP A 1 433 ? -17.056 -14.699 9.840 1.00 86.44 433 ASP A N 1
ATOM 3453 C CA . ASP A 1 433 ? -17.130 -15.102 11.245 1.00 86.44 433 ASP A CA 1
ATOM 3454 C C . ASP A 1 433 ? -15.751 -15.382 11.865 1.00 86.44 433 ASP A C 1
ATOM 3456 O O . ASP A 1 433 ? -15.657 -15.488 13.082 1.00 86.44 433 ASP A O 1
ATOM 3460 N N . ASP A 1 434 ? -14.681 -15.544 11.077 1.00 86.81 434 ASP A N 1
ATOM 3461 C CA . ASP A 1 434 ? -13.379 -16.007 11.576 1.00 86.81 434 ASP A CA 1
ATOM 3462 C C . ASP A 1 434 ? -12.795 -15.107 12.678 1.00 86.81 434 ASP A C 1
ATOM 3464 O O . ASP A 1 434 ? -12.380 -15.602 13.729 1.00 86.81 434 ASP A O 1
ATOM 3468 N N . GLY A 1 435 ? -12.848 -13.784 12.500 1.00 85.19 435 GLY A N 1
ATOM 3469 C CA . GLY A 1 435 ? -12.361 -12.838 13.509 1.00 85.19 435 GLY A CA 1
ATOM 3470 C C . GLY A 1 435 ? -13.196 -12.881 14.788 1.00 85.19 435 GLY A C 1
ATOM 3471 O O . GLY A 1 435 ? -12.656 -12.967 15.892 1.00 85.19 435 GLY A O 1
ATOM 3472 N N . ILE A 1 436 ? -14.522 -12.961 14.653 1.00 89.81 436 ILE A N 1
ATOM 3473 C CA . ILE A 1 436 ? -15.435 -13.122 15.792 1.00 89.81 436 ILE A CA 1
ATOM 3474 C C . ILE A 1 436 ? -15.134 -14.432 16.532 1.00 89.81 436 ILE A C 1
ATOM 3476 O O . ILE A 1 436 ? -15.041 -14.445 17.756 1.00 89.81 436 ILE A O 1
ATOM 3480 N N . LYS A 1 437 ? -14.913 -15.540 15.816 1.00 91.44 437 LYS A N 1
ATOM 3481 C CA . LYS A 1 437 ? -14.579 -16.845 16.409 1.00 91.44 437 LYS A CA 1
ATOM 3482 C C . LYS A 1 437 ? -13.270 -16.803 17.194 1.00 91.44 437 LYS A C 1
ATOM 3484 O O . LYS A 1 437 ? -13.225 -17.321 18.314 1.00 91.44 437 LYS A O 1
ATOM 3489 N N . LYS A 1 438 ? -12.228 -16.186 16.628 1.00 90.50 438 LYS A N 1
ATOM 3490 C CA . LYS A 1 438 ? -10.933 -15.982 17.296 1.00 90.50 438 LYS A CA 1
ATOM 3491 C C . LYS A 1 438 ? -11.103 -15.169 18.577 1.00 90.50 438 LYS A C 1
ATOM 3493 O O . LYS A 1 438 ? -10.638 -15.601 19.630 1.00 90.50 438 LYS A O 1
ATOM 3498 N N . LEU A 1 439 ? -11.857 -14.072 18.516 1.00 90.38 439 LEU A N 1
ATOM 3499 C CA . LEU A 1 439 ? -12.131 -13.231 19.679 1.00 90.38 439 LEU A CA 1
ATOM 3500 C C . LEU A 1 439 ? -12.947 -13.961 20.757 1.00 90.38 439 LEU A C 1
ATOM 3502 O O . LEU A 1 439 ? -12.607 -13.897 21.934 1.00 90.38 439 LEU A O 1
ATOM 3506 N N . LEU A 1 440 ? -13.991 -14.704 20.383 1.00 92.50 440 LEU A N 1
ATOM 3507 C CA . LEU A 1 440 ? -14.789 -15.492 21.330 1.00 92.50 440 LEU A CA 1
ATOM 3508 C C . LEU A 1 440 ? -13.935 -16.526 22.070 1.00 92.50 440 LEU A C 1
ATOM 3510 O O . LEU A 1 440 ? -14.075 -16.695 23.282 1.00 92.50 440 LEU A O 1
ATOM 3514 N N . LYS A 1 441 ? -13.046 -17.219 21.347 1.00 91.81 441 LYS A N 1
ATOM 3515 C CA . LYS A 1 441 ? -12.099 -18.168 21.943 1.00 91.81 441 LYS A CA 1
ATOM 3516 C C . LYS A 1 441 ? -11.160 -17.455 22.917 1.00 91.81 441 LYS A C 1
ATOM 3518 O O . LYS A 1 441 ? -10.979 -17.939 24.031 1.00 91.81 441 LYS A O 1
ATOM 3523 N N . TYR A 1 442 ? -10.625 -16.307 22.510 1.00 90.75 442 TYR A N 1
ATOM 3524 C CA . TYR A 1 442 ? -9.731 -15.490 23.320 1.00 90.75 442 TYR A CA 1
ATOM 3525 C C . TYR A 1 442 ? -10.389 -15.028 24.628 1.00 90.75 442 TYR A C 1
ATOM 3527 O O . TYR A 1 442 ? -9.890 -15.331 25.711 1.00 90.75 442 TYR A O 1
ATOM 3535 N N . ILE A 1 443 ? -11.560 -14.387 24.542 1.00 91.50 443 ILE A N 1
ATOM 3536 C CA . ILE A 1 443 ? -12.304 -13.886 25.706 1.00 91.50 443 ILE A CA 1
ATOM 3537 C C . ILE A 1 443 ? -12.603 -15.028 26.689 1.00 91.50 443 ILE A C 1
ATOM 3539 O O . ILE A 1 443 ? -12.409 -14.877 27.889 1.00 91.50 443 ILE A O 1
ATOM 3543 N N . ARG A 1 444 ? -13.012 -16.203 26.197 1.00 90.69 444 ARG A N 1
ATOM 3544 C CA . ARG A 1 444 ? -13.319 -17.366 27.051 1.00 90.69 444 ARG A CA 1
ATOM 3545 C C . ARG A 1 444 ? -12.100 -18.008 27.698 1.00 90.69 444 ARG A C 1
ATOM 3547 O O . ARG A 1 444 ? -12.232 -18.609 28.757 1.00 90.69 444 ARG A O 1
ATOM 3554 N N . SER A 1 445 ? -10.936 -17.927 27.058 1.00 90.44 445 SER A N 1
ATOM 3555 C CA . SER A 1 445 ? -9.693 -18.420 27.656 1.00 90.44 445 SER A CA 1
ATOM 3556 C C . SER A 1 445 ? -9.197 -17.540 28.806 1.00 90.44 445 SER A C 1
ATOM 3558 O O . SER A 1 445 ? -8.276 -17.934 29.517 1.00 90.44 445 SER A O 1
ATOM 3560 N N . ASN A 1 446 ? -9.812 -16.371 29.013 1.00 91.31 446 ASN A N 1
ATOM 3561 C CA . ASN A 1 446 ? -9.405 -15.429 30.036 1.00 91.31 446 ASN A CA 1
ATOM 3562 C C . ASN A 1 446 ? -10.079 -15.714 31.382 1.00 91.31 446 ASN A C 1
ATOM 3564 O O . ASN A 1 446 ? -11.257 -15.419 31.584 1.00 91.31 446 ASN A O 1
ATOM 3568 N N . SER A 1 447 ? -9.318 -16.267 32.325 1.00 89.44 447 SER A N 1
ATOM 3569 C CA . SER A 1 447 ? -9.820 -16.625 33.655 1.00 89.44 447 SER A CA 1
ATOM 3570 C C . SER A 1 447 ? -10.147 -15.424 34.550 1.00 89.44 447 SER A C 1
ATOM 3572 O O . SER A 1 447 ? -10.750 -15.624 35.600 1.00 89.44 447 SER A O 1
ATOM 3574 N N . SER A 1 448 ? -9.744 -14.197 34.184 1.00 91.12 448 SER A N 1
ATOM 3575 C CA . SER A 1 448 ? -10.081 -12.983 34.949 1.00 91.12 448 SER A CA 1
ATOM 3576 C C . SER A 1 448 ? -11.520 -12.509 34.731 1.00 91.12 448 SER A C 1
ATOM 3578 O O . SER A 1 448 ? -12.008 -11.669 35.487 1.00 91.12 448 SER A O 1
ATOM 3580 N N . LEU A 1 449 ? -12.198 -13.014 33.697 1.00 91.50 449 LEU A N 1
ATOM 3581 C CA . LEU A 1 449 ? -13.539 -12.579 33.334 1.00 91.50 449 LEU A CA 1
ATOM 3582 C C . LEU A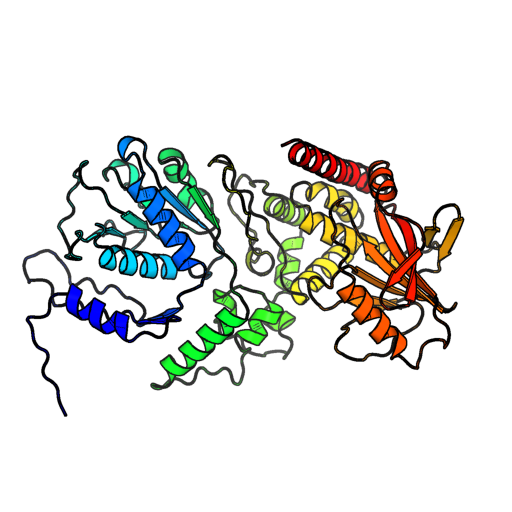 1 449 ? -14.631 -13.358 34.086 1.00 91.50 449 LEU A C 1
ATOM 3584 O O . LEU A 1 449 ? -14.413 -14.499 34.497 1.00 91.50 449 LEU A O 1
ATOM 3588 N N . PRO A 1 450 ? -15.836 -12.775 34.244 1.00 88.19 450 PRO A N 1
ATOM 3589 C CA . PRO A 1 450 ? -16.975 -13.474 34.833 1.00 88.19 450 PRO A CA 1
ATOM 3590 C C . PRO A 1 450 ? -17.276 -14.811 34.137 1.00 88.19 450 PRO A C 1
ATOM 3592 O O . PRO A 1 450 ? -17.236 -14.902 32.912 1.00 88.19 450 PRO A O 1
ATOM 3595 N N . CYS A 1 451 ? -17.670 -15.832 34.910 1.00 85.00 451 CYS A N 1
ATOM 3596 C CA . CYS A 1 451 ? -17.959 -17.181 34.396 1.00 85.00 451 CYS A CA 1
ATOM 3597 C C . CYS A 1 451 ? -19.091 -17.225 33.351 1.00 85.00 451 CYS A C 1
ATOM 3599 O O . CYS A 1 451 ? -19.163 -18.151 32.546 1.00 85.00 451 CYS A O 1
ATOM 3601 N N . THR A 1 452 ? -19.984 -16.235 33.369 1.00 90.56 452 THR A N 1
ATOM 3602 C CA . THR A 1 452 ? -21.093 -16.087 32.420 1.00 90.56 452 THR A CA 1
ATOM 3603 C C . THR A 1 452 ? -20.937 -14.782 31.660 1.00 90.56 452 THR A C 1
ATOM 3605 O O . THR A 1 452 ? -21.076 -13.706 32.241 1.00 90.56 452 THR A O 1
ATOM 3608 N N . LEU A 1 453 ? -20.676 -14.894 30.357 1.00 94.00 453 LEU A N 1
ATOM 3609 C CA . LEU A 1 453 ? -20.555 -13.762 29.447 1.00 94.00 453 LEU A CA 1
ATOM 3610 C C . LEU A 1 453 ? -21.690 -13.761 28.427 1.00 94.00 453 LEU A C 1
ATOM 3612 O O . LEU A 1 453 ? -21.954 -14.769 27.769 1.00 94.00 453 LEU A O 1
ATOM 3616 N N . ASN A 1 454 ? -22.314 -12.599 28.258 1.00 94.88 454 ASN A N 1
ATOM 3617 C CA . ASN A 1 454 ? -23.249 -12.338 27.172 1.00 94.88 454 ASN A CA 1
ATOM 3618 C C . ASN A 1 454 ? -22.506 -11.647 26.036 1.00 94.88 454 ASN A C 1
ATOM 3620 O O . ASN A 1 454 ? -21.879 -10.611 26.243 1.00 94.88 454 ASN A O 1
ATOM 3624 N N . PHE A 1 455 ? -22.597 -12.190 24.830 1.00 95.31 455 PHE A N 1
ATOM 3625 C CA . PHE A 1 455 ? -21.886 -11.649 23.682 1.00 95.31 455 PHE A CA 1
ATOM 3626 C C . PHE A 1 455 ? -22.833 -10.863 22.789 1.00 95.31 455 PHE A C 1
ATOM 3628 O O . PHE A 1 455 ? -23.897 -11.351 22.400 1.00 95.31 455 PHE A O 1
ATOM 3635 N N . SER A 1 456 ? -22.430 -9.644 22.451 1.00 95.19 456 SER A N 1
ATOM 3636 C CA . SER A 1 456 ? -23.200 -8.785 21.565 1.00 95.19 456 SER A CA 1
ATOM 3637 C C . SER A 1 456 ? -22.318 -8.182 20.488 1.00 95.19 456 SER A C 1
ATOM 3639 O O . SER A 1 456 ? -21.193 -7.786 20.768 1.00 95.19 456 SER A O 1
ATOM 3641 N N . PHE A 1 457 ? -22.839 -8.099 19.273 1.00 93.88 457 PHE A N 1
ATOM 3642 C CA . PHE A 1 457 ? -22.205 -7.513 18.106 1.00 93.88 457 PHE A CA 1
ATOM 3643 C C . PHE A 1 457 ? -22.980 -6.262 17.695 1.00 93.88 457 PHE A C 1
ATOM 3645 O O . PHE A 1 457 ? -24.189 -6.313 17.468 1.00 93.88 457 PHE A O 1
ATOM 3652 N N . VAL A 1 458 ? -22.305 -5.121 17.648 1.00 93.56 458 VAL A N 1
ATOM 3653 C CA . VAL A 1 458 ? -22.938 -3.811 17.526 1.00 93.56 458 VAL A CA 1
ATOM 3654 C C . VAL A 1 458 ? -22.321 -3.051 16.371 1.00 93.56 458 VAL A C 1
ATOM 3656 O O . VAL A 1 458 ? -21.146 -2.685 16.402 1.00 93.56 458 VAL A O 1
ATOM 3659 N N . TYR A 1 459 ? -23.152 -2.750 15.378 1.00 92.06 459 TYR A N 1
ATOM 3660 C CA . TYR A 1 459 ? -22.776 -1.847 14.302 1.00 92.06 459 TYR A CA 1
ATOM 3661 C C . TYR A 1 459 ? -22.794 -0.405 14.809 1.00 92.06 459 TYR A C 1
ATOM 3663 O O . TYR A 1 459 ? -23.826 0.095 15.260 1.00 92.06 459 TYR A O 1
ATOM 3671 N N . VAL A 1 460 ? -21.662 0.284 14.726 1.00 92.00 460 VAL A N 1
ATOM 3672 C CA . VAL A 1 460 ? -21.569 1.718 14.998 1.00 92.00 460 VAL A CA 1
ATOM 3673 C C . VAL A 1 460 ? -21.761 2.442 13.676 1.00 92.00 460 VAL A C 1
ATOM 3675 O O . VAL A 1 460 ? -20.911 2.373 12.786 1.00 92.00 460 VAL A O 1
ATOM 3678 N N . VAL A 1 461 ? -22.903 3.112 13.546 1.00 89.94 461 VAL A N 1
ATOM 3679 C CA . VAL A 1 461 ? -23.276 3.844 12.337 1.00 89.94 461 VAL A CA 1
ATOM 3680 C C . VAL A 1 461 ? -23.394 5.342 12.606 1.00 89.94 461 VAL A C 1
ATOM 3682 O O . VAL A 1 461 ? -23.678 5.755 13.736 1.00 89.94 461 VAL A O 1
ATOM 3685 N N . PRO A 1 462 ? -23.277 6.181 11.568 1.00 84.56 462 PRO A N 1
ATOM 3686 C CA . PRO A 1 462 ? -23.501 7.616 11.713 1.00 84.56 462 PRO A CA 1
ATOM 3687 C C . PRO A 1 462 ? -24.950 7.923 12.108 1.00 84.56 462 PRO A C 1
ATOM 3689 O O . PRO A 1 462 ? -25.879 7.261 11.643 1.00 84.56 462 PRO A O 1
ATOM 3692 N N . PHE A 1 463 ? -25.171 8.945 12.940 1.00 81.62 463 PHE A N 1
ATOM 3693 C CA . PHE A 1 463 ? -26.503 9.266 13.475 1.00 81.62 463 PHE A CA 1
ATOM 3694 C C . PHE A 1 463 ? -27.555 9.629 12.408 1.00 81.62 463 PHE A C 1
ATOM 3696 O O . PHE A 1 463 ? -28.752 9.394 12.601 1.00 81.62 463 PHE A O 1
ATOM 3703 N N . HIS A 1 464 ? -27.129 10.166 11.262 1.00 74.81 464 HIS A N 1
ATOM 3704 C CA . HIS A 1 464 ? -28.031 10.715 10.247 1.00 74.81 464 HIS A CA 1
ATOM 3705 C C . HIS A 1 464 ? -28.927 9.656 9.561 1.00 74.81 464 HIS A C 1
ATOM 3707 O O . HIS A 1 464 ? -28.675 8.454 9.586 1.00 74.81 464 HIS A O 1
ATOM 3713 N N . SER A 1 465 ? -29.973 10.123 8.870 1.00 58.22 465 SER A N 1
ATOM 3714 C CA . SER A 1 465 ? -30.899 9.342 8.023 1.00 58.22 465 SER A CA 1
ATOM 3715 C C . SER A 1 465 ? -30.243 8.279 7.126 1.00 58.22 465 SER A C 1
ATOM 3717 O O . SER A 1 465 ? -30.839 7.233 6.882 1.00 58.22 465 SER A O 1
ATOM 3719 N N . SER A 1 466 ? -29.025 8.520 6.640 1.00 67.38 466 SER A N 1
ATOM 3720 C CA . SER A 1 466 ? -28.243 7.557 5.859 1.00 67.38 466 SER A CA 1
ATOM 3721 C C . SER A 1 466 ? -27.748 6.371 6.698 1.00 67.38 466 SER A C 1
ATOM 3723 O O . SER A 1 466 ? -27.812 5.236 6.233 1.00 67.38 466 SER A O 1
ATOM 3725 N N . GLY A 1 467 ? -27.358 6.595 7.955 1.00 69.25 467 GLY A N 1
ATOM 3726 C CA . GLY A 1 467 ? -27.082 5.531 8.920 1.00 69.25 467 GLY A CA 1
ATOM 3727 C C . GLY A 1 467 ? -28.332 4.723 9.259 1.00 69.25 467 GLY A C 1
ATOM 3728 O O . GLY A 1 467 ? -28.262 3.509 9.368 1.00 69.25 467 GLY A O 1
ATOM 3729 N N . GLY A 1 468 ? -29.510 5.356 9.300 1.00 74.94 468 GLY A N 1
ATOM 3730 C CA . GLY A 1 468 ? -30.790 4.637 9.394 1.00 74.94 468 GLY A CA 1
ATOM 3731 C C . GLY A 1 468 ? -31.030 3.666 8.229 1.00 74.94 468 GLY A C 1
ATOM 3732 O O . GLY A 1 468 ? -31.511 2.554 8.443 1.00 74.94 468 GLY A O 1
ATOM 3733 N N . LYS A 1 469 ? -30.638 4.048 7.005 1.00 79.12 469 LYS A N 1
ATOM 3734 C CA . LYS A 1 469 ? -30.687 3.150 5.841 1.00 79.12 469 LYS A CA 1
ATOM 3735 C C . LYS A 1 469 ? -29.692 1.995 5.974 1.00 79.12 469 LYS A C 1
ATOM 3737 O O . LYS A 1 469 ? -30.077 0.870 5.687 1.00 79.12 469 LYS A O 1
ATOM 3742 N N . LEU A 1 470 ? -28.466 2.241 6.446 1.00 75.19 470 LEU A N 1
ATOM 3743 C CA . LEU A 1 470 ? -27.497 1.171 6.738 1.00 75.19 470 LEU A CA 1
ATOM 3744 C C . LEU A 1 470 ? -28.048 0.202 7.794 1.00 75.19 470 LEU A C 1
ATOM 3746 O O . LEU A 1 470 ? -28.050 -1.005 7.592 1.00 75.19 470 LEU A O 1
ATOM 3750 N N . VAL A 1 471 ? -28.632 0.742 8.864 1.00 79.44 471 VAL A N 1
ATOM 3751 C CA . VAL A 1 471 ? -29.264 -0.029 9.943 1.00 79.44 471 VAL A CA 1
ATOM 3752 C C . VAL A 1 471 ? -30.362 -0.952 9.443 1.00 79.44 471 VAL A C 1
ATOM 3754 O O . VAL A 1 471 ? -30.422 -2.095 9.878 1.00 79.44 471 VAL A O 1
ATOM 3757 N N . SER A 1 472 ? -31.203 -0.492 8.513 1.00 79.25 472 SER A N 1
ATOM 3758 C CA . SER A 1 472 ? -32.270 -1.331 7.951 1.00 79.25 472 SER A CA 1
ATOM 3759 C C . SER A 1 472 ? -31.755 -2.576 7.218 1.00 79.25 472 SER A C 1
ATOM 3761 O O . SER A 1 472 ? -32.513 -3.518 7.006 1.00 79.25 472 SER A O 1
ATOM 3763 N N . GLN A 1 473 ? -30.474 -2.589 6.838 1.00 74.50 473 GLN A N 1
ATOM 3764 C CA . GLN A 1 473 ? -29.832 -3.723 6.179 1.00 74.50 473 GLN A CA 1
ATOM 3765 C C . GLN A 1 473 ? -29.199 -4.696 7.171 1.00 74.50 473 GLN A C 1
ATOM 3767 O O . GLN A 1 473 ? -29.048 -5.876 6.856 1.00 74.50 473 GLN A O 1
ATOM 3772 N N . PHE A 1 474 ? -28.853 -4.230 8.372 1.00 77.44 474 PHE A N 1
ATOM 3773 C CA . PHE A 1 474 ? -28.359 -5.110 9.416 1.00 77.44 474 PHE A CA 1
ATOM 3774 C C . PHE A 1 474 ? -29.532 -5.898 9.987 1.00 77.44 474 PHE A C 1
ATOM 3776 O O . PHE A 1 474 ? -30.501 -5.340 10.509 1.00 77.44 474 PHE A O 1
ATOM 3783 N N . LYS A 1 475 ? -29.438 -7.227 9.899 1.00 72.00 475 LYS A N 1
ATOM 3784 C CA . LYS A 1 475 ? -30.346 -8.125 10.608 1.00 72.00 475 LYS A CA 1
ATOM 3785 C C . LYS A 1 475 ? -30.065 -7.981 12.100 1.00 72.00 475 LYS A C 1
ATOM 3787 O O . LYS A 1 475 ? -29.246 -8.705 12.656 1.00 72.00 475 LYS A O 1
ATOM 3792 N N . SER A 1 476 ? -30.720 -7.012 12.738 1.00 76.44 476 SER A N 1
ATOM 3793 C CA . SER A 1 476 ? -30.858 -7.037 14.193 1.00 76.44 476 SER A CA 1
ATOM 3794 C C . SER A 1 476 ? -31.460 -8.387 14.594 1.00 76.44 476 SER A C 1
ATOM 3796 O O . SER A 1 476 ? -32.195 -8.990 13.807 1.00 76.44 476 SER A O 1
ATOM 3798 N N . GLY A 1 477 ? -31.096 -8.886 15.772 1.00 85.50 477 GLY A N 1
ATOM 3799 C CA . GLY A 1 477 ? -31.579 -10.169 16.281 1.00 85.50 477 GLY A CA 1
ATOM 3800 C C . GLY A 1 477 ? -30.477 -11.044 16.826 1.00 85.50 477 GLY A C 1
ATOM 3801 O O . GLY A 1 477 ? -29.544 -10.547 17.447 1.00 85.50 477 GLY A O 1
ATOM 3802 N N . GLU A 1 478 ? -30.602 -12.350 16.639 1.00 88.06 478 GLU A N 1
ATOM 3803 C CA . GLU A 1 478 ? -29.660 -13.323 17.181 1.00 88.06 478 GLU A CA 1
ATOM 3804 C C . GLU A 1 478 ? -28.923 -14.031 16.046 1.00 88.06 478 GLU A C 1
ATOM 3806 O O . GLU A 1 478 ? -29.523 -14.498 15.076 1.00 88.06 478 GLU A O 1
ATOM 3811 N N . ARG A 1 479 ? -27.597 -14.108 16.167 1.00 89.12 479 ARG A N 1
ATOM 3812 C CA . ARG A 1 479 ? -26.717 -14.833 15.247 1.00 89.12 479 ARG A CA 1
ATOM 3813 C C . ARG A 1 479 ? -25.947 -15.878 16.036 1.00 89.12 479 ARG A C 1
ATOM 3815 O O . ARG A 1 479 ? -25.377 -15.562 17.072 1.00 89.12 479 ARG A O 1
ATOM 3822 N N . ILE A 1 480 ? -25.893 -17.113 15.546 1.00 89.31 480 ILE A N 1
ATOM 3823 C CA . ILE A 1 480 ? -25.078 -18.159 16.170 1.00 89.31 480 ILE A CA 1
ATOM 3824 C C . ILE A 1 480 ? -23.716 -18.199 15.479 1.00 89.31 480 ILE A C 1
ATOM 3826 O O . ILE A 1 480 ? -23.640 -18.472 14.285 1.00 89.31 480 ILE A O 1
ATOM 3830 N N . VAL A 1 481 ? -22.643 -17.971 16.236 1.00 89.69 481 VAL A N 1
ATOM 3831 C CA . VAL A 1 481 ? -21.258 -18.067 15.755 1.00 89.69 481 VAL A CA 1
ATOM 3832 C C . VAL A 1 481 ? -20.489 -19.019 16.662 1.00 89.69 481 VAL A C 1
ATOM 3834 O O . VAL A 1 481 ? -20.372 -18.791 17.863 1.00 89.69 481 VAL A O 1
ATOM 3837 N N . SER A 1 482 ? -19.990 -20.128 16.105 1.00 88.81 482 SER A N 1
ATOM 3838 C CA . SER A 1 482 ? -19.318 -21.199 16.868 1.00 88.81 482 SER A CA 1
ATOM 3839 C C . SER A 1 482 ? -20.116 -21.681 18.088 1.00 88.81 482 SER A C 1
ATOM 3841 O O . SER A 1 482 ? -19.584 -21.815 19.191 1.00 88.81 482 SER A O 1
ATOM 3843 N N . GLY A 1 483 ? -21.423 -21.893 17.899 1.00 91.06 483 GLY A N 1
ATOM 3844 C CA . GLY A 1 483 ? -22.337 -22.333 18.957 1.00 91.06 483 GLY A CA 1
ATOM 3845 C C . GLY A 1 483 ? -22.654 -21.269 20.013 1.00 91.06 483 GLY A C 1
ATOM 3846 O O . GLY A 1 483 ? -23.423 -21.546 20.926 1.00 91.06 483 GLY A O 1
ATOM 3847 N N . GLN A 1 484 ? -22.097 -20.058 19.905 1.00 91.31 484 GLN A N 1
ATOM 3848 C CA . GLN A 1 484 ? -22.428 -18.934 20.772 1.00 91.31 484 GLN A CA 1
ATOM 3849 C C . GLN A 1 484 ? -23.519 -18.086 20.133 1.00 91.31 484 GLN A C 1
ATOM 3851 O O . GLN A 1 484 ? -23.389 -17.654 18.990 1.00 91.31 484 GLN A O 1
ATOM 3856 N N . MET A 1 485 ? -24.560 -17.797 20.903 1.00 93.62 485 MET A N 1
ATOM 3857 C CA . MET A 1 485 ? -25.557 -16.804 20.533 1.00 93.62 485 MET A CA 1
ATOM 3858 C C . MET A 1 485 ? -24.963 -15.401 20.705 1.00 93.62 485 MET A C 1
ATOM 3860 O O . MET A 1 485 ? -24.484 -15.056 21.789 1.00 93.62 485 MET A O 1
ATOM 3864 N N . LEU A 1 486 ? -24.980 -14.622 19.627 1.00 92.62 486 LEU A N 1
ATOM 3865 C CA . LEU A 1 486 ? -24.603 -13.217 19.569 1.00 92.62 486 LEU A CA 1
ATOM 3866 C C . LEU A 1 486 ? -25.858 -12.378 19.382 1.00 92.62 486 LEU A C 1
ATOM 3868 O O . LEU A 1 486 ? -26.601 -12.584 18.420 1.00 92.62 486 LEU A O 1
ATOM 3872 N N . ARG A 1 487 ? -26.062 -11.393 20.255 1.00 93.00 487 ARG A N 1
ATOM 3873 C CA . ARG A 1 487 ? -27.078 -10.361 20.028 1.00 93.00 487 ARG A CA 1
ATOM 3874 C C . ARG A 1 487 ? -26.540 -9.341 19.044 1.00 93.00 487 ARG A C 1
ATOM 3876 O O . ARG A 1 487 ? -25.502 -8.745 19.298 1.00 93.00 487 ARG A O 1
ATOM 3883 N N . VAL A 1 488 ? -27.234 -9.132 17.939 1.00 91.81 488 VAL A N 1
ATOM 3884 C CA . VAL A 1 488 ? -26.862 -8.172 16.906 1.00 91.81 488 VAL A CA 1
ATOM 3885 C C . VAL A 1 488 ? -27.702 -6.913 17.070 1.00 91.81 488 VAL A C 1
ATOM 3887 O O . VAL A 1 488 ? -28.935 -6.957 17.052 1.00 91.81 488 VAL A O 1
ATOM 3890 N N . GLY A 1 489 ? -27.024 -5.783 17.229 1.00 92.88 489 GLY A N 1
ATOM 3891 C CA . GLY A 1 489 ? -27.638 -4.473 17.396 1.00 92.88 489 GLY A CA 1
ATOM 3892 C C . GLY A 1 489 ? -26.868 -3.395 16.660 1.00 92.88 489 GLY A C 1
ATOM 3893 O O . GLY A 1 489 ? -25.926 -3.658 15.913 1.00 92.88 489 GLY A O 1
ATOM 3894 N N . TYR A 1 490 ? -27.275 -2.155 16.881 1.00 93.00 490 TYR A N 1
ATOM 3895 C CA . TYR A 1 490 ? -26.565 -1.002 16.355 1.00 93.00 490 TYR A CA 1
ATOM 3896 C C . TYR A 1 490 ? -26.590 0.148 17.351 1.00 93.00 490 TYR A C 1
ATOM 3898 O O . TYR A 1 490 ? -27.478 0.259 18.196 1.00 93.00 490 TYR A O 1
ATOM 3906 N N . THR A 1 491 ? -25.628 1.045 17.223 1.00 92.50 491 THR A N 1
ATOM 3907 C CA . THR A 1 491 ? -25.651 2.337 17.894 1.00 92.50 491 THR A CA 1
ATOM 3908 C C . THR A 1 491 ? -25.405 3.434 16.877 1.00 92.50 491 THR A C 1
ATOM 3910 O O . THR A 1 491 ? -24.675 3.265 15.898 1.00 92.50 491 THR A O 1
ATOM 3913 N N . LYS A 1 492 ? -26.088 4.552 17.091 1.00 90.50 492 LYS A N 1
ATOM 3914 C CA . LYS A 1 492 ? -25.958 5.740 16.266 1.00 90.50 492 LYS A CA 1
ATOM 3915 C C . LYS A 1 492 ? -25.010 6.686 16.964 1.00 90.50 492 LYS A C 1
ATOM 3917 O O . LYS A 1 492 ? -25.330 7.198 18.033 1.00 90.50 492 LYS A O 1
ATOM 3922 N N . LEU A 1 493 ? -23.872 6.933 16.340 1.00 85.06 493 LEU A N 1
ATOM 3923 C CA . LEU A 1 493 ? -22.906 7.872 16.863 1.00 85.06 493 LEU A CA 1
ATOM 3924 C C . LEU A 1 493 ? -23.147 9.256 16.267 1.00 85.06 493 LEU A C 1
ATOM 3926 O O . LEU A 1 493 ? -23.064 9.436 15.050 1.00 85.06 493 LEU A O 1
ATOM 3930 N N . GLN A 1 494 ? -23.442 10.217 17.139 1.00 81.38 494 GLN A N 1
ATOM 3931 C CA . GLN A 1 494 ? -23.539 11.628 16.791 1.00 81.38 494 GLN A CA 1
ATOM 3932 C C . GLN A 1 494 ? -22.154 12.261 16.955 1.00 81.38 494 GLN A C 1
ATOM 3934 O O . GLN A 1 494 ? -21.639 12.340 18.069 1.00 81.38 494 GLN A O 1
ATOM 3939 N N . LEU A 1 495 ? -21.538 12.679 15.846 1.00 67.19 495 LEU A N 1
ATOM 3940 C CA . LEU A 1 495 ? -20.226 13.343 15.848 1.00 67.19 495 LEU A CA 1
ATOM 3941 C C . LEU A 1 495 ? -20.342 14.878 15.865 1.00 67.19 495 LEU A C 1
ATOM 3943 O O . LEU A 1 495 ? -19.337 15.585 15.817 1.00 67.19 495 LEU A O 1
ATOM 3947 N N . GLY A 1 496 ? -21.573 15.392 15.935 1.00 69.00 496 GLY A N 1
ATOM 3948 C CA . GLY A 1 496 ? -21.903 16.812 15.908 1.00 69.00 496 GLY A CA 1
ATOM 3949 C C . GLY A 1 496 ? -22.502 17.216 14.562 1.00 69.00 496 GLY A C 1
ATOM 3950 O O . GLY A 1 496 ? -22.135 16.688 13.512 1.00 69.00 496 GLY A O 1
ATOM 3951 N N . ASN A 1 497 ? -23.411 18.199 14.584 1.00 67.00 497 ASN A N 1
ATOM 3952 C CA . ASN A 1 497 ? -24.307 18.521 13.462 1.00 67.00 497 ASN A CA 1
ATOM 3953 C C . ASN A 1 497 ? -23.598 18.656 12.100 1.00 67.00 497 ASN A C 1
ATOM 3955 O O . ASN A 1 497 ? -24.085 18.147 11.093 1.00 67.00 497 ASN A O 1
ATOM 3959 N N . ARG A 1 498 ? -22.429 19.308 12.059 1.00 57.59 498 ARG A N 1
ATOM 3960 C CA . ARG A 1 498 ? -21.681 19.541 10.813 1.00 57.59 498 ARG A CA 1
ATOM 3961 C C . ARG A 1 498 ? -20.918 18.299 10.325 1.00 57.59 498 ARG A C 1
ATOM 3963 O O . ARG A 1 498 ? -20.830 18.100 9.118 1.00 57.59 498 ARG A O 1
ATOM 3970 N N . ALA A 1 499 ? -20.418 17.446 11.220 1.00 58.72 499 ALA A N 1
ATOM 3971 C CA . ALA A 1 499 ? -19.741 16.200 10.853 1.00 58.72 499 ALA A CA 1
ATOM 3972 C C . ALA A 1 499 ? -20.758 15.204 10.287 1.00 58.72 499 ALA A C 1
ATOM 3974 O O . ALA A 1 499 ? -20.547 14.603 9.230 1.00 58.72 499 ALA A O 1
ATOM 3975 N N . ASP A 1 500 ? -21.906 15.120 10.960 1.00 62.62 500 ASP A N 1
ATOM 3976 C CA . ASP A 1 500 ? -23.009 14.230 10.620 1.00 62.62 500 ASP A CA 1
ATOM 3977 C C . ASP A 1 500 ? -23.630 14.578 9.254 1.00 62.62 500 ASP A C 1
ATOM 3979 O O . ASP A 1 500 ? -23.878 13.685 8.439 1.00 62.62 500 ASP A O 1
ATOM 3983 N N . GLU A 1 501 ? -23.827 15.868 8.943 1.00 63.25 501 GLU A N 1
ATOM 3984 C CA . GLU A 1 501 ? -24.338 16.309 7.633 1.00 63.25 501 GLU A CA 1
ATOM 3985 C C . GLU A 1 501 ? -23.382 15.948 6.486 1.00 63.25 501 GLU A C 1
ATOM 3987 O O . GLU A 1 501 ? -23.788 15.660 5.355 1.00 63.25 501 GLU A O 1
ATOM 3992 N N . LEU A 1 502 ? -22.080 15.950 6.756 1.00 59.00 502 LEU A N 1
ATOM 3993 C CA . LEU A 1 502 ? -21.087 15.693 5.731 1.00 59.00 502 LEU A CA 1
ATOM 3994 C C . LEU A 1 502 ? -20.862 14.199 5.488 1.00 59.00 502 LEU A C 1
ATOM 3996 O O . LEU A 1 502 ? -20.714 13.822 4.319 1.00 59.00 502 LEU A O 1
ATOM 4000 N N . LEU A 1 503 ? -20.894 13.379 6.547 1.00 60.47 503 LEU A N 1
ATOM 4001 C CA . LEU A 1 503 ? -20.918 11.913 6.475 1.00 60.47 503 LEU A CA 1
ATOM 4002 C C . LEU A 1 503 ? -22.155 11.413 5.731 1.00 60.47 503 LEU A C 1
ATOM 4004 O O . LEU A 1 503 ? -22.055 10.490 4.924 1.00 60.47 503 LEU A O 1
ATOM 4008 N N . LYS A 1 504 ? -23.306 12.069 5.925 1.00 66.88 504 LYS A N 1
ATOM 4009 C CA . LYS A 1 504 ? -24.530 11.784 5.168 1.00 66.88 504 LYS A CA 1
ATOM 4010 C C . LYS A 1 504 ? -24.278 11.773 3.659 1.00 66.88 504 LYS A C 1
ATOM 4012 O O . LYS A 1 504 ? -24.639 10.806 2.999 1.00 66.88 504 LYS A O 1
ATOM 4017 N N . LYS A 1 505 ? -23.591 12.794 3.136 1.00 65.56 505 LYS A N 1
ATOM 4018 C CA . LYS A 1 505 ? -23.286 12.918 1.700 1.00 65.56 505 LYS A CA 1
ATOM 4019 C C . LYS A 1 505 ? -22.294 11.853 1.201 1.00 65.56 505 LYS A C 1
ATOM 4021 O O . LYS A 1 505 ? -22.376 11.465 0.041 1.00 65.56 505 LYS A O 1
ATOM 4026 N N . VAL A 1 506 ? -21.365 11.379 2.046 1.00 62.25 506 VAL A N 1
ATOM 4027 C CA . VAL A 1 506 ? -20.452 10.261 1.705 1.00 62.25 506 VAL A CA 1
ATOM 4028 C C . VAL A 1 506 ? -21.242 8.970 1.558 1.00 62.25 506 VAL A C 1
ATOM 4030 O O . VAL A 1 506 ? -21.156 8.310 0.526 1.00 62.25 506 VAL A O 1
ATOM 4033 N N . ILE A 1 507 ? -22.059 8.659 2.568 1.00 65.69 507 ILE A N 1
ATOM 4034 C CA . ILE A 1 507 ? -22.884 7.456 2.561 1.00 65.69 507 ILE A CA 1
ATOM 4035 C C . ILE A 1 507 ? -23.835 7.503 1.366 1.00 65.69 507 ILE A C 1
ATOM 4037 O O . ILE A 1 507 ? -23.891 6.550 0.609 1.00 65.69 507 ILE A O 1
ATOM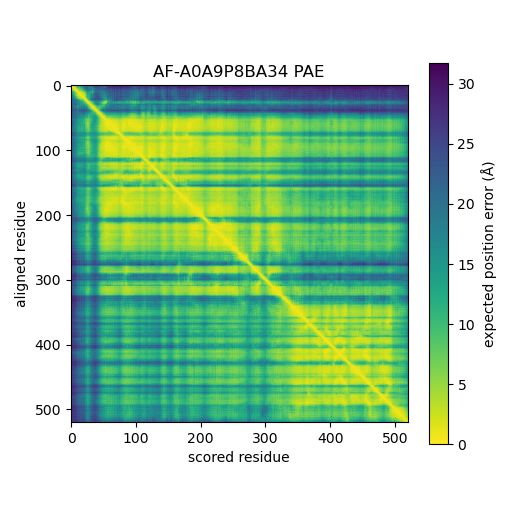 4041 N N . GLU A 1 508 ? -24.537 8.615 1.128 1.00 71.56 508 GLU A N 1
ATOM 4042 C CA . GLU A 1 508 ? -25.436 8.762 -0.027 1.00 71.56 508 GLU A CA 1
ATOM 4043 C C . GLU A 1 508 ? -24.745 8.491 -1.369 1.00 71.56 508 GLU A C 1
ATOM 4045 O O . GLU A 1 508 ? -25.336 7.826 -2.218 1.00 71.56 508 GLU A O 1
ATOM 4050 N N . LYS A 1 509 ? -23.491 8.926 -1.542 1.00 68.25 509 LYS A N 1
ATOM 4051 C CA . LYS A 1 509 ? -22.706 8.610 -2.738 1.00 68.25 509 LYS A CA 1
ATOM 4052 C C . LYS A 1 509 ? -22.456 7.105 -2.869 1.00 68.25 509 LYS A C 1
ATOM 4054 O O . LYS A 1 509 ? -22.796 6.540 -3.902 1.00 68.25 509 LYS A O 1
ATOM 4059 N N . GLU A 1 510 ? -21.957 6.440 -1.825 1.00 64.19 510 GLU A N 1
ATOM 4060 C CA . GLU A 1 510 ? -21.771 4.980 -1.855 1.00 64.19 510 GLU A CA 1
ATOM 4061 C C . GLU A 1 510 ? -23.086 4.227 -2.095 1.00 64.19 510 GLU A C 1
ATOM 4063 O O . GLU A 1 510 ? -23.126 3.244 -2.840 1.00 64.19 510 GLU A O 1
ATOM 4068 N N . LEU A 1 511 ? -24.183 4.687 -1.477 1.00 66.31 511 LEU A N 1
ATOM 4069 C CA . LEU A 1 511 ? -25.506 4.094 -1.655 1.00 66.31 511 LEU A CA 1
ATOM 4070 C C . LEU A 1 511 ? -25.931 4.133 -3.131 1.00 66.31 511 LEU A C 1
ATOM 4072 O O . LEU A 1 511 ? -26.549 3.162 -3.571 1.00 66.31 511 LEU A O 1
ATOM 4076 N N . ASN A 1 512 ? -25.606 5.216 -3.845 1.00 72.12 512 ASN A N 1
ATOM 4077 C CA . ASN A 1 512 ? -25.936 5.427 -5.254 1.00 72.12 512 ASN A CA 1
ATOM 4078 C C . ASN A 1 512 ? -24.990 4.658 -6.190 1.00 72.12 512 ASN A C 1
ATOM 4080 O O . ASN A 1 512 ? -25.467 3.959 -7.081 1.00 72.12 512 ASN A O 1
ATOM 4084 N N . ASP A 1 513 ? -23.676 4.704 -5.947 1.00 64.19 513 ASP A N 1
ATOM 4085 C CA . ASP A 1 513 ? -22.673 3.984 -6.749 1.00 64.19 513 ASP A CA 1
ATOM 4086 C C . ASP A 1 513 ? -22.904 2.459 -6.691 1.00 64.19 513 ASP A C 1
ATOM 4088 O O . ASP A 1 513 ? -22.705 1.740 -7.670 1.00 64.19 513 ASP A O 1
ATOM 4092 N N . THR A 1 514 ? -23.395 1.949 -5.555 1.00 61.75 514 THR A N 1
ATOM 4093 C CA . THR A 1 514 ? -23.748 0.528 -5.406 1.00 61.75 514 THR A CA 1
ATOM 4094 C C . THR A 1 514 ? -24.988 0.138 -6.215 1.00 61.75 514 THR A C 1
ATOM 4096 O O . THR A 1 514 ? -25.046 -0.991 -6.692 1.00 61.75 514 THR A O 1
ATOM 4099 N N . ALA A 1 515 ? -25.970 1.037 -6.346 1.00 63.25 515 ALA A N 1
ATOM 4100 C CA . ALA A 1 515 ? -27.212 0.773 -7.077 1.00 63.25 515 ALA A CA 1
ATOM 4101 C C . ALA A 1 515 ? -26.976 0.730 -8.595 1.00 63.25 515 ALA A C 1
ATOM 4103 O O . ALA A 1 515 ? -27.492 -0.145 -9.277 1.00 63.25 515 ALA A O 1
ATOM 4104 N N . ILE A 1 516 ? -26.114 1.611 -9.111 1.00 58.50 516 ILE A N 1
ATOM 4105 C CA . ILE A 1 516 ? -25.745 1.626 -10.536 1.00 58.50 516 ILE A CA 1
ATOM 4106 C C . ILE A 1 516 ? -25.065 0.307 -10.943 1.00 58.50 516 ILE A C 1
ATOM 4108 O O . ILE A 1 516 ? -25.318 -0.210 -12.024 1.00 58.50 516 ILE A O 1
ATOM 4112 N N . ASN A 1 517 ? -24.243 -0.263 -10.059 1.00 46.88 517 ASN A N 1
ATOM 4113 C CA . ASN A 1 517 ? -23.533 -1.520 -10.310 1.00 46.88 517 ASN A CA 1
ATOM 4114 C C . ASN A 1 517 ? -24.367 -2.790 -10.051 1.00 46.88 517 ASN A C 1
ATOM 4116 O O . ASN A 1 517 ? -23.848 -3.880 -10.261 1.00 46.88 517 ASN A O 1
ATOM 4120 N N . SER A 1 518 ? -25.589 -2.695 -9.512 1.00 45.97 518 SER A N 1
ATOM 4121 C CA . SER A 1 518 ? -26.485 -3.858 -9.367 1.00 45.97 518 SER A CA 1
ATOM 4122 C C . SER A 1 518 ? -27.464 -4.015 -10.528 1.00 45.97 518 SER A C 1
ATOM 4124 O O . SER A 1 518 ? -28.026 -5.094 -10.689 1.00 45.97 518 SER A O 1
ATOM 4126 N N . ASP A 1 519 ? -27.662 -2.948 -11.306 1.00 40.41 519 ASP A N 1
ATOM 4127 C CA . ASP A 1 519 ? -28.559 -2.918 -12.466 1.00 40.41 519 ASP A CA 1
ATOM 4128 C C . ASP A 1 519 ? -27.817 -3.156 -13.802 1.00 40.41 519 ASP A C 1
ATOM 4130 O O . ASP A 1 519 ? -28.459 -3.309 -14.842 1.00 40.41 519 ASP A O 1
ATOM 4134 N N . ALA A 1 520 ? -26.478 -3.187 -13.771 1.00 38.31 520 ALA A N 1
ATOM 4135 C CA . ALA A 1 520 ? -25.583 -3.551 -14.873 1.00 38.31 520 ALA A CA 1
ATOM 4136 C C . ALA A 1 520 ? -25.030 -4.964 -14.661 1.00 38.31 520 ALA A C 1
ATOM 4138 O O . ALA A 1 520 ? -24.889 -5.689 -15.675 1.00 38.31 520 ALA A O 1
#

Mean predicted aligned error: 10.79 Å

Radius of gyration: 27.8 Å; Cα contacts (8 Å, |Δi|>4): 860; chains: 1; bounding box: 78×50×76 Å

Nearest PDB structures (foldseek):
  7pbl-assembly1_A  TM=4.344E-01  e=5.971E-03  Streptococcus thermophilus
  7pbl-assembly1_C  TM=3.486E-01  e=1.835E-02  Streptococcus thermophilus
  4oi0-assembly1_A  TM=4.385E-01  e=1.385E-01  Caenorhabditis elegans
  4ohz-assembly1_A  TM=4.418E-01  e=2.052E-01  Caenorhabditis elegans
  1rz3-assembly1_A  TM=3.819E-01  e=2.873E+00  Geobacillus stearothermophilus

Foldseek 3Di:
DDDDDDPPDPPLNVLVVQVVPDDPFKDQDPDPPDPDDPDPDDDPDPLVDDRMDGDDPCLVVVLVVLVVCLVVDPLVLAEEEEEEFAVPQCLVVSLVVSVSVQLNVLFWEWEDSDQPDPDIFTAGSPRDTDPDDQDLPREHEYEECADHPCCQPRHHGYYYYYHYYPFCVRPVVSCVSRVYHYHYDDFDDLVNLVVVLVVVCVVCVVPDDPPCVQFDALNSQCQAQNRPNVRSPPTFGCPPVDNCVSVCVLVLLCQCPVDLVSLLVLLCLQLQNPPPGRDDDVCSSSAWTWDGDPDDPDRSPRDRTHIHGFHLNSLVSNLVVLLVDDLVSLLCNLLSNLNHQPVNQSSQLSLVVSCLAPDDAFFWWDFPPDTDTHDGQPEEDEDDLVDQDAADASYKYAYSDPCLDQAGIWHAHPVQEIETEDEDLAQDDDRDLPSVQSVVVRVCVHPVGDPDHAAEYEYEFAQDPLSVVSQVSDPQDWDQRPNHTYGYIYTHDYSDDSSSVSSSVSSVVNVVVVVVVVVD

Solvent-accessible surface area (backbone atoms only — not comparable to full-atom values): 29525 Å² total; per-residue (Å²): 138,90,80,82,85,73,90,84,66,55,70,66,57,56,55,51,61,55,61,76,71,50,64,88,55,46,48,72,43,84,75,80,72,71,82,70,72,89,62,82,86,70,69,87,76,78,74,89,61,60,64,54,45,81,56,52,84,62,47,61,57,55,43,52,51,52,49,57,46,52,78,67,52,60,53,89,65,38,40,32,36,39,37,30,38,63,80,60,62,44,54,71,57,40,49,55,54,44,50,57,49,34,40,74,70,38,40,25,34,35,41,51,79,44,60,87,50,94,51,62,50,28,28,38,42,80,53,47,84,41,82,87,66,77,46,67,81,54,73,30,43,32,43,27,65,46,73,46,92,62,46,84,80,68,54,44,38,41,34,38,40,32,34,37,63,80,45,56,85,75,47,50,69,58,34,63,68,20,63,19,43,78,43,67,52,71,66,58,50,72,69,57,53,52,49,54,51,56,50,50,56,62,67,32,71,83,76,53,81,77,76,47,89,58,23,49,47,45,65,63,34,28,61,46,55,22,56,37,49,52,61,22,74,44,85,40,59,56,81,77,73,43,65,60,65,62,69,40,48,63,61,36,52,46,66,45,57,68,42,74,65,36,41,51,49,53,28,31,51,34,25,49,40,75,60,98,58,81,72,70,60,80,58,46,75,58,48,41,42,64,51,78,67,92,58,90,82,61,65,82,84,62,86,67,49,45,48,41,56,73,22,41,55,37,44,50,53,55,38,54,50,58,74,70,49,59,69,77,55,59,30,50,46,50,44,54,19,54,66,24,64,69,53,25,40,53,52,49,41,43,53,49,51,47,49,49,49,70,53,92,66,61,44,61,35,38,38,81,94,47,79,43,77,40,82,54,27,77,42,72,45,79,35,48,84,87,53,96,68,88,71,58,69,30,28,35,32,29,63,54,52,68,81,46,40,69,50,61,31,34,36,31,41,91,87,25,39,38,41,36,31,27,65,51,76,72,87,85,69,82,77,46,59,65,37,53,51,49,47,54,53,46,61,70,70,36,84,82,50,66,96,65,68,47,44,31,39,31,39,39,26,50,54,37,77,51,29,53,56,54,50,74,70,52,77,52,43,80,45,76,57,95,88,38,69,28,42,26,31,33,28,62,48,77,71,45,76,68,25,35,58,33,41,35,57,36,35,52,48,54,60,49,59,54,50,60,66,72,79,107

Secondary structure (DSSP, 8-state):
-PPPPPTT--HHHHHHHHHTT--TTEEE----PPPPPS-TT---------SEEE--THHHHHHHHHHHHHHH--TTS-EEEEEE--TTSSHHHHHHHHHHHHHHTT--EEEES-TT---EEEE-TTS-EE-----TT---EEEESS--TTHHHHS-S-EEEEE--S-GGGTHHHHHHTT-EEEEPPPPPHHHHHHHHHHHHHHHTTT----GGGB--HHHHHHHH-S-HHHHTS--B-SSS-HHHHTTHHHHHHHHTSSHHHHHHHHHHHTT---SS--PPTTHHHH-EEEP---TT--TT----EEE--SHHHHHHHHHHHHHS-HHHHHHHHHHTTT-HHHHHHHHHHHHHHHHHH-SSPEEEEETTEEEEEPPPSEEEEE-TTS--PPPTTEEEEE-STT-TT-SEEEE-TTSEEEEEEE---S-----HHHHHHHHHHHHH-TTS-SS-EEEEEEEEESSHHHHHHHHHS--EEEEETTEEEEEEEEEE---HHHHHHHHHHHHHHHHHHHHTT--

pLDDT: mean 77.24, std 16.86, range [22.41, 97.31]

Sequence (520 aa):
MTLSANPDLGWGAMISNYAKRLDLKYLKVNAHLPPLDPHPPYRKFDLDLPPAILVRQVYPKIYEHAKKTFLKADFNAGQGLVVLGQPGIGKTAFLYYALVRALKDRIPVMWCLAAHTSDWLQFDGNGNVAPYTPSRSLRRLSFFDEIPPRYTSTIGPGYIVQAASLQRQKYQGWAKQFRARYWVMENWSADEVDLETQYRQIATSNGSEIEWRNAYTPQEAFAVIGPSARRCFDPRPKLTGNAVADFGLEDTIEKLFRTVLDVQLVIQLLTGGHPANDTYPPGFHDIFFVGHVEAEGLPAYHVHLLYEPVTSAQRRIVREKILKTHMEVEIATPSLFRSCPSVAGYAYEAFAQRAFSHGAEPIAISWHSVSQLVTRPRASSDFDPEIPSTIDVNTLYYPTIPNFPSLDCFFVTESGNAIMLQVTVSKRRTDEDDGIKKLLKYIRSNSSLPCTLNFSFVYVVPFHSSGGKLVSQFKSGERIVSGQMLRVGYTKLQLGNRADELLKKVIEKELNDTAINSDA